Protein AF-A0A6G8S1G3-F1 (afdb_monomer_lite)

Secondary structure (DSSP, 8-state):
-----SHHHHHHHHHHHHHHHHHHHHHHHHHHHHHTTSSSSSSS-SSSS----S---------------HHHHHHHHHHHHHHHH-GGGGT---TT-TTSPP-HHHHHHHIIIIIIIHHHHHHHHHHHH-GGGSEEES-TT--SSS---S---S--------EEEEETTHHHHHHGGGGTT-BSEE-GGGGTT-B--TTGGGG-EE-EEEEEPPS-GGG----EEEEEEEEEE----TTS---S-EEEEEEPP--SSS-SEEEEE-TT--SEEEEEEPTTEEEEEEE---TT-SB-EEEEEEE---TTSSPEEEEEETTS-EEEEEEEEEEEEEE---SSSS---EEEEEEEEEEEETTTTS--S--TT-PPEEEEEEEEEETTEEEEEEEEE--

Foldseek 3Di:
DDDDPPPPVVVVVVVVVVVVVVVVVVVVVVVVCVVVVVVVVVVPPPPDDDDDDPDDDDDDDDDDDDDDDPPVVVVVVVVVVCCQQPVLLFLNDFQQPQADDHHLNRVVLLCVQVNDVVLLVLVVVLCVVPLPLWDKDQAPQDDPPDDPDPDDDDDPPPPGWMKTKDKWPSSCVSNDPVCPQKGQAAAPVNCVQAPDPPPCVLLGGGKMWIWTDDPDPVFPWTKIFIAHKMKDDTHYANVHPDDGFIKIKHWHDCNPPETTFIWTWGPPDDFAIKIFTAARRKMKIWGCRDPVDSHIKIWMWGQGADPPDDTFIWGQGPVRKIKGKRQWGPWTWIQDQDPDPPRQRTKIKIGIWIWIGHPSNRSRPPDPPDGIFIWTFMWIDTPNDIDTDIDGDHD

Organism: NCBI:txid2715163

Sequence (395 aa):
MAHFAPFFMYVIFTQYKQIKQKKNFLGEVMKFSKLVLCLSLTSLISACGGGDGYYEKQNTTDSGDYSTTTDTNETKFFEDHIHREGSVLFGELDINNSITQKGYIDHALDTFGNGILKLAIDVHSKFNENKTEFIYYEDCHADRDETPASEATDLQEKIIQGCYVIHGEKLKNLLGNKYINWNFNVKAADLANLQPKESLESYIGETSVIIYENQNADKNLNNIVVTGKFGYPYLQSWGLKQTEQIRFVNIPDADGSTGGFNIYNDPTYKEGEFYVIQADSSYSVITNDNPATPNIEPVTLTVGSVPGRITSSFTVNTDGSQILDLPNVSAVTGQRIDNQTPSTNTKSISGSIYLSGPNVLNFLEKASAVSLNYKHNLTLQIDNKSITRTLTNIK

Radius of gyration: 30.26 Å; chains: 1; bounding box: 96×60×111 Å

Structure (mmCIF, N/CA/C/O backbone):
data_AF-A0A6G8S1G3-F1
#
_entry.id   AF-A0A6G8S1G3-F1
#
loop_
_atom_site.group_PDB
_atom_site.id
_atom_site.type_symbol
_atom_site.label_atom_id
_atom_site.label_alt_id
_atom_site.label_comp_id
_atom_site.label_asym_id
_atom_site.label_entity_id
_atom_site.label_seq_id
_atom_site.pdbx_PDB_ins_code
_atom_site.Cartn_x
_atom_site.Cartn_y
_atom_site.Cartn_z
_atom_site.occupancy
_atom_site.B_iso_or_equiv
_atom_site.auth_seq_id
_atom_site.auth_comp_id
_atom_site.auth_asym_id
_atom_site.auth_atom_id
_atom_site.pdbx_PDB_model_num
ATOM 1 N N . MET A 1 1 ? -53.076 31.269 -77.437 1.00 44.81 1 MET A N 1
ATOM 2 C CA . MET A 1 1 ? -53.040 30.822 -76.026 1.00 44.81 1 MET A CA 1
ATOM 3 C C . MET A 1 1 ? -51.723 30.064 -75.795 1.00 44.81 1 MET A C 1
ATOM 5 O O . MET A 1 1 ? -51.713 28.855 -75.912 1.00 44.81 1 MET A O 1
ATOM 9 N N . ALA A 1 2 ? -50.515 30.613 -75.655 1.00 43.28 2 ALA A N 1
ATOM 10 C CA . ALA A 1 2 ? -49.992 31.915 -75.233 1.00 43.28 2 ALA A CA 1
ATOM 11 C C . ALA A 1 2 ? -50.288 32.283 -73.767 1.00 43.28 2 ALA A C 1
ATOM 13 O O . ALA A 1 2 ? -51.121 33.142 -73.525 1.00 43.28 2 ALA A O 1
ATOM 14 N N . HIS A 1 3 ? -49.649 31.568 -72.828 1.00 45.44 3 HIS A N 1
ATOM 15 C CA . HIS A 1 3 ? -48.953 32.088 -71.629 1.00 45.44 3 HIS A CA 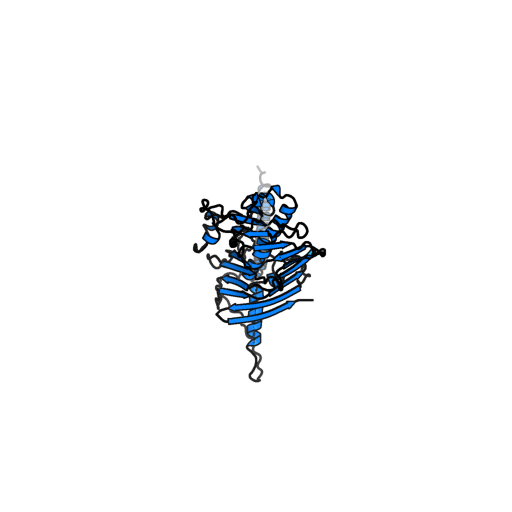1
ATOM 16 C C . HIS A 1 3 ? -48.749 30.978 -70.580 1.00 45.44 3 HIS A C 1
ATOM 18 O O . HIS A 1 3 ? -49.482 30.888 -69.608 1.00 45.44 3 HIS A O 1
ATOM 24 N N . PHE A 1 4 ? -47.724 30.140 -70.768 1.00 45.56 4 PHE A N 1
ATOM 25 C CA . PHE A 1 4 ? -47.158 29.276 -69.714 1.00 45.56 4 PHE A CA 1
ATOM 26 C C . PHE A 1 4 ? -45.648 29.045 -69.944 1.00 45.56 4 PHE A C 1
ATOM 28 O O . PHE A 1 4 ? -45.114 27.965 -69.730 1.00 45.56 4 PHE A O 1
ATOM 35 N N . ALA A 1 5 ? -44.947 30.074 -70.434 1.00 48.41 5 ALA A N 1
ATOM 36 C CA . ALA A 1 5 ? -43.547 29.983 -70.862 1.00 48.41 5 ALA A CA 1
ATOM 37 C C . ALA A 1 5 ? -42.476 30.666 -69.971 1.00 48.41 5 ALA A C 1
ATOM 39 O O . ALA A 1 5 ? -41.304 30.416 -70.245 1.00 48.41 5 ALA A O 1
ATOM 40 N N . PRO A 1 6 ? -42.762 31.458 -68.906 1.00 46.97 6 PRO A N 1
ATOM 41 C CA . PRO A 1 6 ? -41.673 32.037 -68.106 1.00 46.97 6 PRO A CA 1
ATOM 42 C C . PRO A 1 6 ? -41.294 31.232 -66.847 1.00 46.97 6 PRO A C 1
ATOM 44 O O . PRO A 1 6 ? -40.231 31.471 -66.284 1.00 46.97 6 PRO A O 1
ATOM 47 N N . PHE A 1 7 ? -42.094 30.252 -66.403 1.00 46.59 7 PHE A N 1
ATOM 48 C CA . PHE A 1 7 ? -41.816 29.532 -65.145 1.00 46.59 7 PHE A CA 1
ATOM 49 C C . PHE A 1 7 ? -40.863 28.333 -65.309 1.00 46.59 7 PHE A C 1
ATOM 51 O O . PHE A 1 7 ? -40.060 28.046 -64.424 1.00 46.59 7 PHE A O 1
ATOM 58 N N . PHE A 1 8 ? -40.881 27.664 -66.467 1.00 46.53 8 PHE A N 1
ATOM 59 C CA . PHE A 1 8 ? -40.079 26.454 -66.690 1.00 46.53 8 PHE A CA 1
ATOM 60 C C . PHE A 1 8 ? -38.585 26.749 -66.928 1.00 46.53 8 PHE A C 1
ATOM 62 O O . PHE A 1 8 ? -37.727 25.990 -66.482 1.00 46.53 8 PHE A O 1
ATOM 69 N N . MET A 1 9 ? -38.245 27.891 -67.544 1.00 46.81 9 MET A N 1
ATOM 70 C CA . MET A 1 9 ? -36.841 28.303 -67.705 1.00 46.81 9 MET A CA 1
ATOM 71 C C . MET A 1 9 ? -36.195 28.736 -66.384 1.00 46.81 9 MET A C 1
ATOM 73 O O . MET A 1 9 ? -35.003 28.497 -66.196 1.00 46.81 9 MET A O 1
ATOM 77 N N . TYR A 1 10 ? -36.957 29.323 -65.452 1.00 47.81 10 TYR A N 1
ATOM 78 C CA . TYR A 1 10 ? -36.415 29.771 -64.165 1.00 47.81 10 TYR A CA 1
ATOM 79 C C . TYR A 1 10 ? -36.044 28.591 -63.256 1.00 47.81 10 TYR A C 1
ATOM 81 O O . TYR A 1 10 ? -34.977 28.610 -62.641 1.00 47.81 10 TYR A O 1
ATOM 89 N N . VAL A 1 11 ? -36.860 27.527 -63.242 1.00 51.06 11 VAL A N 1
ATOM 90 C CA . VAL A 1 11 ? -36.593 26.293 -62.475 1.00 51.06 11 VAL A CA 1
ATOM 91 C C . VAL A 1 11 ? -35.401 25.517 -63.049 1.00 51.06 11 VAL A C 1
ATOM 93 O O . VAL A 1 11 ? -34.561 25.032 -62.292 1.00 51.06 11 VAL A O 1
ATOM 96 N N . ILE A 1 12 ? -35.248 25.465 -64.379 1.00 52.50 12 ILE A N 1
ATOM 97 C CA . ILE A 1 12 ? -34.092 24.807 -65.012 1.00 52.50 12 ILE A CA 1
ATOM 98 C C . ILE A 1 12 ? -32.800 25.611 -64.782 1.00 52.50 12 ILE A C 1
ATOM 100 O O . ILE A 1 12 ? -31.767 25.018 -64.474 1.00 52.50 12 ILE A O 1
ATOM 104 N N . PHE A 1 13 ? -32.836 26.950 -64.827 1.00 48.84 13 PHE A N 1
ATOM 105 C CA . PHE A 1 13 ? -31.651 27.772 -64.540 1.00 48.84 13 PHE A CA 1
ATOM 106 C C . PHE A 1 13 ? -31.217 27.720 -63.067 1.00 48.84 13 PHE A C 1
ATOM 108 O O . PHE A 1 13 ? -30.016 27.712 -62.790 1.00 48.84 13 PHE A O 1
ATOM 115 N N . THR A 1 14 ? -32.152 27.640 -62.113 1.00 50.59 14 THR A N 1
ATOM 116 C CA . THR A 1 14 ? -31.815 27.499 -60.681 1.00 50.59 14 THR A CA 1
ATOM 117 C C . THR A 1 14 ? -31.285 26.103 -60.348 1.00 50.59 14 THR A C 1
ATOM 119 O O . THR A 1 14 ? -30.282 25.999 -59.638 1.00 50.59 14 THR A O 1
ATOM 122 N N . GLN A 1 15 ? -31.845 25.042 -60.939 1.00 47.50 15 GLN A N 1
ATOM 123 C CA . GLN A 1 15 ? -31.318 23.674 -60.823 1.00 47.50 15 GLN A CA 1
ATOM 124 C C . GLN A 1 15 ? -29.917 23.540 -61.454 1.00 47.50 15 GLN A C 1
ATOM 126 O O . GLN A 1 15 ? -29.015 22.965 -60.844 1.00 47.50 15 GLN A O 1
ATOM 131 N N . TYR A 1 16 ? -29.666 24.145 -62.624 1.00 47.22 16 TYR A N 1
ATOM 132 C CA . TYR A 1 16 ? -28.347 24.093 -63.274 1.00 47.22 16 TYR A CA 1
ATOM 133 C C . TYR A 1 16 ? -27.279 24.902 -62.515 1.00 47.22 16 TYR A C 1
ATOM 135 O O . TYR A 1 16 ? -26.118 24.489 -62.444 1.00 47.22 16 TYR A O 1
ATOM 143 N N . LYS A 1 17 ? -27.656 26.024 -61.880 1.00 49.25 17 LYS A N 1
ATOM 144 C CA . LYS A 1 17 ? -26.747 26.820 -61.034 1.00 49.25 17 LYS A CA 1
ATOM 145 C C . LYS A 1 17 ? -26.402 26.092 -59.727 1.00 49.25 17 LYS A C 1
ATOM 147 O O . LYS A 1 17 ? -25.236 26.106 -59.336 1.00 49.25 17 LYS A O 1
ATOM 152 N N . GLN A 1 18 ? -27.354 25.371 -59.122 1.00 49.22 18 GLN A N 1
ATOM 153 C CA . GLN A 1 18 ? -27.088 24.518 -57.956 1.00 49.22 18 GLN A CA 1
ATOM 154 C C . GLN A 1 18 ? -26.252 23.273 -58.296 1.00 49.22 18 GLN A C 1
ATOM 156 O O . GLN A 1 18 ? -25.373 22.907 -57.518 1.00 49.22 18 GLN A O 1
ATOM 161 N N . ILE A 1 19 ? -26.428 22.660 -59.473 1.00 52.06 19 ILE A N 1
ATOM 162 C CA . ILE A 1 19 ? -25.603 21.521 -59.920 1.00 52.06 19 ILE A CA 1
ATOM 163 C C . ILE A 1 19 ? -24.176 21.967 -60.288 1.00 52.06 19 ILE A C 1
ATOM 165 O O . ILE A 1 19 ? -23.215 21.254 -59.992 1.00 52.06 19 ILE A O 1
ATOM 169 N N . LYS A 1 20 ? -23.995 23.164 -60.866 1.00 47.34 20 LYS A N 1
ATOM 170 C CA . LYS A 1 20 ? -22.663 23.720 -61.175 1.00 47.34 20 LYS A CA 1
ATOM 171 C C . LYS A 1 20 ? -21.921 24.192 -59.915 1.00 47.34 20 LYS A C 1
ATOM 173 O O . LYS A 1 20 ? -20.716 23.975 -59.820 1.00 47.34 20 LYS A O 1
ATOM 178 N N . GLN A 1 21 ? -22.627 24.733 -58.914 1.00 50.22 21 GLN A N 1
ATOM 179 C CA . GLN A 1 21 ? -22.046 24.994 -57.589 1.00 50.22 21 GLN A CA 1
ATOM 180 C C . GLN A 1 21 ? -21.708 23.696 -56.839 1.00 50.22 21 GLN A C 1
ATOM 182 O O . GLN A 1 21 ? -20.625 23.614 -56.272 1.00 50.22 21 GLN A O 1
ATOM 187 N N . LYS A 1 22 ? -22.537 22.641 -56.921 1.00 45.75 22 LYS A N 1
ATOM 188 C CA . LYS A 1 22 ? -22.200 21.318 -56.358 1.00 45.75 22 LYS A CA 1
ATOM 189 C C . LYS A 1 22 ? -21.000 20.660 -57.047 1.00 45.75 22 LYS A C 1
ATOM 191 O O . LYS A 1 22 ? -20.190 20.063 -56.352 1.00 45.75 22 LYS A O 1
ATOM 196 N N . LYS A 1 23 ? -20.835 20.782 -58.372 1.00 45.72 23 LYS A N 1
ATOM 197 C CA . LYS A 1 23 ? -19.657 20.242 -59.086 1.00 45.72 23 LYS A CA 1
ATOM 198 C C . LYS A 1 23 ? -18.362 21.002 -58.782 1.00 45.72 23 LYS A C 1
ATOM 200 O O . LYS A 1 23 ? -17.321 20.361 -58.679 1.00 45.72 23 LYS A O 1
ATOM 205 N N . ASN A 1 24 ? -18.418 22.320 -58.583 1.00 47.84 24 ASN A N 1
ATOM 206 C CA . ASN A 1 24 ? -17.246 23.086 -58.145 1.00 47.84 24 ASN A CA 1
ATOM 207 C C . ASN A 1 24 ? -16.913 22.821 -56.668 1.00 47.84 24 ASN A C 1
ATOM 209 O O . ASN A 1 24 ? -15.741 22.685 -56.336 1.00 47.84 24 ASN A O 1
ATOM 213 N N . PHE A 1 25 ? -17.924 22.623 -55.814 1.00 45.22 25 PHE A N 1
ATOM 214 C CA . PHE A 1 25 ? -17.722 22.213 -54.423 1.00 45.22 25 PHE A CA 1
ATOM 215 C C . PHE A 1 25 ? -17.152 20.787 -54.326 1.00 45.22 25 PHE A C 1
ATOM 217 O O . PHE A 1 25 ? -16.211 20.560 -53.584 1.00 45.22 25 PHE A O 1
ATOM 224 N N . LEU A 1 26 ? -17.617 19.831 -55.140 1.00 44.16 26 LEU A N 1
ATOM 225 C CA . LEU A 1 26 ? -17.045 18.475 -55.206 1.00 44.16 26 LEU A CA 1
ATOM 226 C C . LEU A 1 26 ? -15.630 18.444 -55.814 1.00 44.16 26 LEU A C 1
ATOM 228 O O . LEU A 1 26 ? -14.808 17.636 -55.391 1.00 44.16 26 LEU A O 1
ATOM 232 N N . GLY A 1 27 ? -15.318 19.336 -56.761 1.00 45.03 27 GLY A N 1
ATOM 233 C CA . GLY A 1 27 ? -13.981 19.467 -57.353 1.00 45.03 27 GLY A CA 1
ATOM 234 C C . GLY A 1 27 ? -12.940 20.100 -56.423 1.00 45.03 27 GLY A C 1
ATOM 235 O O . GLY A 1 27 ? -11.765 19.737 -56.498 1.00 45.03 27 GLY A O 1
ATOM 236 N N . GLU A 1 28 ? -13.354 20.999 -55.525 1.00 44.84 28 GLU A N 1
ATOM 237 C CA . GLU A 1 28 ? -12.487 21.556 -54.478 1.00 44.84 28 GLU A CA 1
ATOM 238 C C . GLU A 1 28 ? -12.436 20.676 -53.225 1.00 44.84 28 GLU A C 1
ATOM 240 O O . GLU A 1 28 ? -11.352 20.489 -52.678 1.00 44.84 28 GLU A O 1
ATOM 245 N N . VAL A 1 29 ? -13.533 20.014 -52.838 1.00 43.91 29 VAL A N 1
ATOM 246 C CA . VAL A 1 29 ? -13.542 19.029 -51.739 1.00 43.91 29 VAL A CA 1
ATOM 247 C C . VAL A 1 29 ? -12.679 17.809 -52.082 1.00 43.91 29 VAL A C 1
ATOM 249 O O . VAL A 1 29 ? -11.962 17.333 -51.211 1.00 43.91 29 VAL A O 1
ATOM 252 N N . MET A 1 30 ? -12.620 17.367 -53.348 1.00 38.25 30 MET A N 1
ATOM 253 C CA . MET A 1 30 ? -11.691 16.305 -53.783 1.00 38.25 30 MET A CA 1
ATOM 254 C C . MET A 1 30 ? -10.220 16.744 -53.893 1.00 38.25 30 MET A C 1
ATOM 256 O O . MET A 1 30 ? -9.334 15.891 -53.985 1.00 38.25 30 MET A O 1
ATOM 260 N N . LYS A 1 31 ? -9.928 18.052 -53.903 1.00 41.62 31 LYS A N 1
ATOM 261 C CA . LYS A 1 31 ? -8.550 18.576 -53.853 1.00 41.62 31 LYS A CA 1
ATOM 262 C C . LYS A 1 31 ? -8.113 18.856 -52.415 1.00 41.62 31 LYS A C 1
ATOM 264 O O . LYS A 1 31 ? -6.973 18.553 -52.069 1.00 41.62 31 LYS A O 1
ATOM 269 N N . PHE A 1 32 ? -9.032 19.289 -51.554 1.00 42.47 32 PHE A N 1
ATOM 270 C CA . PHE A 1 32 ? -8.800 19.387 -50.113 1.00 42.47 32 PHE A CA 1
ATOM 271 C C . PHE A 1 32 ? -8.690 18.004 -49.453 1.00 42.47 32 PHE A C 1
ATOM 273 O O . PHE A 1 32 ? -7.836 17.801 -48.595 1.00 42.47 32 PHE A O 1
ATOM 280 N N . SER A 1 33 ? -9.438 17.005 -49.933 1.00 42.06 33 SER A N 1
ATOM 281 C CA . SER A 1 33 ? -9.322 15.620 -49.467 1.00 42.06 33 SER A CA 1
ATOM 282 C C . SER A 1 33 ? -8.115 14.870 -50.035 1.00 42.06 33 SER A C 1
ATOM 284 O O . SER A 1 33 ? -7.888 13.745 -49.626 1.00 42.06 33 SER A O 1
ATOM 286 N N . LYS A 1 34 ? -7.342 15.431 -50.975 1.00 37.44 34 LYS A N 1
ATOM 287 C CA . LYS A 1 34 ? -6.067 14.834 -51.419 1.00 37.44 34 LYS A CA 1
ATOM 288 C C . LYS A 1 34 ? -4.859 15.467 -50.734 1.00 37.44 34 LYS A C 1
ATOM 290 O O . LYS A 1 34 ? -3.876 14.773 -50.509 1.00 37.44 34 LYS A O 1
ATOM 295 N N . LEU A 1 35 ? -4.954 16.733 -50.320 1.00 38.03 35 LEU A N 1
ATOM 296 C CA . LEU A 1 35 ? -3.905 17.375 -49.523 1.00 38.03 35 LEU A CA 1
ATOM 297 C C . LEU A 1 35 ? -3.982 16.985 -48.034 1.00 38.03 35 LEU A C 1
ATOM 299 O O . LEU A 1 35 ? -2.949 16.792 -47.404 1.00 38.03 35 LEU A O 1
ATOM 303 N N . VAL A 1 36 ? -5.186 16.772 -47.489 1.00 41.34 36 VAL A N 1
ATOM 304 C CA . VAL A 1 36 ? -5.368 16.279 -46.107 1.00 41.34 36 VAL A CA 1
ATOM 305 C C . VAL A 1 36 ? -5.134 14.764 -46.002 1.00 41.34 36 VAL A C 1
ATOM 307 O O . VAL A 1 36 ? -4.695 14.283 -44.962 1.00 41.34 36 VAL A O 1
ATOM 310 N N . LEU A 1 37 ? -5.325 14.003 -47.085 1.00 32.84 37 LEU A N 1
ATOM 311 C CA . LEU A 1 37 ? -5.086 12.552 -47.106 1.00 32.84 37 LEU A CA 1
ATOM 312 C C . LEU A 1 37 ? -3.612 12.179 -47.345 1.00 32.84 37 LEU A C 1
ATOM 314 O O . LEU A 1 37 ? -3.213 11.083 -46.987 1.00 32.84 37 LEU A O 1
ATOM 318 N N . CYS A 1 38 ? -2.771 13.083 -47.859 1.00 35.16 38 CYS A N 1
ATOM 319 C CA . CYS A 1 38 ? -1.315 12.870 -47.919 1.00 35.16 38 CYS A CA 1
ATOM 320 C C . CYS A 1 38 ? -0.553 13.402 -46.690 1.00 35.16 38 CYS A C 1
ATOM 322 O O . CYS A 1 38 ? 0.635 13.131 -46.566 1.00 35.16 38 CYS A O 1
ATOM 324 N N . LEU A 1 39 ? -1.229 14.097 -45.766 1.00 38.44 39 LEU A N 1
ATOM 325 C CA . LEU A 1 39 ? -0.688 14.477 -44.449 1.00 38.44 39 LEU A CA 1
ATOM 326 C C . LEU A 1 39 ? -1.287 13.665 -43.285 1.00 38.44 39 LEU A C 1
ATOM 328 O O . LEU A 1 39 ? -0.882 13.850 -42.143 1.00 38.44 39 LEU A O 1
ATOM 332 N N . SER A 1 40 ? -2.216 12.742 -43.561 1.00 40.16 40 SER A N 1
ATOM 333 C CA . SER A 1 40 ? -2.777 11.801 -42.571 1.00 40.16 40 SER A CA 1
ATOM 334 C C . SER A 1 40 ? -2.464 10.326 -42.862 1.00 40.16 40 SER A C 1
ATOM 336 O O . SER A 1 40 ? -2.894 9.453 -42.115 1.00 40.16 40 SER A O 1
ATOM 338 N N . LEU A 1 41 ? -1.671 10.035 -43.904 1.00 30.38 41 LEU A N 1
ATOM 339 C CA . LEU A 1 41 ? -1.217 8.676 -44.247 1.00 30.38 41 LEU A CA 1
ATOM 340 C C . LEU A 1 41 ? 0.286 8.434 -44.015 1.00 30.38 41 LEU A C 1
ATOM 342 O O . LEU A 1 41 ? 0.817 7.415 -44.442 1.00 30.38 41 LEU A O 1
ATOM 346 N N . THR A 1 42 ? 0.962 9.344 -43.311 1.00 38.16 42 THR A N 1
ATOM 347 C CA . THR A 1 42 ? 2.282 9.124 -42.684 1.00 38.16 42 THR A CA 1
ATOM 348 C C . THR A 1 42 ? 2.208 9.076 -41.155 1.00 38.16 42 THR A C 1
ATOM 350 O O . THR A 1 42 ? 3.226 8.891 -40.502 1.00 38.16 42 THR A O 1
ATOM 353 N N . SER A 1 43 ? 1.009 9.180 -40.575 1.00 38.50 43 SER A N 1
ATOM 354 C CA . SER A 1 43 ? 0.769 9.081 -39.127 1.00 38.50 43 SER A CA 1
ATOM 355 C C . SER A 1 43 ? -0.059 7.854 -38.713 1.00 38.50 43 SER A C 1
ATOM 357 O O . SER A 1 43 ? -0.431 7.734 -37.551 1.00 38.50 43 SER A O 1
ATOM 359 N N . LEU A 1 44 ? -0.327 6.922 -39.638 1.00 33.16 44 LEU A N 1
ATOM 360 C CA . LEU A 1 44 ? -1.096 5.690 -39.399 1.00 33.16 44 LEU A CA 1
ATOM 361 C C . LEU A 1 44 ? -0.473 4.466 -40.103 1.00 33.16 44 LEU A C 1
ATOM 363 O O . LEU A 1 44 ? -1.165 3.681 -40.742 1.00 33.16 44 LEU A O 1
ATOM 367 N N . ILE A 1 45 ? 0.847 4.296 -39.968 1.00 34.94 45 ILE A N 1
ATOM 368 C CA . ILE A 1 45 ? 1.511 2.981 -40.030 1.00 34.94 45 ILE A CA 1
ATOM 369 C C . ILE A 1 45 ? 2.537 2.930 -38.890 1.00 34.94 45 ILE A C 1
ATOM 371 O O . ILE A 1 45 ? 3.738 3.050 -39.087 1.00 34.94 45 ILE A O 1
ATOM 375 N N . SER A 1 46 ? 2.034 2.804 -37.668 1.00 38.38 46 SER A N 1
ATOM 376 C CA . SER A 1 46 ? 2.781 2.281 -36.519 1.00 38.38 46 SER A CA 1
ATOM 377 C C . SER A 1 46 ? 1.793 1.579 -35.589 1.00 38.38 46 SER A C 1
ATOM 379 O O . SER A 1 46 ? 1.655 1.900 -34.414 1.00 38.38 46 SER A O 1
ATOM 381 N N . ALA A 1 47 ? 1.014 0.669 -36.163 1.00 37.25 47 ALA A N 1
ATOM 382 C CA . ALA A 1 47 ? 0.233 -0.305 -35.426 1.00 37.25 47 ALA A CA 1
ATOM 383 C C . ALA A 1 47 ? 0.059 -1.523 -36.336 1.00 37.25 47 ALA A C 1
ATOM 385 O O . ALA A 1 47 ? -0.586 -1.440 -37.378 1.00 37.25 47 ALA A O 1
ATOM 386 N N . CYS A 1 48 ? 0.647 -2.636 -35.894 1.00 30.28 48 CYS A N 1
ATOM 387 C CA . CYS A 1 48 ? 0.667 -3.966 -36.504 1.00 30.28 48 CYS A CA 1
ATOM 388 C C . CYS A 1 48 ? 1.734 -4.212 -37.596 1.00 30.28 48 CYS A C 1
ATOM 390 O O . CYS A 1 48 ? 1.514 -3.988 -38.782 1.00 30.28 48 CYS A O 1
ATOM 392 N N . GLY A 1 49 ? 2.875 -4.765 -37.165 1.00 26.86 49 GLY A N 1
ATOM 393 C CA . GLY A 1 49 ? 3.864 -5.439 -38.017 1.00 26.86 49 GLY A CA 1
ATOM 394 C C . GLY A 1 49 ? 5.293 -5.061 -37.637 1.00 26.86 49 GLY A C 1
ATOM 395 O O . GLY A 1 49 ? 5.646 -3.896 -37.744 1.00 26.86 49 GLY A O 1
ATOM 396 N N . GLY A 1 50 ? 6.077 -6.027 -37.146 1.00 41.25 50 GLY A N 1
ATOM 397 C CA . GLY A 1 50 ? 7.393 -5.817 -36.531 1.00 41.25 50 GLY A CA 1
ATOM 398 C C . GLY A 1 50 ? 8.391 -4.999 -37.359 1.00 41.25 50 GLY A C 1
ATOM 399 O O . GLY A 1 50 ? 8.419 -5.081 -38.584 1.00 41.25 50 GLY A O 1
ATOM 400 N N . GLY A 1 51 ? 9.231 -4.243 -36.653 1.00 25.31 51 GLY A N 1
ATOM 401 C CA . GLY A 1 51 ? 10.320 -3.461 -37.225 1.00 25.31 51 GLY A CA 1
ATOM 402 C C . GLY A 1 51 ? 11.366 -3.149 -36.159 1.00 25.31 51 GLY A C 1
ATOM 403 O O . GLY A 1 51 ? 11.078 -2.412 -35.226 1.00 25.31 51 GLY A O 1
ATOM 404 N N . ASP A 1 52 ? 12.520 -3.791 -36.329 1.00 32.59 52 ASP A N 1
ATOM 405 C CA . ASP A 1 52 ? 13.882 -3.484 -35.886 1.00 32.59 52 ASP A CA 1
ATOM 406 C C . ASP A 1 52 ? 14.165 -3.096 -34.425 1.00 32.59 52 ASP A C 1
ATOM 408 O O . ASP A 1 52 ? 13.741 -2.078 -33.886 1.00 32.59 52 ASP A O 1
ATOM 412 N N . GLY A 1 53 ? 14.969 -3.954 -33.786 1.00 27.70 53 GLY A N 1
ATOM 413 C CA . GLY A 1 53 ? 15.480 -3.765 -32.438 1.00 27.70 53 GLY A CA 1
ATOM 414 C C . GLY A 1 53 ? 16.309 -2.490 -32.288 1.00 27.70 53 GLY A C 1
ATOM 415 O O . GLY A 1 53 ? 16.889 -1.976 -33.240 1.00 27.70 53 GLY A O 1
ATOM 416 N N . TYR A 1 54 ? 16.396 -2.030 -31.042 1.00 32.34 54 TYR A N 1
ATOM 417 C CA . TYR A 1 54 ? 17.067 -0.814 -30.566 1.00 32.34 54 TYR A CA 1
ATOM 418 C C . TYR A 1 54 ? 18.608 -0.792 -30.736 1.00 32.34 54 TYR A C 1
ATOM 420 O O . TYR A 1 54 ? 19.331 -0.246 -29.905 1.00 32.34 54 TYR A O 1
ATOM 428 N N . TYR A 1 55 ? 19.132 -1.349 -31.828 1.00 32.44 55 TYR A N 1
ATOM 429 C CA . TYR A 1 55 ? 20.533 -1.254 -32.219 1.00 32.44 55 TYR A CA 1
ATOM 430 C C . TYR A 1 55 ? 20.652 -0.797 -33.675 1.00 32.44 55 TYR A C 1
ATOM 432 O O . TYR A 1 55 ? 20.886 -1.610 -34.569 1.00 32.44 55 TYR A O 1
ATOM 440 N N . GLU A 1 56 ? 20.591 0.514 -33.913 1.00 29.28 56 GLU A N 1
ATOM 441 C CA . GLU A 1 56 ? 21.252 1.087 -35.086 1.00 29.28 56 GLU A CA 1
ATOM 442 C C . GLU A 1 56 ? 22.613 1.671 -34.707 1.00 29.28 56 GLU A C 1
ATOM 444 O O . GLU A 1 56 ? 22.766 2.534 -33.842 1.00 29.28 56 GLU A O 1
ATOM 449 N N . LYS A 1 57 ? 23.616 1.104 -35.378 1.00 34.75 57 LYS A N 1
ATOM 450 C CA . LYS A 1 57 ? 25.036 1.423 -35.329 1.00 34.75 57 LYS A CA 1
ATOM 451 C C . LYS A 1 57 ? 25.287 2.871 -35.739 1.00 34.75 57 LYS A C 1
ATOM 453 O O . LYS A 1 57 ? 24.875 3.284 -36.819 1.00 34.75 57 LYS A O 1
ATOM 458 N N . GLN A 1 58 ? 26.159 3.550 -35.001 1.00 29.48 58 GLN A N 1
ATOM 459 C CA . GLN A 1 58 ? 27.094 4.481 -35.625 1.00 29.48 58 GLN A CA 1
ATOM 460 C C . GLN A 1 58 ? 28.493 3.865 -35.608 1.00 29.48 58 GLN A C 1
ATOM 462 O O . GLN A 1 58 ? 29.084 3.632 -34.558 1.00 29.48 58 GLN A O 1
ATOM 467 N N . ASN A 1 59 ? 28.991 3.565 -36.809 1.00 30.97 59 ASN A N 1
ATOM 468 C CA . ASN A 1 59 ? 30.401 3.307 -37.057 1.00 30.97 59 ASN A CA 1
ATOM 469 C C . ASN A 1 59 ? 31.146 4.644 -37.026 1.00 30.97 59 ASN A C 1
ATOM 471 O O . ASN A 1 59 ? 30.945 5.473 -37.913 1.00 30.97 59 ASN A O 1
ATOM 475 N N . THR A 1 60 ? 32.085 4.787 -36.100 1.00 29.16 60 THR A N 1
ATOM 476 C CA . THR A 1 60 ? 33.278 5.610 -36.305 1.00 29.16 60 THR A CA 1
ATOM 477 C C . THR A 1 60 ? 34.485 4.791 -35.877 1.00 29.16 60 THR A C 1
ATOM 479 O O . THR A 1 60 ? 34.602 4.377 -34.729 1.00 29.16 60 THR A O 1
ATOM 482 N N . THR A 1 61 ? 35.334 4.504 -36.857 1.00 36.22 61 THR A N 1
ATOM 483 C CA . THR A 1 61 ? 36.683 3.958 -36.717 1.00 36.22 61 THR A CA 1
ATOM 484 C C . THR A 1 61 ? 37.511 4.817 -35.776 1.00 36.22 61 THR A C 1
ATOM 486 O O . THR A 1 61 ? 37.735 5.979 -36.092 1.00 36.22 61 THR A O 1
ATOM 489 N N . ASP A 1 62 ? 38.031 4.220 -34.706 1.00 27.09 62 ASP A N 1
ATOM 490 C CA . ASP A 1 62 ? 39.364 4.544 -34.213 1.00 27.09 62 ASP A CA 1
ATOM 491 C C . ASP A 1 62 ? 39.994 3.339 -33.512 1.00 27.09 62 ASP A C 1
ATOM 493 O O . ASP A 1 62 ? 39.329 2.496 -32.912 1.00 27.09 62 ASP A O 1
ATOM 497 N N . SER A 1 63 ? 41.302 3.225 -33.706 1.00 35.53 63 SER A N 1
ATOM 498 C CA . SER A 1 63 ? 42.131 2.093 -33.303 1.00 35.53 63 SER A CA 1
ATOM 499 C C . SER A 1 63 ? 42.663 2.354 -31.899 1.00 35.53 63 SER A C 1
ATOM 501 O O . SER A 1 63 ? 43.365 3.343 -31.707 1.00 35.53 63 SER A O 1
ATOM 503 N N . GLY A 1 64 ? 42.387 1.483 -30.929 1.00 28.36 64 GLY A N 1
ATOM 504 C CA . GLY A 1 64 ? 42.985 1.635 -29.603 1.00 28.36 64 GLY A CA 1
ATOM 505 C C . GLY A 1 64 ? 42.398 0.733 -28.528 1.00 28.36 64 GLY A C 1
ATOM 506 O O . GLY A 1 64 ? 41.348 1.033 -27.985 1.00 28.36 64 GLY A O 1
ATOM 507 N N . ASP A 1 65 ? 43.152 -0.324 -28.243 1.00 26.31 65 ASP A N 1
ATOM 508 C CA . ASP A 1 65 ? 43.387 -0.965 -26.945 1.00 26.31 65 ASP A CA 1
ATOM 509 C C . ASP A 1 65 ? 42.227 -1.548 -26.108 1.00 26.31 65 ASP A C 1
ATOM 511 O O . ASP A 1 65 ? 41.168 -0.969 -25.880 1.00 26.31 65 ASP A O 1
ATOM 515 N N . TYR A 1 66 ? 42.476 -2.755 -25.606 1.00 33.41 66 TYR A N 1
ATOM 516 C CA . TYR A 1 66 ? 41.589 -3.522 -24.735 1.00 33.41 66 TYR A CA 1
ATOM 517 C C . TYR A 1 66 ? 41.536 -2.892 -23.334 1.00 33.41 66 TYR A C 1
ATOM 519 O O . TYR A 1 66 ? 42.564 -2.858 -22.665 1.00 33.41 66 TYR A O 1
ATOM 527 N N . SER A 1 67 ? 40.349 -2.488 -22.855 1.00 36.97 67 SER A N 1
ATOM 528 C CA . SER A 1 67 ? 39.815 -2.725 -21.489 1.00 36.97 67 SER A CA 1
ATOM 529 C C . SER A 1 67 ? 38.620 -1.793 -21.182 1.00 36.97 67 SER A C 1
ATOM 531 O O . SER A 1 67 ? 38.633 -0.632 -21.568 1.00 36.97 67 SER A O 1
ATOM 533 N N . THR A 1 68 ? 37.625 -2.287 -20.423 1.00 36.56 68 THR A N 1
ATOM 534 C CA . THR A 1 68 ? 36.460 -1.583 -19.806 1.00 36.56 68 THR A CA 1
ATOM 535 C C . THR A 1 68 ? 35.195 -1.279 -20.643 1.00 36.56 68 THR A C 1
ATOM 537 O O . THR A 1 68 ? 34.740 -0.144 -20.697 1.00 36.56 68 THR A O 1
ATOM 540 N N . THR A 1 69 ? 34.525 -2.285 -21.226 1.00 41.38 69 THR A N 1
ATOM 541 C CA . THR A 1 69 ? 33.209 -2.092 -21.905 1.00 41.38 69 THR A CA 1
ATOM 542 C C . THR A 1 69 ? 32.012 -2.834 -21.290 1.00 41.38 69 THR A C 1
ATOM 544 O O . THR A 1 69 ? 30.897 -2.725 -21.799 1.00 41.38 69 THR A O 1
ATOM 547 N N . THR A 1 70 ? 32.185 -3.569 -20.189 1.00 48.81 70 THR A N 1
ATOM 548 C CA . THR A 1 70 ? 31.083 -4.297 -19.525 1.00 48.81 70 THR A CA 1
ATOM 549 C C . THR A 1 70 ? 30.257 -3.429 -18.565 1.00 48.81 70 THR A C 1
ATOM 551 O O . THR A 1 70 ? 29.041 -3.586 -18.513 1.00 48.81 70 THR A O 1
ATOM 554 N N . ASP A 1 71 ? 30.874 -2.471 -17.865 1.00 58.47 71 ASP A N 1
ATOM 555 C CA . ASP A 1 71 ? 30.236 -1.742 -16.750 1.00 58.47 71 ASP A CA 1
ATOM 556 C C . ASP A 1 71 ? 29.178 -0.707 -17.202 1.00 58.47 71 ASP A C 1
ATOM 558 O O . ASP A 1 71 ? 28.167 -0.479 -16.536 1.00 58.47 71 ASP A O 1
ATOM 562 N N . THR A 1 72 ? 29.348 -0.116 -18.390 1.00 70.50 72 THR A N 1
ATOM 563 C CA . THR A 1 72 ? 28.403 0.871 -18.945 1.00 70.50 72 THR A CA 1
ATOM 564 C C . THR A 1 72 ? 27.123 0.233 -19.479 1.00 70.50 72 THR A C 1
ATOM 566 O O . THR A 1 72 ? 26.042 0.788 -19.297 1.00 70.50 72 THR A O 1
ATOM 569 N N . ASN A 1 73 ? 27.218 -0.949 -20.094 1.00 79.94 73 ASN A N 1
ATOM 570 C CA . ASN A 1 73 ? 26.057 -1.657 -20.639 1.00 79.94 73 ASN A CA 1
ATOM 571 C C . ASN A 1 73 ? 25.167 -2.241 -19.534 1.00 79.94 73 ASN A C 1
ATOM 573 O O . ASN A 1 73 ? 23.946 -2.152 -19.634 1.00 79.94 73 ASN A O 1
ATOM 577 N N . GLU A 1 74 ? 25.759 -2.796 -18.472 1.00 78.75 74 GLU A N 1
ATOM 578 C CA . GLU A 1 74 ? 25.007 -3.294 -17.311 1.00 78.75 74 GLU A CA 1
ATOM 579 C C . GLU A 1 74 ? 24.338 -2.156 -16.535 1.00 78.75 74 GLU A C 1
ATOM 581 O O . GLU A 1 74 ? 23.187 -2.285 -16.122 1.00 78.75 74 GLU A O 1
ATOM 586 N N . THR A 1 75 ? 25.031 -1.023 -16.385 1.00 80.50 75 THR A N 1
ATOM 587 C CA . THR A 1 75 ? 24.479 0.163 -15.717 1.00 80.50 75 THR A CA 1
ATOM 588 C C . THR A 1 75 ? 23.320 0.758 -16.509 1.00 80.50 75 THR A C 1
ATOM 590 O O . THR A 1 75 ? 22.251 0.972 -15.945 1.00 80.50 75 THR A O 1
ATOM 593 N N . LYS A 1 76 ? 23.482 0.934 -17.825 1.00 85.38 76 LYS A N 1
ATOM 594 C CA . LYS A 1 76 ? 22.397 1.418 -18.682 1.00 85.38 76 LYS A CA 1
ATOM 595 C C . LYS A 1 76 ? 21.203 0.463 -18.680 1.00 85.38 76 LYS A C 1
ATOM 597 O O . LYS A 1 76 ? 20.072 0.904 -18.538 1.00 85.38 76 LYS A O 1
ATOM 602 N N . PHE A 1 77 ? 21.449 -0.845 -18.781 1.00 84.50 77 PHE A N 1
ATOM 603 C CA . PHE A 1 77 ? 20.387 -1.845 -18.683 1.00 84.50 77 PHE A CA 1
ATOM 604 C C . PHE A 1 77 ? 19.628 -1.739 -17.358 1.00 84.50 77 PHE A C 1
ATOM 606 O O . PHE A 1 77 ? 18.403 -1.787 -17.360 1.00 84.50 77 PHE A O 1
ATOM 613 N N . PHE A 1 78 ? 20.342 -1.593 -16.239 1.00 87.56 78 PHE A N 1
ATOM 614 C CA . PHE A 1 78 ? 19.730 -1.428 -14.926 1.00 87.56 78 PHE A CA 1
ATOM 615 C C . PHE A 1 78 ? 18.845 -0.178 -14.872 1.00 87.56 78 PHE A C 1
ATOM 617 O O . PHE A 1 78 ? 17.684 -0.280 -14.489 1.00 87.56 78 PHE A O 1
ATOM 624 N N . GLU A 1 79 ? 19.365 0.982 -15.274 1.00 86.12 79 GLU A N 1
ATOM 625 C CA . GLU A 1 79 ? 18.620 2.246 -15.249 1.00 86.12 79 GLU A CA 1
ATOM 626 C C . GLU A 1 79 ? 17.390 2.193 -16.159 1.00 86.12 79 GLU A C 1
ATOM 628 O O . GLU A 1 79 ? 16.281 2.444 -15.689 1.00 86.12 79 GLU A O 1
ATOM 633 N N . ASP A 1 80 ? 17.559 1.766 -17.414 1.00 85.19 80 ASP A N 1
ATOM 634 C CA . ASP A 1 80 ? 16.465 1.612 -18.379 1.00 85.19 80 ASP A CA 1
ATOM 635 C C . ASP A 1 80 ? 15.392 0.643 -17.848 1.00 85.19 80 ASP A C 1
ATOM 637 O O . ASP A 1 80 ? 14.191 0.839 -18.046 1.00 85.19 80 ASP A O 1
ATOM 641 N N . HIS A 1 81 ? 15.812 -0.415 -17.148 1.00 86.25 81 HIS A N 1
ATOM 642 C CA . HIS A 1 81 ? 14.902 -1.380 -16.547 1.00 86.25 81 HIS A CA 1
ATOM 643 C C . HIS A 1 81 ? 14.119 -0.783 -15.378 1.00 86.25 81 HIS A C 1
ATOM 645 O O . HIS A 1 81 ? 12.898 -0.913 -15.350 1.00 86.25 81 HIS A O 1
ATOM 651 N N . ILE A 1 82 ? 14.789 -0.133 -14.423 1.00 88.94 82 ILE A N 1
ATOM 652 C CA . ILE A 1 82 ? 14.111 0.454 -13.262 1.00 88.94 82 ILE A CA 1
ATOM 653 C C . ILE A 1 82 ? 13.194 1.606 -13.693 1.00 88.94 82 ILE A C 1
ATOM 655 O O . ILE A 1 82 ? 12.076 1.676 -13.195 1.00 88.94 82 ILE A O 1
ATOM 659 N N . HIS A 1 83 ? 13.588 2.444 -14.659 1.00 86.81 83 HIS A N 1
ATOM 660 C CA . HIS A 1 83 ? 12.703 3.479 -15.211 1.00 86.81 83 HIS A CA 1
ATOM 661 C C . HIS A 1 83 ? 11.456 2.888 -15.873 1.00 86.81 83 HIS A C 1
ATOM 663 O O . HIS A 1 83 ? 10.355 3.391 -15.659 1.00 86.81 83 HIS A O 1
ATOM 669 N N . ARG A 1 84 ? 11.598 1.804 -16.647 1.00 84.19 84 ARG A N 1
ATOM 670 C CA . ARG A 1 84 ? 10.449 1.160 -17.299 1.00 84.19 84 ARG A CA 1
ATOM 671 C C . ARG A 1 84 ? 9.506 0.497 -16.298 1.00 84.19 84 ARG A C 1
ATOM 673 O O . ARG A 1 84 ? 8.295 0.543 -16.487 1.00 84.19 84 ARG A O 1
ATOM 680 N N . GLU A 1 85 ? 10.048 -0.178 -15.286 1.00 86.44 85 GLU A N 1
ATOM 681 C CA . GLU A 1 85 ? 9.230 -0.966 -14.360 1.00 86.44 85 GLU A CA 1
ATOM 682 C C . GLU A 1 85 ? 8.715 -0.161 -13.154 1.00 86.44 85 GLU A C 1
ATOM 684 O O . GLU A 1 85 ? 7.756 -0.581 -12.504 1.00 86.44 85 GLU A O 1
ATOM 689 N N . GLY A 1 86 ? 9.373 0.955 -12.836 1.00 87.69 86 GLY A N 1
ATOM 690 C CA . GLY A 1 86 ? 9.203 1.724 -11.607 1.00 87.69 86 GLY A CA 1
ATOM 691 C C . GLY A 1 86 ? 9.335 3.229 -11.816 1.00 87.69 86 GLY A C 1
ATOM 692 O O . GLY A 1 86 ? 9.986 3.889 -11.010 1.00 87.69 86 GLY A O 1
ATOM 693 N N . SER A 1 87 ? 8.734 3.777 -12.874 1.00 86.75 87 SER A N 1
ATOM 694 C CA . SER A 1 87 ? 8.667 5.226 -13.156 1.00 86.75 87 SER A CA 1
ATOM 695 C C . SER A 1 87 ? 8.205 6.069 -11.949 1.00 86.75 87 SER A C 1
ATOM 697 O O . SER A 1 87 ? 8.634 7.210 -11.753 1.00 86.75 87 SER A O 1
ATOM 699 N N . VAL A 1 88 ? 7.392 5.474 -11.074 1.00 87.06 88 VAL A N 1
ATOM 700 C CA . VAL A 1 88 ? 6.948 6.021 -9.788 1.00 87.06 88 VAL A CA 1
ATOM 701 C C . VAL A 1 88 ? 8.109 6.410 -8.861 1.00 87.06 88 VAL A C 1
ATOM 703 O O . VAL A 1 88 ? 8.020 7.402 -8.143 1.00 87.06 88 VAL A O 1
ATOM 706 N N . LEU A 1 89 ? 9.228 5.679 -8.908 1.00 89.19 89 LEU A N 1
ATOM 707 C CA . LEU A 1 89 ? 10.428 5.942 -8.107 1.00 89.19 89 LEU A CA 1
ATOM 708 C C . LEU A 1 89 ? 11.083 7.278 -8.479 1.00 89.19 89 LEU A C 1
ATOM 710 O O . LEU A 1 89 ? 11.774 7.890 -7.675 1.00 89.19 89 LEU A O 1
ATOM 714 N N . PHE A 1 90 ? 10.832 7.767 -9.688 1.00 87.12 90 PHE A N 1
ATOM 715 C CA . PHE A 1 90 ? 11.444 8.985 -10.212 1.00 87.12 90 PHE A CA 1
ATOM 716 C C . PHE A 1 90 ? 10.481 10.176 -10.202 1.00 87.12 90 PHE A C 1
ATOM 718 O O . PHE A 1 90 ? 10.858 11.289 -10.567 1.00 87.12 90 PHE A O 1
ATOM 725 N N . GLY A 1 91 ? 9.233 9.963 -9.771 1.00 80.56 91 GLY A N 1
ATOM 726 C CA . GLY A 1 91 ? 8.173 10.962 -9.882 1.00 80.56 91 GLY A CA 1
ATOM 727 C C . GLY A 1 91 ? 7.684 11.186 -11.310 1.00 80.56 91 GLY A C 1
ATOM 728 O O . GLY A 1 91 ? 7.158 12.254 -11.609 1.00 80.56 91 GLY A O 1
ATOM 729 N N . GLU A 1 92 ? 7.880 10.204 -12.190 1.00 81.06 92 GLU A N 1
ATOM 730 C CA . GLU A 1 92 ? 7.569 10.300 -13.622 1.00 81.06 92 GLU A CA 1
ATOM 731 C C . GLU A 1 92 ? 6.217 9.660 -13.982 1.00 81.06 92 GLU A C 1
ATOM 733 O O . GLU A 1 92 ? 5.750 9.788 -15.112 1.00 81.06 92 GLU A O 1
ATOM 738 N N . LEU A 1 93 ? 5.568 8.9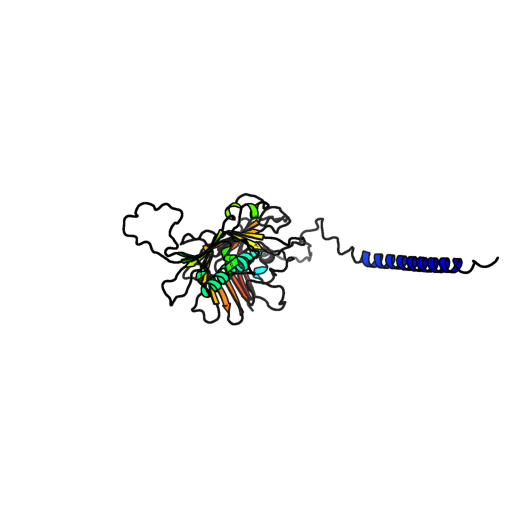85 -13.029 1.00 79.50 93 LEU A N 1
ATOM 739 C CA . LEU A 1 93 ? 4.273 8.337 -13.228 1.00 79.50 93 LEU A CA 1
ATOM 740 C C . LEU A 1 93 ? 3.118 9.312 -12.954 1.00 79.50 93 LEU A C 1
ATOM 742 O O . LEU A 1 93 ? 3.143 10.009 -11.954 1.00 79.50 93 LEU A O 1
ATOM 746 N N . ASP A 1 94 ? 2.055 9.303 -13.760 1.00 78.69 94 ASP A N 1
ATOM 747 C CA . ASP A 1 94 ? 0.742 9.808 -13.326 1.00 78.69 94 ASP A CA 1
ATOM 748 C C . ASP A 1 94 ? -0.195 8.632 -13.085 1.00 78.69 94 ASP A C 1
ATOM 750 O O . ASP A 1 94 ? -0.589 7.928 -14.018 1.00 78.69 94 ASP A O 1
ATOM 754 N N . ILE A 1 95 ? -0.574 8.416 -11.825 1.00 75.06 95 ILE A N 1
ATOM 755 C CA . ILE A 1 95 ? -1.433 7.289 -11.451 1.00 75.06 95 ILE A CA 1
ATOM 756 C C . ILE A 1 95 ? -2.842 7.393 -12.050 1.00 75.06 95 ILE A C 1
ATOM 758 O O . ILE A 1 95 ? -3.487 6.358 -12.241 1.00 75.06 95 ILE A O 1
ATOM 762 N N . ASN A 1 96 ? -3.297 8.609 -12.367 1.00 78.25 96 ASN A N 1
ATOM 763 C CA . ASN A 1 96 ? -4.612 8.898 -12.934 1.00 78.25 96 ASN A CA 1
ATOM 764 C C . ASN A 1 96 ? -4.588 8.989 -14.463 1.00 78.25 96 ASN A C 1
ATOM 766 O O . ASN A 1 96 ? -5.646 8.997 -15.100 1.00 78.25 96 ASN A O 1
ATOM 770 N N . ASN A 1 97 ? -3.401 9.030 -15.071 1.00 80.12 97 ASN A N 1
ATOM 771 C CA . ASN A 1 97 ? -3.269 8.989 -16.515 1.00 80.12 97 ASN A CA 1
ATOM 772 C C . ASN A 1 97 ? -3.456 7.550 -17.004 1.00 80.12 97 ASN A C 1
ATOM 774 O O . ASN A 1 97 ? -2.574 6.700 -16.907 1.00 80.12 97 ASN A O 1
ATOM 778 N N . SER A 1 98 ? -4.627 7.290 -17.584 1.00 80.81 98 SER A N 1
ATOM 779 C CA . SER A 1 98 ? -4.940 5.981 -18.157 1.00 80.81 98 SER A CA 1
ATOM 780 C C . SER A 1 98 ? -3.986 5.567 -19.283 1.00 80.81 98 SER A C 1
ATOM 782 O O . SER A 1 98 ? -3.886 4.386 -19.575 1.00 80.81 98 SER A O 1
ATOM 784 N N . ILE A 1 99 ? -3.283 6.475 -19.958 1.00 80.31 99 ILE A N 1
ATOM 785 C CA . ILE A 1 99 ? -2.413 6.114 -21.090 1.00 80.31 99 ILE A CA 1
ATOM 786 C C . ILE A 1 99 ? -1.049 5.615 -20.600 1.00 80.31 99 ILE A C 1
ATOM 788 O O . ILE A 1 99 ? -0.398 4.840 -21.299 1.00 80.31 99 ILE A O 1
ATOM 792 N N . THR A 1 100 ? -0.638 6.000 -19.392 1.00 78.44 100 THR A N 1
ATOM 793 C CA . THR A 1 100 ? 0.663 5.631 -18.840 1.00 78.44 100 THR A CA 1
ATOM 794 C C . THR A 1 100 ? 0.728 4.131 -18.570 1.00 78.44 100 THR A C 1
ATOM 796 O O . THR A 1 100 ? -0.070 3.581 -17.810 1.00 78.44 100 THR A O 1
ATOM 799 N N . GLN A 1 101 ? 1.685 3.460 -19.212 1.00 80.12 101 GLN A N 1
ATOM 800 C CA . GLN A 1 101 ? 1.988 2.062 -18.935 1.00 80.12 101 GLN A CA 1
ATOM 801 C C . GLN A 1 101 ? 2.689 1.977 -17.579 1.00 80.12 101 GLN A C 1
ATOM 803 O O . GLN A 1 101 ? 3.694 2.647 -17.366 1.00 80.12 101 GLN A O 1
ATOM 808 N N . LYS A 1 102 ? 2.161 1.152 -16.678 1.00 83.38 102 LYS A N 1
ATOM 809 C CA . LYS A 1 102 ? 2.742 0.922 -15.353 1.00 83.38 102 LYS A CA 1
ATOM 810 C C . LYS A 1 102 ? 3.569 -0.351 -15.385 1.00 83.38 102 LYS A C 1
ATOM 812 O O . LYS A 1 102 ? 3.192 -1.322 -16.041 1.00 83.38 102 LYS A O 1
ATOM 817 N N . GLY A 1 103 ? 4.726 -0.340 -14.744 1.00 84.81 103 GLY A N 1
ATOM 818 C CA . GLY A 1 103 ? 5.503 -1.541 -14.474 1.00 84.81 103 GLY A CA 1
ATOM 819 C C . GLY A 1 103 ? 5.061 -2.285 -13.222 1.00 84.81 103 GLY A C 1
ATOM 820 O O . GLY A 1 103 ? 4.191 -1.831 -12.481 1.00 84.81 103 GLY A O 1
ATOM 821 N N . TYR A 1 104 ? 5.669 -3.440 -12.953 1.00 86.38 104 TYR A N 1
ATOM 822 C CA . TYR A 1 104 ? 5.325 -4.189 -11.740 1.00 86.38 104 TYR A CA 1
ATOM 823 C C . TYR A 1 104 ? 5.739 -3.437 -10.458 1.00 86.38 104 TYR A C 1
ATOM 825 O O . TYR A 1 104 ? 5.033 -3.514 -9.455 1.00 86.38 104 TYR A O 1
ATOM 833 N N . ILE A 1 105 ? 6.831 -2.658 -10.486 1.00 89.25 105 ILE A N 1
ATOM 834 C CA . ILE A 1 105 ? 7.240 -1.819 -9.346 1.00 89.25 105 ILE A CA 1
ATOM 835 C C . ILE A 1 105 ? 6.235 -0.678 -9.159 1.00 89.25 105 ILE A C 1
ATOM 837 O O . ILE A 1 105 ? 5.840 -0.397 -8.027 1.00 89.25 105 ILE A O 1
ATOM 841 N N . ASP A 1 106 ? 5.761 -0.076 -10.255 1.00 89.00 106 ASP A N 1
ATOM 842 C CA . ASP A 1 106 ? 4.691 0.927 -10.218 1.00 89.00 106 ASP A CA 1
ATOM 843 C C . ASP A 1 106 ? 3.412 0.360 -9.586 1.00 89.00 106 ASP A C 1
ATOM 845 O O . ASP A 1 106 ? 2.819 0.990 -8.711 1.00 89.00 106 ASP A O 1
ATOM 849 N N . HIS A 1 107 ? 3.000 -0.850 -9.977 1.00 89.06 107 HIS A N 1
ATOM 850 C CA . HIS A 1 107 ? 1.826 -1.514 -9.410 1.00 89.06 107 HIS A CA 1
ATOM 851 C C . HIS A 1 107 ? 1.968 -1.822 -7.922 1.00 89.06 107 HIS A C 1
ATOM 853 O O . HIS A 1 107 ? 1.012 -1.609 -7.169 1.00 89.06 107 HIS A O 1
ATOM 859 N N . ALA A 1 108 ? 3.142 -2.290 -7.491 1.00 90.62 108 ALA A N 1
ATOM 860 C CA . ALA A 1 108 ? 3.438 -2.456 -6.077 1.00 90.62 108 ALA A CA 1
ATOM 861 C C . ALA A 1 108 ? 3.297 -1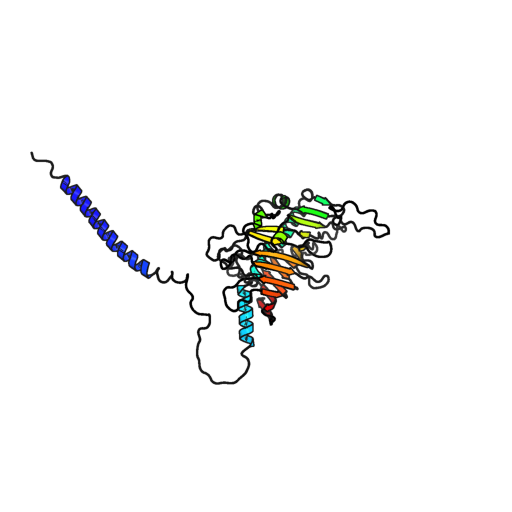.110 -5.356 1.00 90.62 108 ALA A C 1
ATOM 863 O O . ALA A 1 108 ? 2.413 -0.928 -4.528 1.00 90.62 108 ALA A O 1
ATOM 864 N N . LEU A 1 109 ? 4.097 -0.108 -5.702 1.00 90.69 109 LEU A N 1
ATOM 865 C CA . LEU A 1 109 ? 4.138 1.132 -4.924 1.00 90.69 109 LEU A CA 1
ATOM 866 C C . LEU A 1 109 ? 2.824 1.923 -4.951 1.00 90.69 109 LEU A C 1
ATOM 868 O O . LEU A 1 109 ? 2.453 2.510 -3.936 1.00 90.69 109 LEU A O 1
ATOM 872 N N . ASP A 1 110 ? 2.066 1.864 -6.045 1.00 89.38 110 ASP A N 1
ATOM 873 C CA . ASP A 1 110 ? 0.710 2.411 -6.107 1.00 89.38 110 ASP A CA 1
ATOM 874 C C . ASP A 1 110 ? -0.254 1.666 -5.163 1.00 89.38 110 ASP A C 1
ATOM 876 O O . ASP A 1 110 ? -1.027 2.292 -4.439 1.00 89.38 110 ASP A O 1
ATOM 880 N N . THR A 1 111 ? -0.181 0.333 -5.091 1.00 92.06 111 THR A N 1
ATOM 881 C CA . THR A 1 111 ? -0.998 -0.459 -4.149 1.00 92.06 111 THR A CA 1
ATOM 882 C C . THR A 1 111 ? -0.594 -0.223 -2.696 1.00 92.06 111 THR A C 1
ATOM 884 O O . THR A 1 111 ? -1.452 -0.117 -1.820 1.00 92.06 111 THR A O 1
ATOM 887 N N . PHE A 1 112 ? 0.702 -0.084 -2.429 1.00 91.88 112 PHE A N 1
ATOM 888 C CA . PHE A 1 112 ? 1.205 0.294 -1.116 1.00 91.88 112 PHE A CA 1
ATOM 889 C C . PHE A 1 112 ? 0.664 1.668 -0.700 1.00 91.88 112 PHE A C 1
ATOM 891 O O . PHE A 1 112 ? 0.033 1.779 0.349 1.00 91.88 112 PHE A O 1
ATOM 898 N N . GLY A 1 113 ? 0.866 2.695 -1.531 1.00 89.62 113 GLY A N 1
ATOM 899 C CA . GLY A 1 113 ? 0.548 4.083 -1.205 1.00 89.62 113 GLY A CA 1
ATOM 900 C C . GLY A 1 113 ? -0.944 4.401 -1.237 1.00 89.62 113 GLY A C 1
ATOM 901 O O . GLY A 1 113 ? -1.483 4.906 -0.254 1.00 89.62 113 GLY A O 1
ATOM 902 N N . ASN A 1 114 ? -1.619 4.095 -2.349 1.00 85.56 114 ASN A N 1
ATOM 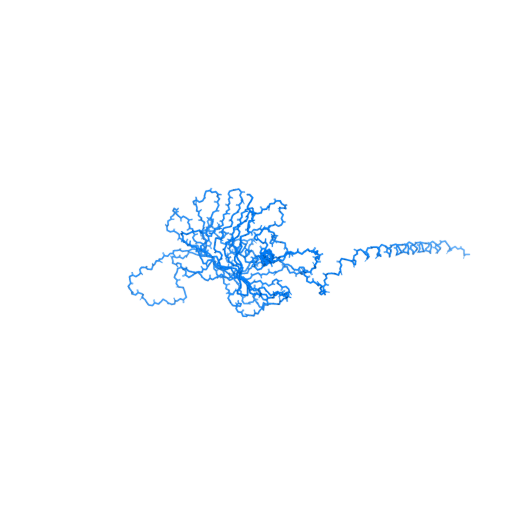903 C CA . ASN A 1 114 ? -3.027 4.444 -2.591 1.00 85.56 114 ASN A CA 1
ATOM 904 C C . ASN A 1 114 ? -4.012 3.339 -2.224 1.00 85.56 114 ASN A C 1
ATOM 906 O O . ASN A 1 114 ? -5.208 3.605 -2.110 1.00 85.56 114 ASN A O 1
ATOM 910 N N . GLY A 1 115 ? -3.515 2.121 -2.025 1.00 91.00 115 GLY A N 1
ATOM 911 C CA . GLY A 1 115 ? -4.278 1.013 -1.476 1.00 91.00 115 GLY A CA 1
ATOM 912 C C . GLY A 1 115 ? -4.204 1.007 0.050 1.00 91.00 115 GLY A C 1
ATOM 913 O O . GLY A 1 115 ? -5.017 1.609 0.750 1.00 91.00 115 GLY A O 1
ATOM 914 N N . ILE A 1 116 ? -3.207 0.294 0.566 1.00 93.00 116 ILE A N 1
ATOM 915 C CA . ILE A 1 116 ? -3.204 -0.197 1.947 1.00 93.00 116 ILE A CA 1
ATOM 916 C C . ILE A 1 116 ? -2.805 0.888 2.952 1.00 93.00 116 ILE A C 1
ATOM 918 O O . ILE A 1 116 ? -3.491 1.060 3.961 1.00 93.00 116 ILE A O 1
ATOM 922 N N . LEU A 1 117 ? -1.748 1.663 2.676 1.00 93.06 117 LEU A N 1
ATOM 923 C CA . LEU A 1 117 ? -1.308 2.743 3.566 1.00 93.06 117 LEU A CA 1
ATOM 924 C C . LEU A 1 117 ? -2.395 3.813 3.704 1.00 93.06 117 LEU A C 1
ATOM 926 O O . LEU A 1 117 ? -2.724 4.227 4.817 1.00 93.06 117 LEU A O 1
ATOM 930 N N . LYS A 1 118 ? -3.004 4.228 2.585 1.00 91.81 118 LYS A N 1
ATOM 931 C CA . LYS A 1 118 ? -4.093 5.211 2.611 1.00 91.81 118 LYS A CA 1
ATOM 932 C C . LYS A 1 118 ? -5.314 4.705 3.373 1.00 91.81 118 LYS A C 1
ATOM 934 O O . LYS A 1 118 ? -5.889 5.482 4.135 1.00 91.81 118 LYS A O 1
ATOM 939 N N . LEU A 1 119 ? -5.681 3.435 3.187 1.00 94.94 119 LEU A N 1
ATOM 940 C CA . LEU A 1 119 ? -6.776 2.801 3.916 1.00 94.94 119 LEU A CA 1
ATOM 941 C C . LEU A 1 119 ? -6.523 2.834 5.429 1.00 94.94 119 LEU A C 1
ATOM 943 O O . LEU A 1 119 ? -7.389 3.279 6.177 1.00 94.94 119 LEU A O 1
ATOM 947 N N . ALA A 1 120 ? -5.329 2.430 5.870 1.00 94.50 120 ALA A N 1
ATOM 948 C CA . ALA A 1 120 ? -4.958 2.427 7.284 1.00 94.50 120 ALA A CA 1
ATOM 949 C C . ALA A 1 120 ? -5.040 3.835 7.906 1.00 94.50 120 ALA A C 1
ATOM 951 O O . ALA A 1 120 ? -5.650 4.014 8.961 1.00 94.50 120 ALA A O 1
ATOM 952 N N . ILE A 1 121 ? -4.490 4.844 7.218 1.00 93.25 121 ILE A N 1
ATOM 953 C CA . ILE A 1 121 ? -4.526 6.249 7.657 1.00 93.25 121 ILE A CA 1
ATOM 954 C C . ILE A 1 121 ? -5.969 6.771 7.737 1.00 93.25 121 ILE A C 1
ATOM 956 O O . ILE A 1 121 ? -6.352 7.373 8.741 1.00 93.25 121 ILE A O 1
ATOM 960 N N . ASP A 1 122 ? -6.790 6.533 6.709 1.00 94.69 122 ASP A N 1
ATOM 961 C CA . ASP A 1 122 ? -8.165 7.048 6.666 1.00 94.69 122 ASP A CA 1
ATOM 962 C C . ASP A 1 122 ? -9.064 6.386 7.725 1.00 94.69 122 ASP A C 1
ATOM 964 O O . ASP A 1 122 ? -9.865 7.070 8.366 1.00 94.69 122 ASP A O 1
ATOM 968 N N . VAL A 1 123 ? -8.913 5.076 7.961 1.00 95.62 123 VAL A N 1
ATOM 969 C CA . VAL A 1 123 ? -9.658 4.373 9.019 1.00 95.62 123 VAL A CA 1
ATOM 970 C C . VAL A 1 123 ? -9.235 4.864 10.400 1.00 95.62 123 VAL A C 1
ATOM 972 O O . VAL A 1 123 ? -10.096 5.117 11.240 1.00 95.62 123 VAL A O 1
ATOM 975 N N . HIS A 1 124 ? -7.937 5.062 10.634 1.00 93.44 124 HIS A N 1
ATOM 976 C CA . HIS A 1 124 ? -7.449 5.598 11.903 1.00 93.44 124 HIS A CA 1
ATOM 977 C C . HIS A 1 124 ? -7.939 7.029 12.161 1.00 93.44 124 HIS A C 1
ATOM 979 O O . HIS A 1 124 ? -8.354 7.352 13.273 1.00 93.44 124 HIS A O 1
ATOM 985 N N . SER A 1 125 ? -7.968 7.878 11.130 1.00 92.56 125 SER A N 1
ATOM 986 C CA . SER A 1 125 ? -8.569 9.211 11.227 1.00 92.56 125 SER A CA 1
ATOM 987 C C . SER A 1 125 ? -10.030 9.126 11.686 1.00 92.56 125 SER A C 1
ATOM 989 O O . SER A 1 125 ? -10.414 9.807 12.637 1.00 92.56 125 SER A O 1
ATOM 991 N N . LYS A 1 126 ? -10.824 8.218 11.103 1.00 94.81 126 LYS A N 1
ATOM 992 C CA . LYS A 1 126 ? -12.222 8.003 11.506 1.00 94.81 126 LYS A CA 1
ATOM 993 C C . LYS A 1 126 ? -12.378 7.397 12.898 1.00 94.81 126 LYS A C 1
ATOM 995 O O . LYS A 1 126 ? -13.297 7.774 13.619 1.00 94.81 126 LYS A O 1
ATOM 1000 N N . PHE A 1 127 ? -11.467 6.522 13.307 1.00 93.31 127 PHE A N 1
ATOM 1001 C CA . PHE A 1 127 ? -11.423 5.988 14.667 1.00 93.31 127 PHE A CA 1
ATOM 1002 C C . PHE A 1 127 ? -11.239 7.090 15.717 1.00 93.31 127 PHE A C 1
ATOM 1004 O O . PHE A 1 127 ? -11.927 7.096 16.738 1.00 93.31 127 PHE A O 1
ATOM 1011 N N . ASN A 1 128 ? -10.355 8.052 15.441 1.00 89.56 128 ASN A N 1
ATOM 1012 C CA . ASN A 1 128 ? -10.109 9.186 16.331 1.00 89.56 128 ASN A CA 1
ATOM 1013 C C . ASN A 1 128 ? -11.302 10.152 16.411 1.00 89.56 128 ASN A C 1
ATOM 1015 O O . ASN A 1 128 ? -11.479 10.813 17.433 1.00 89.56 128 ASN A O 1
ATOM 1019 N N . GLU A 1 129 ? -12.137 10.212 15.371 1.00 92.25 129 GLU A N 1
ATOM 1020 C CA . GLU A 1 129 ? -13.393 10.970 15.380 1.00 92.25 129 GLU A CA 1
ATOM 1021 C C . GLU A 1 129 ? -14.503 10.247 16.164 1.00 92.25 129 GLU A C 1
ATOM 1023 O O . GLU A 1 129 ? -15.177 10.864 16.991 1.00 92.25 129 GLU A O 1
ATOM 1028 N N . ASN A 1 130 ? -14.722 8.950 15.904 1.00 90.69 130 ASN A N 1
ATOM 1029 C CA . ASN A 1 130 ? -15.794 8.172 16.524 1.00 90.69 130 ASN A CA 1
ATOM 1030 C C . ASN A 1 130 ? -15.467 6.669 16.616 1.00 90.69 130 ASN A C 1
ATOM 1032 O O . ASN A 1 130 ? -15.579 5.923 15.643 1.00 90.69 130 ASN A O 1
ATOM 1036 N N . LYS A 1 131 ? -15.184 6.195 17.833 1.00 91.12 131 LYS A N 1
ATOM 1037 C CA . LYS A 1 131 ? -14.889 4.778 18.111 1.00 91.12 131 LYS A CA 1
ATOM 1038 C C . LYS A 1 131 ? -16.118 3.862 18.074 1.00 91.12 131 LYS A C 1
ATOM 1040 O O . LYS A 1 131 ? -15.957 2.652 17.987 1.00 91.12 131 LYS A O 1
ATOM 1045 N N . THR A 1 132 ? -17.338 4.405 18.148 1.00 91.81 132 THR A N 1
ATOM 1046 C CA . THR A 1 132 ? -18.571 3.594 18.271 1.00 91.81 132 THR A CA 1
ATOM 1047 C C . THR A 1 132 ? -18.937 2.824 17.002 1.00 91.81 132 THR A C 1
ATOM 1049 O O . THR A 1 132 ? -19.701 1.866 17.068 1.00 91.81 132 THR A O 1
ATOM 1052 N N . GLU A 1 133 ? -18.352 3.196 15.862 1.00 92.62 133 GLU A N 1
ATOM 1053 C CA . GLU A 1 133 ? -18.500 2.479 14.587 1.00 92.62 133 GLU A CA 1
ATOM 1054 C C . GLU A 1 133 ? -17.696 1.165 14.543 1.00 92.62 133 GLU A C 1
ATOM 1056 O O . GLU A 1 133 ? -17.849 0.359 13.623 1.00 92.62 133 GLU A O 1
ATOM 1061 N N . PHE A 1 134 ? -16.833 0.941 15.537 1.00 95.69 134 PHE A N 1
ATOM 1062 C CA . PHE A 1 134 ? -15.947 -0.210 15.629 1.00 95.69 134 PHE A CA 1
ATOM 1063 C C . PHE A 1 134 ? -16.470 -1.210 16.657 1.00 95.69 134 PHE A C 1
ATOM 1065 O O . PHE A 1 134 ? -17.013 -0.848 17.701 1.00 95.69 134 PHE A O 1
ATOM 1072 N N . ILE A 1 135 ? -16.265 -2.493 16.377 1.00 94.44 135 ILE A N 1
ATOM 1073 C CA . ILE A 1 135 ? -16.554 -3.560 17.329 1.00 94.44 135 ILE A CA 1
ATOM 1074 C C . ILE A 1 135 ? -15.394 -3.616 18.319 1.00 94.44 135 ILE A C 1
ATOM 1076 O O . ILE A 1 135 ? -14.252 -3.815 17.911 1.00 94.44 135 ILE A O 1
ATOM 1080 N N . TYR A 1 136 ? -15.681 -3.447 19.607 1.00 93.25 136 TYR A N 1
ATOM 1081 C CA . TYR A 1 136 ? -14.682 -3.630 20.653 1.00 93.25 136 TYR A CA 1
ATOM 1082 C C . TYR A 1 136 ? -14.591 -5.095 21.069 1.00 93.25 136 TYR A C 1
ATOM 1084 O O . TYR A 1 136 ? -15.608 -5.756 21.299 1.00 93.25 136 TYR A O 1
ATOM 1092 N N . TYR A 1 137 ? -13.363 -5.568 21.225 1.00 89.06 137 TYR A N 1
ATOM 1093 C CA . TYR A 1 137 ? -13.047 -6.860 21.798 1.00 89.06 137 TYR A CA 1
ATOM 1094 C C . TYR A 1 137 ? -12.104 -6.676 22.974 1.00 89.06 137 TYR A C 1
ATOM 1096 O O . TYR A 1 137 ? -11.068 -6.036 22.833 1.00 89.06 137 TYR A O 1
ATOM 1104 N N . GLU A 1 138 ? -12.463 -7.264 24.114 1.00 87.81 138 GLU A N 1
ATOM 1105 C CA . GLU A 1 138 ? -11.634 -7.250 25.323 1.00 87.81 138 GLU A CA 1
ATOM 1106 C C . GLU A 1 138 ? -10.335 -8.042 25.119 1.00 87.81 138 GLU A C 1
ATOM 1108 O O . GLU A 1 138 ? -9.278 -7.605 25.557 1.00 87.81 138 GLU A O 1
ATOM 1113 N N . ASP A 1 139 ? -10.404 -9.154 24.380 1.00 86.00 139 ASP A N 1
ATOM 1114 C CA . ASP A 1 139 ? -9.251 -9.952 23.963 1.00 86.00 139 ASP A CA 1
ATOM 1115 C C . ASP A 1 139 ? -9.204 -10.055 22.432 1.00 86.00 139 ASP A C 1
ATOM 1117 O O . ASP A 1 139 ? -10.051 -10.698 21.800 1.00 86.00 139 ASP A O 1
ATOM 1121 N N . CYS A 1 140 ? -8.220 -9.391 21.827 1.00 81.88 140 CYS A N 1
ATOM 1122 C CA . CYS A 1 140 ? -8.022 -9.385 20.383 1.00 81.88 140 CYS A CA 1
ATOM 1123 C C . CYS A 1 140 ? -7.515 -10.727 19.840 1.00 81.88 140 CYS A C 1
ATOM 1125 O O . CYS A 1 140 ? -7.758 -11.036 18.676 1.00 81.88 140 CYS A O 1
ATOM 1127 N N . HIS A 1 141 ? -6.850 -11.524 20.682 1.00 75.50 141 HIS A N 1
ATOM 1128 C CA . HIS A 1 141 ? -6.207 -12.788 20.314 1.00 75.50 141 HIS A CA 1
ATOM 1129 C C . HIS A 1 141 ? -7.020 -14.012 20.748 1.00 75.50 141 HIS A C 1
ATOM 1131 O O . HIS A 1 141 ? -6.535 -15.141 20.686 1.00 75.50 141 HIS A O 1
ATOM 1137 N N . ALA A 1 142 ? -8.250 -13.813 21.226 1.00 70.69 142 ALA A N 1
ATOM 1138 C CA . ALA A 1 142 ? -9.153 -14.922 21.473 1.00 70.69 142 ALA A CA 1
ATOM 1139 C C . ALA A 1 142 ? -9.490 -15.612 20.146 1.00 70.69 142 ALA A C 1
ATOM 1141 O O . ALA A 1 142 ? -10.044 -14.976 19.247 1.00 70.69 142 ALA A O 1
ATOM 1142 N N . ASP A 1 143 ? -9.184 -16.908 20.050 1.00 63.16 143 ASP A N 1
ATOM 1143 C CA . ASP A 1 143 ? -9.756 -17.759 19.014 1.00 63.16 143 ASP A CA 1
ATOM 1144 C C . ASP A 1 143 ? -11.279 -17.778 19.199 1.00 63.16 143 ASP A C 1
ATOM 1146 O O . ASP A 1 143 ? -11.782 -17.999 20.306 1.00 63.16 143 ASP A O 1
ATOM 1150 N N . ARG A 1 144 ? -12.010 -17.442 18.136 1.00 62.81 144 ARG A N 1
ATOM 1151 C CA . ARG A 1 144 ? -13.474 -17.319 18.161 1.00 62.81 144 ARG A CA 1
ATOM 1152 C C . ARG A 1 144 ? -14.178 -18.440 17.409 1.00 62.81 144 ARG A C 1
ATOM 1154 O O . ARG A 1 144 ? -15.400 -18.518 17.514 1.00 62.81 144 ARG A O 1
ATOM 1161 N N . ASP A 1 145 ? -13.430 -19.278 16.691 1.00 53.75 145 ASP A N 1
ATOM 1162 C CA . ASP A 1 145 ? -13.959 -20.417 15.937 1.00 53.75 145 ASP A CA 1
ATOM 1163 C C . ASP A 1 145 ? -13.711 -21.754 16.657 1.00 53.75 145 ASP A C 1
ATOM 1165 O O . ASP A 1 145 ? -14.352 -22.761 16.343 1.00 53.75 145 ASP A O 1
ATOM 1169 N N . GLU A 1 146 ? -12.857 -21.777 17.682 1.00 44.56 146 GLU A N 1
ATOM 1170 C CA . GLU A 1 146 ? -12.682 -22.945 18.540 1.00 44.56 146 GLU A CA 1
ATOM 1171 C C . GLU A 1 146 ? -13.774 -23.046 19.623 1.00 44.56 146 GLU A C 1
ATOM 1173 O O . GLU A 1 146 ? -13.959 -22.174 20.477 1.00 44.56 146 GLU A O 1
ATOM 1178 N N . THR A 1 147 ? -14.495 -24.176 19.641 1.00 44.41 147 THR A N 1
ATOM 1179 C CA . THR A 1 147 ? -15.182 -24.657 20.854 1.00 44.41 147 THR A CA 1
ATOM 1180 C C . THR A 1 147 ? -14.201 -24.609 22.022 1.00 44.41 147 THR A C 1
ATOM 1182 O O . THR A 1 147 ? -13.083 -25.086 21.830 1.00 44.41 147 THR A O 1
ATOM 1185 N N . PRO A 1 148 ? -14.587 -24.105 23.212 1.00 41.53 148 PRO A N 1
ATOM 1186 C CA . PRO A 1 148 ? -13.645 -23.867 24.298 1.00 41.53 148 PRO A CA 1
ATOM 1187 C C . PRO A 1 148 ? -12.874 -25.149 24.600 1.00 41.53 148 PRO A C 1
ATOM 1189 O O . PRO A 1 148 ? -13.437 -26.117 25.122 1.00 41.53 148 PRO A O 1
ATOM 1192 N N . ALA A 1 149 ? -11.595 -25.164 24.221 1.00 44.16 149 ALA A N 1
ATOM 1193 C CA . ALA A 1 149 ? -10.687 -26.224 24.594 1.00 44.16 149 ALA A CA 1
ATOM 1194 C C . ALA A 1 149 ? -10.651 -26.264 26.123 1.00 44.16 149 ALA A C 1
ATOM 1196 O O . ALA A 1 149 ? -10.533 -25.236 26.794 1.00 44.16 149 ALA A O 1
ATOM 1197 N N . SER A 1 150 ? -10.838 -27.465 26.661 1.00 46.75 150 SER A N 1
ATOM 1198 C CA . SER A 1 150 ? -10.810 -27.742 28.089 1.00 46.75 150 SER A CA 1
ATOM 1199 C C . SER A 1 150 ? -9.585 -27.108 28.746 1.00 46.75 150 SER A C 1
ATOM 1201 O O . SER A 1 150 ? -8.466 -27.369 28.312 1.00 46.75 150 SER A O 1
ATOM 1203 N N . GLU A 1 151 ? -9.859 -26.309 29.777 1.00 44.09 151 GLU A N 1
ATOM 1204 C CA . GLU A 1 151 ? -8.979 -25.820 30.843 1.00 44.09 151 GLU A CA 1
ATOM 1205 C C . GLU A 1 151 ? -7.469 -25.958 30.592 1.00 44.09 151 GLU A C 1
ATOM 1207 O O . GLU A 1 151 ? -6.871 -27.017 30.789 1.00 44.09 151 GLU A O 1
ATOM 1212 N N . ALA A 1 152 ? -6.831 -24.836 30.246 1.00 47.41 152 ALA A N 1
ATOM 1213 C CA . ALA A 1 152 ? -5.389 -24.703 30.370 1.00 47.41 152 ALA A CA 1
ATOM 1214 C C . ALA A 1 152 ? -5.019 -24.724 31.862 1.00 47.41 152 ALA A C 1
ATOM 1216 O O . ALA A 1 152 ? -5.268 -23.771 32.603 1.00 47.41 152 ALA A O 1
ATOM 1217 N N . THR A 1 153 ? -4.446 -25.835 32.312 1.00 51.41 153 THR A N 1
ATOM 1218 C CA . THR A 1 153 ? -3.752 -25.922 33.595 1.00 51.41 153 THR A CA 1
ATOM 1219 C C . THR A 1 153 ? -2.416 -25.176 33.520 1.00 51.41 153 THR A C 1
ATOM 1221 O O . THR A 1 153 ? -1.665 -25.359 32.565 1.00 51.41 153 THR A O 1
ATOM 1224 N N . ASP A 1 154 ? -2.126 -24.422 34.582 1.00 48.06 154 ASP A N 1
ATOM 1225 C CA . ASP A 1 154 ? -0.860 -23.771 34.960 1.00 48.06 154 ASP A CA 1
ATOM 1226 C C . ASP A 1 154 ? -0.478 -22.417 34.318 1.00 48.06 154 ASP A C 1
ATOM 1228 O O . ASP A 1 154 ? 0.113 -22.324 33.248 1.00 48.06 154 ASP A O 1
ATOM 1232 N N . LEU A 1 155 ? -0.712 -21.355 35.108 1.00 46.62 155 LEU A N 1
ATOM 1233 C CA . LEU A 1 155 ? 0.164 -20.192 35.373 1.00 46.62 155 LEU A CA 1
ATOM 1234 C C . LEU A 1 155 ? 0.765 -19.369 34.214 1.00 46.62 155 LEU A C 1
ATOM 1236 O O . LEU A 1 155 ? 1.594 -18.498 34.477 1.00 46.62 155 LEU A O 1
ATOM 1240 N N . GLN A 1 156 ? 0.330 -19.530 32.969 1.00 50.50 156 GLN A N 1
ATOM 1241 C CA . GLN A 1 156 ? 0.494 -18.470 31.973 1.00 50.50 156 GLN A CA 1
ATOM 1242 C C . GLN A 1 156 ? -0.748 -17.587 32.017 1.00 50.50 156 GLN A C 1
ATOM 1244 O O . GLN A 1 156 ? -1.779 -17.923 31.440 1.00 50.50 156 GLN A O 1
ATOM 1249 N N . GLU A 1 157 ? -0.675 -16.472 32.751 1.00 57.88 157 GLU A N 1
ATOM 1250 C CA . GLU A 1 157 ? -1.676 -15.413 32.619 1.00 57.88 157 GLU A CA 1
ATOM 1251 C C . GLU A 1 157 ? -1.759 -15.045 31.136 1.00 57.88 157 GLU A C 1
ATOM 1253 O O . GLU A 1 157 ? -0.796 -14.548 30.547 1.00 57.88 157 GLU A O 1
ATOM 1258 N N . LYS A 1 158 ? -2.897 -15.358 30.509 1.00 65.69 158 LYS A N 1
ATOM 1259 C CA . LYS A 1 158 ? -3.170 -14.957 29.135 1.00 65.69 158 LYS A CA 1
ATOM 1260 C C . LYS A 1 158 ? -3.070 -13.434 29.094 1.00 65.69 158 LYS A C 1
ATOM 1262 O O . LYS A 1 158 ? -3.829 -12.755 29.783 1.00 65.69 158 LYS A O 1
ATOM 1267 N N . ILE A 1 159 ? -2.122 -12.896 28.328 1.00 66.31 159 ILE A N 1
ATOM 1268 C CA . ILE A 1 159 ? -2.031 -11.449 28.123 1.00 66.31 159 ILE A CA 1
ATOM 1269 C C . ILE A 1 159 ? -3.245 -11.051 27.287 1.00 66.31 159 ILE A C 1
ATOM 1271 O O . ILE A 1 159 ? -3.319 -11.361 26.101 1.00 66.31 159 ILE A O 1
ATOM 1275 N N . ILE A 1 160 ? -4.206 -10.396 27.931 1.00 78.12 160 ILE A N 1
ATOM 1276 C CA . ILE A 1 160 ? -5.404 -9.867 27.286 1.00 78.12 160 ILE A CA 1
ATOM 1277 C C . ILE A 1 160 ? -5.069 -8.475 26.749 1.00 78.12 160 ILE A C 1
ATOM 1279 O O . ILE A 1 160 ? -4.700 -7.577 27.512 1.00 78.12 160 ILE A O 1
ATOM 1283 N N . GLN A 1 161 ? -5.193 -8.297 25.434 1.00 83.31 161 GLN A N 1
ATOM 1284 C CA . GLN A 1 161 ? -5.086 -6.993 24.788 1.00 83.31 161 GLN A CA 1
ATOM 1285 C C . GLN A 1 161 ? -6.399 -6.654 24.091 1.00 83.31 161 GLN A C 1
ATOM 1287 O O . GLN A 1 161 ? -6.812 -7.358 23.170 1.00 83.31 161 GLN A O 1
ATOM 1292 N N . GLY A 1 162 ? -7.016 -5.546 24.500 1.00 88.00 162 GLY A N 1
ATOM 1293 C CA . GLY A 1 162 ? -8.215 -5.029 23.856 1.00 88.00 162 GLY A CA 1
ATOM 1294 C C . GLY A 1 162 ? -7.933 -4.489 22.456 1.00 88.00 162 GLY A C 1
ATOM 1295 O O . GLY A 1 162 ? -6.842 -3.987 22.164 1.00 88.00 162 GLY A O 1
ATOM 1296 N N . CYS A 1 163 ? -8.921 -4.565 21.570 1.00 89.81 163 CYS A N 1
ATOM 1297 C CA . CYS A 1 163 ? -8.832 -3.956 20.249 1.00 89.81 163 CYS A CA 1
ATOM 1298 C C . CYS A 1 163 ? -10.190 -3.539 19.692 1.00 89.81 163 CYS A C 1
ATOM 1300 O O . CYS A 1 163 ? -11.244 -4.040 20.083 1.00 89.81 163 CYS A O 1
ATOM 1302 N N . TYR A 1 164 ? -10.140 -2.613 18.742 1.00 93.56 164 TYR A N 1
ATOM 1303 C CA . TYR A 1 164 ? -11.282 -2.150 17.970 1.00 93.56 164 TYR A CA 1
ATOM 1304 C C . TYR A 1 164 ? -11.153 -2.669 16.547 1.00 93.56 164 TYR A C 1
ATOM 1306 O O . TYR A 1 164 ? -10.115 -2.493 15.912 1.00 93.56 164 TYR A O 1
ATOM 1314 N N . VAL A 1 165 ? -12.202 -3.306 16.040 1.00 93.56 165 VAL A N 1
ATOM 1315 C CA . VAL A 1 165 ? -12.185 -3.960 14.732 1.00 93.56 165 VAL A CA 1
ATOM 1316 C C . VAL A 1 165 ? -13.322 -3.443 13.870 1.00 93.56 165 VAL A C 1
ATOM 1318 O O . VAL A 1 165 ? -14.469 -3.331 14.308 1.00 93.56 165 VAL A O 1
ATOM 1321 N N . ILE A 1 166 ? -13.006 -3.169 12.610 1.00 95.75 166 ILE A N 1
ATOM 1322 C CA . ILE A 1 166 ? -13.983 -2.946 11.550 1.00 95.75 166 ILE A CA 1
ATOM 1323 C C . ILE A 1 166 ? -13.612 -3.814 10.352 1.00 95.75 166 ILE A C 1
ATOM 1325 O O . ILE A 1 166 ? -12.436 -3.969 10.029 1.00 95.75 166 ILE A O 1
ATOM 1329 N N . HIS A 1 167 ? -14.608 -4.407 9.705 1.00 94.56 167 HIS A N 1
ATOM 1330 C CA . HIS A 1 167 ? -14.382 -5.366 8.633 1.00 94.56 167 HIS A CA 1
ATOM 1331 C C . HIS A 1 167 ? -15.432 -5.243 7.520 1.00 94.56 167 HIS A C 1
ATOM 1333 O O . HIS A 1 167 ? -16.547 -4.743 7.733 1.00 94.56 167 HIS A O 1
ATOM 1339 N N . GLY A 1 168 ? -15.026 -5.637 6.314 1.00 93.88 168 GLY A N 1
ATOM 1340 C CA . GLY A 1 168 ? -15.873 -5.754 5.133 1.00 93.88 168 GLY A CA 1
ATOM 1341 C C . GLY A 1 168 ? -16.572 -4.465 4.741 1.00 93.88 168 GLY A C 1
ATOM 1342 O O . GLY A 1 168 ? -16.019 -3.371 4.805 1.00 93.88 168 GLY A O 1
ATOM 1343 N N . GLU A 1 169 ? -17.831 -4.580 4.323 1.00 91.00 169 GLU A N 1
ATOM 1344 C CA . GLU A 1 169 ? -18.595 -3.453 3.776 1.00 91.00 169 GLU A CA 1
ATOM 1345 C C . GLU A 1 169 ? -18.858 -2.331 4.800 1.00 91.00 169 GLU A C 1
ATOM 1347 O O . GLU A 1 169 ? -19.154 -1.203 4.401 1.00 91.00 169 GLU A O 1
ATOM 1352 N N . LYS A 1 170 ? -18.671 -2.577 6.110 1.00 93.81 170 LYS A N 1
ATOM 1353 C CA . LYS A 1 170 ? -18.713 -1.504 7.122 1.00 93.81 170 LYS A CA 1
ATOM 1354 C C . LYS A 1 170 ? -17.627 -0.451 6.883 1.00 93.81 170 LYS A C 1
ATOM 1356 O O . LYS A 1 170 ? -17.868 0.722 7.157 1.00 93.81 170 LYS A O 1
ATOM 1361 N N . LEU A 1 171 ? -16.485 -0.833 6.300 1.00 94.81 171 LEU A N 1
ATOM 1362 C CA . LEU A 1 171 ? -15.431 0.105 5.904 1.00 94.81 171 LEU A CA 1
ATOM 1363 C C . LEU A 1 171 ? -15.941 1.152 4.903 1.00 94.81 171 LEU A C 1
ATOM 1365 O O . LEU A 1 171 ? -15.609 2.327 5.035 1.00 94.81 171 LEU A O 1
ATOM 1369 N N . LYS A 1 172 ? -16.800 0.778 3.943 1.00 91.88 172 LYS A N 1
ATOM 1370 C CA . LYS A 1 172 ? -17.372 1.755 2.993 1.00 91.88 172 LYS A CA 1
ATOM 1371 C C . LYS A 1 172 ? -18.259 2.769 3.686 1.00 91.88 172 LYS A C 1
ATOM 1373 O O . LYS A 1 172 ? -18.195 3.950 3.363 1.00 91.88 172 LYS A O 1
ATOM 1378 N N . ASN A 1 173 ? -19.073 2.313 4.633 1.00 90.50 173 ASN A N 1
ATOM 1379 C CA . ASN A 1 173 ? -19.968 3.193 5.377 1.00 90.50 173 ASN A CA 1
ATOM 1380 C C . ASN A 1 173 ? -19.170 4.196 6.219 1.00 90.50 173 ASN A C 1
ATOM 1382 O O . ASN A 1 173 ? -19.506 5.376 6.231 1.00 90.50 173 ASN A O 1
ATOM 1386 N N . LEU A 1 174 ? -18.083 3.738 6.851 1.00 94.50 174 LEU A N 1
ATOM 1387 C CA . LEU A 1 174 ? -17.185 4.581 7.640 1.00 94.50 174 LEU A CA 1
ATOM 1388 C C . LEU A 1 174 ? -16.453 5.626 6.779 1.00 94.50 174 LEU A C 1
ATOM 1390 O O . LEU A 1 174 ? -16.341 6.791 7.160 1.00 94.50 174 LEU A O 1
ATOM 1394 N N . LEU A 1 175 ? -15.928 5.206 5.624 1.00 94.19 175 LEU A N 1
ATOM 1395 C CA . LEU A 1 175 ? -15.026 6.015 4.797 1.00 94.19 175 LEU A CA 1
ATOM 1396 C C . LEU A 1 175 ? -15.746 6.834 3.709 1.00 94.19 175 LEU A C 1
ATOM 1398 O O . LEU A 1 175 ? -15.165 7.751 3.121 1.00 94.19 175 LEU A O 1
ATOM 1402 N N . GLY A 1 176 ? -17.015 6.527 3.441 1.00 90.44 176 GLY A N 1
ATOM 1403 C CA . GLY A 1 176 ? -17.883 7.254 2.523 1.00 90.44 176 GLY A CA 1
ATOM 1404 C C . GLY A 1 176 ? -17.490 7.141 1.045 1.00 90.44 176 GLY A C 1
ATOM 1405 O O . GLY A 1 176 ? -16.869 6.178 0.591 1.00 90.44 176 GLY A O 1
ATOM 1406 N N . ASN A 1 177 ? -17.866 8.164 0.270 1.00 87.81 177 ASN A N 1
ATOM 1407 C CA . ASN A 1 177 ? -17.833 8.153 -1.201 1.00 87.81 177 ASN A CA 1
ATOM 1408 C C . ASN A 1 177 ? -16.458 7.855 -1.813 1.00 87.81 177 ASN A C 1
ATOM 1410 O O . ASN A 1 177 ? -16.391 7.348 -2.929 1.00 87.81 177 ASN A O 1
ATOM 1414 N N . LYS A 1 178 ? -15.363 8.149 -1.104 1.00 85.94 178 LYS A N 1
ATOM 1415 C CA . LYS A 1 178 ? -14.003 7.907 -1.601 1.00 85.94 178 LYS A CA 1
ATOM 1416 C C . LYS A 1 178 ? -13.726 6.416 -1.856 1.00 85.94 178 LYS A C 1
ATOM 1418 O O . LYS A 1 178 ? -12.941 6.093 -2.741 1.00 85.94 178 LYS A O 1
ATOM 1423 N N . TYR A 1 179 ? -14.402 5.526 -1.131 1.00 92.62 179 TYR A N 1
ATOM 1424 C CA . TYR A 1 179 ? -14.200 4.076 -1.190 1.00 92.62 179 TYR A CA 1
ATOM 1425 C C . TYR A 1 179 ? -15.405 3.327 -1.781 1.00 92.62 179 TYR A C 1
ATOM 1427 O O . TYR A 1 179 ? -15.475 2.102 -1.712 1.00 92.62 179 TYR A O 1
ATOM 1435 N N . ILE A 1 180 ? -16.358 4.037 -2.396 1.00 90.06 180 ILE A N 1
ATOM 1436 C CA . ILE A 1 180 ? -17.616 3.440 -2.878 1.00 90.06 180 ILE A CA 1
ATOM 1437 C C . ILE A 1 180 ? -17.401 2.333 -3.922 1.00 90.06 180 ILE A C 1
ATOM 1439 O O . ILE A 1 180 ? -18.131 1.345 -3.935 1.00 90.06 180 ILE A O 1
ATOM 1443 N N . ASN A 1 181 ? -16.364 2.478 -4.750 1.00 91.12 181 ASN A N 1
ATOM 1444 C CA . ASN A 1 181 ? -16.012 1.537 -5.816 1.00 91.12 181 ASN A CA 1
ATOM 1445 C C . ASN A 1 181 ? -15.005 0.466 -5.375 1.00 91.12 181 ASN A C 1
ATOM 1447 O O . ASN A 1 181 ? -14.531 -0.305 -6.205 1.00 91.12 181 ASN A O 1
ATOM 1451 N N . TRP A 1 182 ? -14.629 0.437 -4.098 1.00 94.56 182 TRP A N 1
ATOM 1452 C CA . TRP A 1 182 ? -13.796 -0.634 -3.565 1.00 94.56 182 TRP A CA 1
ATOM 1453 C C . TRP A 1 182 ? -14.671 -1.855 -3.282 1.00 94.56 182 TRP A C 1
ATOM 1455 O O . TRP A 1 182 ? -15.894 -1.764 -3.224 1.00 94.56 182 TRP A O 1
ATOM 1465 N N . ASN A 1 183 ? -14.068 -3.016 -3.106 1.00 95.50 183 ASN A N 1
ATOM 1466 C CA . ASN A 1 183 ? -14.744 -4.231 -2.684 1.00 95.50 183 ASN A CA 1
ATOM 1467 C C . ASN A 1 183 ? -14.007 -4.776 -1.466 1.00 95.50 183 ASN A C 1
ATOM 1469 O O . ASN A 1 183 ? -12.911 -5.299 -1.616 1.00 95.50 183 ASN A O 1
ATOM 1473 N N . PHE A 1 184 ? -14.582 -4.646 -0.272 1.00 97.00 184 PHE A N 1
ATOM 1474 C CA . PHE A 1 184 ? -13.942 -5.128 0.959 1.00 97.00 184 PHE A CA 1
ATOM 1475 C C . PHE A 1 184 ? -14.366 -6.557 1.323 1.00 97.00 184 PHE A C 1
ATOM 1477 O O . PHE A 1 184 ? -13.981 -7.057 2.376 1.00 97.00 184 PHE A O 1
ATOM 1484 N N . ASN A 1 185 ? -15.166 -7.207 0.475 1.00 96.56 185 ASN A N 1
ATOM 1485 C CA . ASN A 1 185 ? -15.593 -8.594 0.612 1.00 96.56 185 ASN A CA 1
ATOM 1486 C C . ASN A 1 185 ? -15.493 -9.278 -0.757 1.00 96.56 185 ASN A C 1
ATOM 1488 O O . ASN A 1 185 ? -16.482 -9.412 -1.485 1.00 96.56 185 ASN A O 1
ATOM 1492 N N . VAL A 1 186 ? -14.266 -9.661 -1.116 1.00 96.25 186 VAL A N 1
ATOM 1493 C CA . VAL A 1 186 ? -13.955 -10.290 -2.399 1.00 96.25 186 VAL A CA 1
ATOM 1494 C C . VAL A 1 186 ? -14.483 -11.718 -2.398 1.00 96.25 186 VAL A C 1
ATOM 1496 O O . VAL A 1 186 ? -14.102 -12.545 -1.571 1.00 96.25 186 VAL A O 1
ATOM 1499 N N . LYS A 1 187 ? -15.347 -12.025 -3.362 1.00 96.31 187 LYS A N 1
ATOM 1500 C CA . LYS A 1 187 ? -15.974 -13.333 -3.555 1.00 96.31 187 LYS A CA 1
ATOM 1501 C C . LYS A 1 187 ? -15.394 -14.022 -4.781 1.00 96.31 187 LYS A C 1
ATOM 1503 O O . LYS A 1 187 ? -14.910 -13.383 -5.709 1.00 96.31 187 LYS A O 1
ATOM 1508 N N . ALA A 1 188 ? -15.563 -15.342 -4.858 1.00 95.19 188 ALA A N 1
ATOM 1509 C CA . ALA A 1 188 ? -15.171 -16.126 -6.035 1.00 95.19 188 ALA A CA 1
ATOM 1510 C C . ALA A 1 188 ? -15.749 -15.574 -7.356 1.00 95.19 188 ALA A C 1
ATOM 1512 O O . ALA A 1 188 ? -15.092 -15.626 -8.394 1.00 95.19 188 ALA A O 1
ATOM 1513 N N . ALA A 1 189 ? -16.968 -15.021 -7.314 1.00 95.25 189 ALA A N 1
ATOM 1514 C CA . ALA A 1 189 ? -17.621 -14.416 -8.473 1.00 95.25 189 ALA A CA 1
ATOM 1515 C C . ALA A 1 189 ? -16.862 -13.192 -9.020 1.00 95.25 189 ALA A C 1
ATOM 1517 O O . ALA A 1 189 ? -16.849 -12.989 -10.232 1.00 95.25 189 ALA A O 1
ATOM 1518 N N . ASP A 1 190 ? -16.182 -12.432 -8.157 1.00 93.88 190 ASP A N 1
ATOM 1519 C CA . ASP A 1 190 ? -15.407 -11.251 -8.553 1.00 93.88 190 ASP A CA 1
ATOM 1520 C C . ASP A 1 190 ? -14.149 -11.643 -9.349 1.00 93.88 190 ASP A C 1
ATOM 1522 O O . ASP A 1 190 ? -13.675 -10.890 -10.197 1.00 93.88 190 ASP A O 1
ATOM 1526 N N . LEU A 1 191 ? -13.648 -12.864 -9.133 1.00 93.44 191 LEU A N 1
ATOM 1527 C CA . LEU A 1 191 ? -12.463 -13.431 -9.786 1.00 93.44 191 LEU A CA 1
ATOM 1528 C C . LEU A 1 191 ? -12.823 -14.380 -10.948 1.00 93.44 191 LEU A C 1
ATOM 1530 O O . LEU A 1 191 ? -11.948 -14.988 -11.577 1.00 93.44 191 LEU A O 1
ATOM 1534 N N . ALA A 1 192 ? -14.116 -14.538 -11.259 1.00 91.00 192 ALA A N 1
ATOM 1535 C CA . ALA A 1 192 ? -14.623 -15.578 -12.158 1.00 91.00 192 ALA A CA 1
ATOM 1536 C C . ALA A 1 192 ? -14.079 -15.491 -13.592 1.00 91.00 192 ALA A C 1
ATOM 1538 O O . ALA A 1 192 ? -14.002 -16.516 -14.269 1.00 91.00 192 ALA A O 1
ATOM 1539 N N . ASN A 1 193 ? -13.604 -14.323 -14.028 1.00 89.25 193 ASN A N 1
ATOM 1540 C CA . ASN A 1 193 ? -13.077 -14.112 -15.381 1.00 89.25 193 ASN A CA 1
ATOM 1541 C C . ASN A 1 193 ? -11.547 -13.959 -15.454 1.00 89.25 193 ASN A C 1
ATOM 1543 O O . ASN A 1 193 ? -11.018 -13.801 -16.548 1.00 89.25 193 ASN A O 1
ATOM 1547 N N . LEU A 1 194 ? -10.831 -14.047 -14.327 1.00 90.19 194 LEU A N 1
ATOM 1548 C CA . LEU A 1 194 ? -9.363 -14.006 -14.308 1.00 90.19 194 LEU A CA 1
ATOM 1549 C C . LEU A 1 194 ? -8.754 -15.366 -14.677 1.00 90.19 194 LEU A C 1
ATOM 1551 O O . LEU A 1 194 ? -9.360 -16.404 -14.403 1.00 90.19 194 LEU A O 1
ATOM 1555 N N . GLN A 1 195 ? -7.575 -15.375 -15.292 1.00 87.38 195 GLN A N 1
ATOM 1556 C CA . GLN A 1 195 ? -6.834 -16.588 -15.658 1.00 87.38 195 GLN A CA 1
ATOM 1557 C C . GLN A 1 195 ? -5.354 -16.420 -15.304 1.00 87.38 195 GLN A C 1
ATOM 1559 O O . GLN A 1 195 ? -4.891 -15.296 -15.387 1.00 87.38 195 GLN A O 1
ATOM 1564 N N . PRO A 1 196 ? -4.598 -17.481 -14.969 1.00 87.44 196 PRO A N 1
ATOM 1565 C CA . PRO A 1 196 ? -5.092 -18.810 -14.610 1.00 87.44 196 PRO A CA 1
ATOM 1566 C C . PRO A 1 196 ? -5.910 -18.784 -13.305 1.00 87.44 196 PRO A C 1
ATOM 1568 O O . PRO A 1 196 ? -5.935 -17.788 -12.587 1.00 87.44 196 PRO A O 1
ATOM 1571 N N . LYS A 1 197 ? -6.631 -19.875 -13.023 1.00 87.62 197 LYS A N 1
ATOM 1572 C CA . LYS A 1 197 ? -7.467 -20.003 -11.812 1.00 87.62 197 LYS A CA 1
ATOM 1573 C C . LYS A 1 197 ? -6.702 -20.363 -10.546 1.00 87.62 197 LYS A C 1
ATOM 1575 O O . LYS A 1 197 ? -7.222 -20.161 -9.456 1.00 87.62 197 LYS A O 1
ATOM 1580 N N . GLU A 1 198 ? -5.513 -20.917 -10.709 1.00 85.19 198 GLU A N 1
ATOM 1581 C CA . GLU A 1 198 ? -4.646 -21.350 -9.619 1.00 85.19 198 GLU A CA 1
ATOM 1582 C C . GLU A 1 198 ? -4.310 -20.167 -8.701 1.00 85.19 198 GLU A C 1
ATOM 1584 O O . GLU A 1 198 ? -4.021 -19.070 -9.180 1.00 85.19 198 GLU A O 1
ATOM 1589 N N . SER A 1 199 ? -4.352 -20.388 -7.385 1.00 85.06 199 SER A N 1
ATOM 1590 C CA . SER A 1 199 ? -4.013 -19.403 -6.349 1.00 85.06 199 SER A CA 1
ATOM 1591 C C . SER A 1 199 ? -4.968 -18.206 -6.223 1.00 85.06 199 SER A C 1
ATOM 1593 O O . SER A 1 199 ? -4.767 -17.368 -5.337 1.00 85.06 199 SER A O 1
ATOM 1595 N N . LEU A 1 200 ? -6.024 -18.103 -7.044 1.00 91.12 200 LEU A N 1
ATOM 1596 C CA . LEU A 1 200 ? -7.023 -17.031 -6.930 1.00 91.12 200 LEU A CA 1
ATOM 1597 C C . LEU A 1 200 ? -7.806 -17.108 -5.613 1.00 91.12 200 LEU A C 1
ATOM 1599 O O . LEU A 1 200 ? -8.266 -16.083 -5.116 1.00 91.12 200 LEU A O 1
ATOM 1603 N N . GLU A 1 201 ? -7.931 -18.295 -5.018 1.00 92.19 201 GLU A N 1
ATOM 1604 C CA . GLU A 1 201 ? -8.564 -18.488 -3.714 1.00 92.19 201 GLU A CA 1
ATOM 1605 C C . GLU A 1 201 ? -7.896 -17.670 -2.606 1.00 92.19 201 GLU A C 1
ATOM 1607 O O . GLU A 1 201 ? -8.581 -17.206 -1.699 1.00 92.19 201 GLU A O 1
ATOM 1612 N N . SER A 1 202 ? -6.592 -17.396 -2.726 1.00 92.12 202 SER A N 1
ATOM 1613 C CA . SER A 1 202 ? -5.860 -16.559 -1.770 1.00 92.12 202 SER A CA 1
ATOM 1614 C C . SER A 1 202 ? -6.279 -15.084 -1.798 1.00 92.12 202 SER A C 1
ATOM 1616 O O . SER A 1 202 ? -5.883 -14.327 -0.919 1.00 92.12 202 SER A O 1
ATOM 1618 N N . TYR A 1 203 ? -7.091 -14.665 -2.773 1.00 94.56 203 TYR A N 1
ATOM 1619 C CA . TYR A 1 203 ? -7.632 -13.308 -2.899 1.00 94.56 203 TYR A CA 1
ATOM 1620 C C . TYR A 1 203 ? -9.109 -13.212 -2.503 1.00 94.56 203 TYR A C 1
ATOM 1622 O O . TYR A 1 203 ? -9.680 -12.125 -2.544 1.00 94.56 203 TYR A O 1
ATOM 1630 N N . ILE A 1 204 ? -9.735 -14.325 -2.113 1.00 95.12 204 ILE A N 1
ATOM 1631 C CA . ILE A 1 204 ? -11.122 -14.369 -1.643 1.00 95.12 204 ILE A CA 1
ATOM 1632 C C . ILE A 1 204 ? -11.129 -14.151 -0.133 1.00 95.12 204 ILE A C 1
ATOM 1634 O O . ILE A 1 204 ? -10.384 -14.798 0.599 1.00 95.12 204 ILE A O 1
ATOM 1638 N N . GLY A 1 205 ? -11.982 -13.250 0.341 1.00 94.44 205 GLY A N 1
ATOM 1639 C CA . GLY A 1 205 ? -12.107 -12.967 1.761 1.00 94.44 205 GLY A CA 1
ATOM 1640 C C . GLY A 1 205 ? -12.545 -11.543 2.050 1.00 94.44 205 GLY A C 1
ATOM 1641 O O . GLY A 1 205 ? -12.859 -10.754 1.157 1.00 94.44 205 GLY A O 1
ATOM 1642 N N . GLU A 1 206 ? -12.561 -11.230 3.336 1.00 95.06 206 GLU A N 1
ATOM 1643 C CA . GLU A 1 206 ? -12.992 -9.943 3.857 1.00 95.06 206 GLU A CA 1
ATOM 1644 C C . GLU A 1 206 ? -11.786 -9.135 4.334 1.00 95.06 206 GLU A C 1
ATOM 1646 O O . GLU A 1 206 ? -10.837 -9.695 4.875 1.00 95.06 206 GLU A O 1
ATOM 1651 N N . THR A 1 207 ? -11.798 -7.821 4.120 1.00 96.19 207 THR A N 1
ATOM 1652 C CA . THR A 1 207 ? -10.807 -6.921 4.725 1.00 96.19 207 THR A CA 1
ATOM 1653 C C . THR A 1 207 ? -11.144 -6.680 6.183 1.00 96.19 207 THR A C 1
ATOM 1655 O O . THR A 1 207 ? -12.293 -6.373 6.493 1.00 96.19 207 THR A O 1
ATOM 1658 N N . SER A 1 208 ? -10.137 -6.694 7.049 1.00 94.44 208 SER A N 1
ATOM 1659 C CA . SER A 1 208 ? -10.260 -6.282 8.446 1.00 94.44 208 SER A CA 1
ATOM 1660 C C . SER A 1 208 ? -9.234 -5.205 8.769 1.00 94.44 208 SER A C 1
ATOM 1662 O O . SER A 1 208 ? -8.075 -5.299 8.367 1.00 94.44 208 SER A O 1
ATOM 1664 N N . VAL A 1 209 ? -9.659 -4.185 9.512 1.00 95.00 209 VAL A N 1
ATOM 1665 C CA . VAL A 1 209 ? -8.771 -3.197 10.127 1.00 95.00 209 VAL A CA 1
ATOM 1666 C C . VAL A 1 209 ? -8.914 -3.302 11.637 1.00 95.00 209 VAL A C 1
ATOM 1668 O O . VAL A 1 209 ? -10.006 -3.130 12.182 1.00 95.00 209 VAL A O 1
ATOM 1671 N N . ILE A 1 210 ? -7.801 -3.613 12.291 1.00 92.44 210 ILE A N 1
ATOM 1672 C CA . ILE A 1 210 ? -7.688 -3.837 13.729 1.00 92.44 210 ILE A CA 1
ATOM 1673 C C . ILE A 1 210 ? -6.882 -2.685 14.315 1.00 92.44 210 ILE A C 1
ATOM 1675 O O . ILE A 1 210 ? -5.800 -2.364 13.832 1.00 92.44 210 ILE A O 1
ATOM 1679 N N . ILE A 1 211 ? -7.408 -2.060 15.358 1.00 92.00 211 ILE A N 1
ATOM 1680 C CA . ILE A 1 211 ? -6.764 -0.966 16.075 1.00 92.00 211 ILE A CA 1
ATOM 1681 C C . ILE A 1 211 ? -6.563 -1.429 17.511 1.00 92.00 211 ILE A C 1
ATOM 1683 O O . ILE A 1 211 ? -7.519 -1.534 18.284 1.00 92.00 211 ILE A O 1
ATOM 1687 N N . TYR A 1 212 ? -5.318 -1.737 17.861 1.00 88.75 212 TYR A N 1
ATOM 1688 C CA . TYR A 1 212 ? -4.984 -2.223 19.192 1.00 88.75 212 TYR A CA 1
ATOM 1689 C C . TYR A 1 212 ? -5.082 -1.105 20.226 1.00 88.75 212 TYR A C 1
ATOM 1691 O O . TYR A 1 212 ? -4.627 0.030 20.018 1.00 88.75 212 TYR A O 1
ATOM 1699 N N . GLU A 1 213 ? -5.674 -1.447 21.366 1.00 84.81 213 GLU A N 1
ATOM 1700 C CA . GLU A 1 213 ? -5.707 -0.573 22.521 1.00 84.81 213 GLU A CA 1
ATOM 1701 C C . GLU A 1 213 ? -4.310 -0.493 23.140 1.00 84.81 213 GLU A C 1
ATOM 1703 O O . GLU A 1 213 ? -3.597 -1.493 23.288 1.00 84.81 213 GLU A O 1
ATOM 1708 N N . ASN A 1 214 ? -3.910 0.727 23.483 1.00 78.56 214 ASN A N 1
ATOM 1709 C CA . ASN A 1 214 ? -2.682 0.979 24.210 1.00 78.56 214 ASN A CA 1
ATOM 1710 C C . ASN A 1 214 ? -3.034 1.265 25.668 1.00 78.56 214 ASN A C 1
ATOM 1712 O O . ASN A 1 214 ? -3.852 2.139 25.946 1.00 78.56 214 ASN A O 1
ATOM 1716 N N . GLN A 1 215 ? -2.405 0.547 26.597 1.00 70.31 215 GLN A N 1
ATOM 1717 C CA . GLN A 1 215 ? -2.639 0.754 28.027 1.00 70.31 215 GLN A CA 1
ATOM 1718 C C . GLN A 1 215 ? -2.134 2.117 28.514 1.00 70.31 215 GLN A C 1
ATOM 1720 O O . GLN A 1 215 ? -2.663 2.663 29.481 1.00 70.31 215 GLN A O 1
ATOM 1725 N N . ASN A 1 216 ? -1.094 2.666 27.882 1.00 67.56 216 ASN A N 1
ATOM 1726 C CA . ASN A 1 216 ? -0.523 3.934 28.299 1.00 67.56 216 ASN A CA 1
ATOM 1727 C C . ASN A 1 216 ? -1.156 5.080 27.504 1.00 67.56 216 ASN A C 1
ATOM 1729 O O . ASN A 1 216 ? -0.821 5.295 26.339 1.00 67.56 216 ASN A O 1
ATOM 1733 N N . ALA A 1 217 ? -2.031 5.838 28.168 1.00 65.50 217 ALA A N 1
ATOM 1734 C CA . ALA A 1 217 ? -2.699 7.005 27.597 1.00 65.50 217 ALA A CA 1
ATOM 1735 C C . ALA A 1 217 ? -1.713 8.059 27.052 1.00 65.50 217 ALA A C 1
ATOM 1737 O O . ALA A 1 217 ? -2.013 8.715 26.057 1.00 65.50 217 ALA A O 1
ATOM 1738 N N . ASP A 1 218 ? -0.520 8.178 27.649 1.00 58.88 218 ASP A N 1
ATOM 1739 C CA . ASP A 1 218 ? 0.521 9.120 27.216 1.00 58.88 218 ASP A CA 1
ATOM 1740 C C . ASP A 1 218 ? 1.223 8.657 25.932 1.00 58.88 218 ASP A C 1
ATOM 1742 O O . ASP A 1 218 ? 1.836 9.450 25.218 1.00 58.88 218 ASP A O 1
ATOM 1746 N N . LYS A 1 219 ? 1.135 7.360 25.623 1.00 57.88 219 LYS A N 1
ATOM 1747 C CA . LYS A 1 219 ? 1.679 6.748 24.414 1.00 57.88 219 LYS A CA 1
ATOM 1748 C C . LYS A 1 219 ? 0.540 6.401 23.472 1.00 57.88 219 LYS A C 1
ATOM 1750 O O . LYS A 1 219 ? 0.466 5.241 23.105 1.00 57.88 219 LYS A O 1
ATOM 1755 N N . ASN A 1 220 ? -0.327 7.354 23.109 1.00 64.06 220 ASN A N 1
ATOM 1756 C CA . ASN A 1 220 ? -1.486 7.213 22.199 1.00 64.06 220 ASN A CA 1
ATOM 1757 C C . ASN A 1 220 ? -1.117 6.730 20.766 1.00 64.06 220 ASN A C 1
ATOM 1759 O O . ASN A 1 220 ? -1.469 7.327 19.756 1.00 64.06 220 ASN A O 1
ATOM 1763 N N . LEU A 1 221 ? -0.342 5.656 20.707 1.00 70.56 221 LEU A N 1
ATOM 1764 C CA . LEU A 1 221 ? 0.186 4.900 19.601 1.00 70.56 221 LEU A CA 1
ATOM 1765 C C . LEU A 1 221 ? -0.802 3.756 19.441 1.00 70.56 221 LEU A C 1
ATOM 1767 O O . LEU A 1 221 ? -0.693 2.725 20.116 1.00 70.56 221 LEU A O 1
ATOM 1771 N N . ASN A 1 222 ? -1.809 3.965 18.607 1.00 78.81 222 ASN A N 1
ATOM 1772 C CA . ASN A 1 222 ? -2.628 2.859 18.166 1.00 78.81 222 ASN A CA 1
ATOM 1773 C C . ASN A 1 222 ? -1.861 2.108 17.080 1.00 78.81 222 ASN A C 1
ATOM 1775 O O . ASN A 1 222 ? -1.565 2.674 16.028 1.00 78.81 222 ASN A O 1
ATOM 1779 N N . ASN A 1 223 ? -1.528 0.844 17.353 1.00 87.25 223 ASN A N 1
ATOM 1780 C CA . ASN A 1 223 ? -1.075 -0.043 16.293 1.00 87.25 223 ASN A CA 1
ATOM 1781 C C . ASN A 1 223 ? -2.284 -0.387 15.422 1.00 87.25 223 ASN A C 1
ATOM 1783 O O . ASN A 1 223 ? -3.273 -0.930 15.922 1.00 87.25 223 ASN A O 1
ATOM 1787 N N . ILE A 1 224 ? -2.207 -0.023 14.150 1.00 91.31 224 ILE A N 1
ATOM 1788 C CA . ILE A 1 224 ? -3.246 -0.210 13.147 1.00 91.31 224 ILE A CA 1
ATOM 1789 C C . ILE A 1 224 ? -2.775 -1.316 12.221 1.00 91.31 224 ILE A C 1
ATOM 1791 O O . ILE A 1 224 ? -1.719 -1.213 11.597 1.00 91.31 224 ILE A O 1
ATOM 1795 N N . VAL A 1 225 ? -3.588 -2.353 12.112 1.00 91.75 225 VAL A N 1
ATOM 1796 C CA . VAL A 1 225 ? -3.287 -3.539 11.325 1.00 91.75 225 VAL A CA 1
ATOM 1797 C C . VAL A 1 225 ? -4.366 -3.715 10.282 1.00 91.75 225 VAL A C 1
ATOM 1799 O O . VAL A 1 225 ? -5.534 -3.910 10.615 1.00 91.75 225 VAL A O 1
ATOM 1802 N N . VAL A 1 226 ? -3.981 -3.636 9.013 1.00 94.19 226 VAL A N 1
ATOM 1803 C CA . VAL A 1 226 ? -4.850 -3.997 7.891 1.00 94.19 226 VAL A CA 1
ATOM 1804 C C . VAL A 1 226 ? -4.536 -5.430 7.496 1.00 94.19 226 VAL A C 1
ATOM 1806 O O . VAL A 1 226 ? -3.374 -5.791 7.334 1.00 94.19 226 VAL A O 1
ATOM 1809 N N . THR A 1 227 ? -5.564 -6.247 7.325 1.00 93.56 227 THR A N 1
ATOM 1810 C CA . THR A 1 227 ? -5.435 -7.640 6.902 1.00 93.56 227 THR A CA 1
ATOM 1811 C C . THR A 1 227 ? -6.612 -8.056 6.016 1.00 93.56 227 THR A C 1
ATOM 1813 O O . THR A 1 227 ? -7.563 -7.292 5.826 1.00 93.56 227 THR A O 1
ATOM 1816 N N . GLY A 1 228 ? -6.553 -9.259 5.448 1.00 93.94 228 GLY A N 1
ATOM 1817 C CA . GLY A 1 228 ? -7.604 -9.792 4.599 1.00 93.94 228 GLY A CA 1
ATOM 1818 C C . GLY A 1 228 ? -7.478 -9.342 3.148 1.00 93.94 228 GLY A C 1
ATOM 1819 O O . GLY A 1 228 ? -6.368 -9.165 2.641 1.00 93.94 228 GLY A O 1
ATOM 1820 N N . LYS A 1 229 ? -8.611 -9.239 2.444 1.00 95.50 229 LYS A N 1
ATOM 1821 C CA . LYS A 1 229 ? -8.642 -9.077 0.979 1.00 95.50 229 LYS A CA 1
ATOM 1822 C C . LYS A 1 229 ? -9.538 -7.924 0.549 1.00 95.50 229 LYS A C 1
ATOM 1824 O O . LYS A 1 229 ? -10.655 -7.804 1.053 1.00 95.50 229 LYS A O 1
ATOM 1829 N N . PHE A 1 230 ? -9.088 -7.125 -0.417 1.00 96.50 230 PHE A N 1
ATOM 1830 C CA . PHE A 1 230 ? -9.939 -6.131 -1.077 1.00 96.50 230 PHE A CA 1
ATOM 1831 C C . PHE A 1 230 ? -9.682 -6.022 -2.575 1.00 96.50 230 PHE A C 1
ATOM 1833 O O . PHE A 1 230 ? -8.587 -6.277 -3.068 1.00 96.50 230 PHE A O 1
ATOM 1840 N N . GLY A 1 231 ? -10.713 -5.589 -3.294 1.00 94.62 231 GLY A N 1
ATOM 1841 C CA . GLY A 1 231 ? -10.630 -5.090 -4.655 1.00 94.62 231 GLY A CA 1
ATOM 1842 C C . GLY A 1 231 ? -10.658 -3.563 -4.673 1.00 94.62 231 GLY A C 1
ATOM 1843 O O . GLY A 1 231 ? -11.420 -2.959 -3.920 1.00 94.62 231 GLY A O 1
ATOM 1844 N N . TYR A 1 232 ? -9.882 -2.918 -5.538 1.00 92.38 232 TYR A N 1
ATOM 1845 C CA . TYR A 1 232 ? -10.006 -1.474 -5.751 1.00 92.38 232 TYR A CA 1
ATOM 1846 C C . TYR A 1 232 ? -9.743 -1.077 -7.210 1.00 92.38 232 TYR A C 1
ATOM 1848 O O . TYR A 1 232 ? -9.000 -1.773 -7.912 1.00 92.38 232 TYR A O 1
ATOM 1856 N N . PRO A 1 233 ? -10.373 0.007 -7.699 1.00 88.56 233 PRO A N 1
ATOM 1857 C CA . PRO A 1 233 ? -10.224 0.424 -9.083 1.00 88.56 233 PRO A CA 1
ATOM 1858 C C . PRO A 1 233 ? -8.826 0.986 -9.342 1.00 88.56 233 PRO A C 1
ATOM 1860 O O . PRO A 1 233 ? -8.256 1.675 -8.495 1.00 88.56 233 PRO A O 1
ATOM 1863 N N . TYR A 1 234 ? -8.309 0.768 -10.547 1.00 84.62 234 TYR A N 1
ATOM 1864 C CA . TYR A 1 234 ? -7.137 1.485 -11.044 1.00 84.62 234 TYR A CA 1
ATOM 1865 C C . TYR A 1 234 ? -7.326 1.898 -12.501 1.00 84.62 234 TYR A C 1
ATOM 1867 O O . TYR A 1 234 ? -8.186 1.382 -13.214 1.00 84.62 234 TYR A O 1
ATOM 1875 N N . LEU A 1 235 ? -6.509 2.858 -12.929 1.00 78.88 235 LEU A N 1
ATOM 1876 C CA . LEU A 1 235 ? -6.537 3.400 -14.281 1.00 78.88 235 LEU A CA 1
ATOM 1877 C C . LEU A 1 235 ? -5.280 2.989 -15.041 1.00 78.88 235 LEU A C 1
ATOM 1879 O O . LEU A 1 235 ? -4.168 3.331 -14.628 1.00 78.88 235 LEU A O 1
ATOM 1883 N N . GLN A 1 236 ? -5.482 2.272 -16.145 1.00 79.44 236 GLN A N 1
ATOM 1884 C CA . GLN A 1 236 ? -4.511 2.017 -17.202 1.00 79.44 236 GLN A CA 1
ATOM 1885 C C . GLN A 1 236 ? -5.251 1.536 -18.451 1.00 79.44 236 GLN A C 1
ATOM 1887 O O . GLN A 1 236 ? -6.265 0.861 -18.368 1.00 79.44 236 GLN A O 1
ATOM 1892 N N . SER A 1 237 ? -4.775 1.910 -19.626 1.00 74.62 237 SER A N 1
ATOM 1893 C CA . SER A 1 237 ? -5.498 1.693 -20.872 1.00 74.62 237 SER A CA 1
ATOM 1894 C C . SER A 1 237 ? -4.657 0.989 -21.917 1.00 74.62 237 SER A C 1
ATOM 1896 O O . SER A 1 237 ? -5.239 0.352 -22.779 1.00 74.62 237 SER A O 1
ATOM 1898 N N . TRP A 1 238 ? -3.319 1.057 -21.873 1.00 74.31 238 TRP A N 1
ATOM 1899 C CA . TRP A 1 238 ? -2.446 0.494 -22.920 1.00 74.31 238 TRP A CA 1
ATOM 1900 C C . TRP A 1 238 ? -2.861 0.902 -24.355 1.00 74.31 238 TRP A C 1
ATOM 1902 O O . TRP A 1 238 ? -2.662 0.161 -25.315 1.00 74.31 238 TRP A O 1
ATOM 1912 N N . GLY A 1 239 ? -3.504 2.066 -24.518 1.00 75.12 239 GLY A N 1
ATOM 1913 C CA . GLY A 1 239 ? -4.099 2.491 -25.795 1.00 75.12 239 GLY A CA 1
ATOM 1914 C C . GLY A 1 239 ? -5.397 1.759 -26.191 1.00 75.12 239 GLY A C 1
ATOM 1915 O O . GLY A 1 239 ? -5.928 1.982 -27.278 1.00 75.12 239 GLY A O 1
ATOM 1916 N N . LEU A 1 240 ? -5.928 0.908 -25.317 1.00 78.25 240 LEU A N 1
ATOM 1917 C CA . LEU A 1 240 ? -7.203 0.197 -25.404 1.00 78.25 240 LEU A CA 1
ATOM 1918 C C . LEU A 1 240 ? -8.286 0.878 -24.550 1.00 78.25 240 LEU A C 1
ATOM 1920 O O . LEU A 1 240 ? -8.033 1.790 -23.773 1.00 78.25 240 LEU A O 1
ATOM 1924 N N . LYS A 1 241 ? -9.538 0.426 -24.667 1.00 74.56 241 LYS A N 1
ATOM 1925 C CA . LYS A 1 241 ? -10.634 0.882 -23.795 1.00 74.56 241 LYS A CA 1
ATOM 1926 C C . LYS A 1 241 ? -10.729 -0.013 -22.559 1.00 74.56 241 LYS A C 1
ATOM 1928 O O . LYS A 1 241 ? -11.525 -0.945 -22.542 1.00 74.56 241 LYS A O 1
ATOM 1933 N N . GLN A 1 242 ? -9.914 0.269 -21.546 1.00 72.19 242 GLN A N 1
ATOM 1934 C CA . GLN A 1 242 ? -9.947 -0.401 -20.242 1.00 72.19 242 GLN A CA 1
ATOM 1935 C C . GLN A 1 242 ? -10.361 0.627 -19.172 1.00 72.19 242 GLN A C 1
ATOM 1937 O O . GLN A 1 242 ? -9.546 1.421 -18.719 1.00 72.19 242 GLN A O 1
ATOM 1942 N N . THR A 1 243 ? -11.652 0.688 -18.832 1.00 70.19 243 THR A N 1
ATOM 1943 C CA . THR A 1 243 ? -12.215 1.754 -17.968 1.00 70.19 243 THR A CA 1
ATOM 1944 C C . THR A 1 243 ? -12.683 1.279 -16.594 1.00 70.19 243 THR A C 1
ATOM 1946 O O . THR A 1 243 ? -13.007 2.106 -15.751 1.00 70.19 243 THR A O 1
ATOM 1949 N N . GLU A 1 244 ? -12.731 -0.033 -16.365 1.00 77.69 244 GLU A N 1
ATOM 1950 C CA . GLU A 1 244 ? -13.294 -0.649 -15.151 1.00 77.69 244 GLU A CA 1
ATOM 1951 C C . GLU A 1 244 ? -12.335 -1.691 -14.560 1.00 77.69 244 GLU A C 1
ATOM 1953 O O . GLU A 1 244 ? -12.743 -2.755 -14.102 1.00 77.69 244 GLU A O 1
ATOM 1958 N N . GLN A 1 245 ? -11.029 -1.428 -14.627 1.00 83.50 245 GLN A N 1
ATOM 1959 C CA . GLN A 1 245 ? -10.049 -2.375 -14.113 1.00 83.50 245 GLN A CA 1
ATOM 1960 C C . GLN A 1 245 ? -10.029 -2.362 -12.584 1.00 83.50 245 GLN A C 1
ATOM 1962 O O . GLN A 1 245 ? -10.070 -1.305 -11.950 1.00 83.50 245 GLN A O 1
ATOM 1967 N N . ILE A 1 246 ? -9.923 -3.552 -12.001 1.00 88.62 246 ILE A N 1
ATOM 1968 C CA . ILE A 1 246 ? -9.881 -3.767 -10.557 1.00 88.62 246 ILE A CA 1
ATOM 1969 C C . ILE A 1 246 ? -8.600 -4.529 -10.234 1.00 88.62 246 ILE A C 1
ATOM 1971 O O . ILE A 1 246 ? -8.273 -5.511 -10.900 1.00 88.62 246 ILE A O 1
ATOM 1975 N N . ARG A 1 247 ? -7.887 -4.080 -9.203 1.00 91.00 247 ARG A N 1
ATOM 1976 C CA . ARG A 1 247 ? -6.817 -4.846 -8.559 1.00 91.00 247 ARG A CA 1
ATOM 1977 C C . ARG A 1 247 ? -7.386 -5.610 -7.394 1.00 91.00 247 ARG A C 1
ATOM 1979 O O . ARG A 1 247 ? -8.133 -5.031 -6.612 1.00 91.00 247 ARG A O 1
ATOM 1986 N N . PHE A 1 248 ? -6.974 -6.860 -7.250 1.00 94.88 248 PHE A N 1
ATOM 1987 C CA . PHE A 1 248 ? -7.287 -7.665 -6.077 1.00 94.88 248 PHE A CA 1
ATOM 1988 C C . PHE A 1 248 ? -6.048 -7.769 -5.211 1.00 94.88 248 PHE A C 1
ATOM 1990 O O . PHE A 1 248 ? -4.986 -8.163 -5.687 1.00 94.88 248 PHE A O 1
ATOM 1997 N N . VAL A 1 249 ? -6.187 -7.387 -3.951 1.00 96.19 249 VAL A N 1
ATOM 1998 C CA . VAL A 1 249 ? -5.111 -7.320 -2.973 1.00 96.19 249 VAL A CA 1
ATOM 1999 C C . VAL A 1 249 ? -5.333 -8.405 -1.935 1.00 96.19 249 VAL A C 1
ATOM 2001 O O . VAL A 1 249 ? -6.428 -8.549 -1.393 1.00 96.19 249 VAL A O 1
ATOM 2004 N N . ASN A 1 250 ? -4.273 -9.152 -1.660 1.00 94.94 250 ASN A N 1
ATOM 2005 C CA . ASN A 1 250 ? -4.176 -10.110 -0.581 1.00 94.94 250 ASN A CA 1
ATOM 2006 C C . ASN A 1 250 ? -3.163 -9.596 0.442 1.00 94.94 250 ASN A C 1
ATOM 2008 O O . ASN A 1 250 ? -1.973 -9.495 0.141 1.00 94.94 250 ASN A O 1
ATOM 2012 N N . ILE A 1 251 ? -3.639 -9.298 1.647 1.00 93.69 251 ILE A N 1
ATOM 2013 C CA . ILE A 1 251 ? -2.796 -9.028 2.805 1.00 93.69 251 ILE A CA 1
ATOM 2014 C C . ILE A 1 251 ? -2.836 -10.274 3.701 1.00 93.69 251 ILE A C 1
ATOM 2016 O O . ILE A 1 251 ? -3.940 -10.745 4.006 1.00 93.69 251 ILE A O 1
ATOM 2020 N N . PRO A 1 252 ? -1.680 -10.828 4.109 1.00 88.31 252 PRO A N 1
ATOM 2021 C CA . PRO A 1 252 ? -1.636 -11.956 5.032 1.00 88.31 252 PRO A CA 1
ATOM 2022 C C . PRO A 1 252 ? -2.372 -11.663 6.339 1.00 88.31 252 PRO A C 1
ATOM 2024 O O . PRO A 1 252 ? -2.465 -10.508 6.772 1.00 88.31 252 PRO A O 1
ATOM 2027 N N . ASP A 1 253 ? -2.869 -12.721 6.970 1.00 79.00 253 ASP A N 1
ATOM 2028 C CA . ASP A 1 253 ? -3.507 -12.636 8.280 1.00 79.00 253 ASP A CA 1
ATOM 2029 C C . ASP A 1 253 ? -2.504 -12.162 9.335 1.00 79.00 253 ASP A C 1
ATOM 2031 O O . ASP A 1 253 ? -1.306 -12.427 9.230 1.00 79.00 253 ASP A O 1
ATOM 2035 N N . ALA A 1 254 ? -2.986 -11.402 10.316 1.00 69.19 254 ALA A N 1
ATOM 2036 C CA . ALA A 1 254 ? -2.169 -10.939 11.429 1.00 69.19 254 ALA A CA 1
ATOM 2037 C C . ALA A 1 254 ? -2.293 -11.940 12.583 1.00 69.19 254 ALA A C 1
ATOM 2039 O O . ALA A 1 254 ? -3.315 -11.966 13.265 1.00 69.19 254 ALA A O 1
ATOM 2040 N N . ASP A 1 255 ? -1.265 -12.756 12.815 1.00 56.75 255 ASP A N 1
ATOM 2041 C CA . ASP A 1 255 ? -1.268 -13.7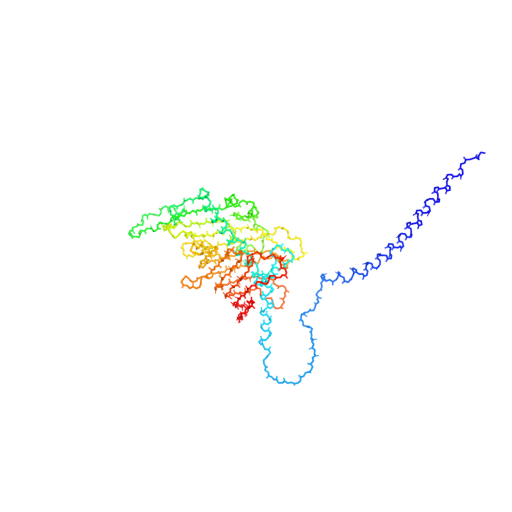97 13.858 1.00 56.75 255 ASP A CA 1
ATOM 2042 C C . ASP A 1 255 ? -0.676 -13.329 15.204 1.00 56.75 255 ASP A C 1
ATOM 2044 O O . ASP A 1 255 ? -0.288 -14.126 16.055 1.00 56.75 255 ASP A O 1
ATOM 2048 N N . GLY A 1 256 ? -0.605 -12.011 15.419 1.00 49.47 256 GLY A N 1
ATOM 2049 C CA . GLY A 1 256 ? -0.097 -11.399 16.652 1.00 49.47 256 GLY A CA 1
ATOM 2050 C C . GLY A 1 256 ? 1.426 -11.234 16.713 1.00 49.47 256 GLY A C 1
ATOM 2051 O O . GLY A 1 256 ? 1.905 -10.487 17.565 1.00 49.47 256 GLY A O 1
ATOM 2052 N N . SER A 1 257 ? 2.195 -11.844 15.804 1.00 43.38 257 SER A N 1
ATOM 2053 C CA . SER A 1 257 ? 3.651 -11.629 15.717 1.00 43.38 257 SER A CA 1
ATOM 2054 C C . SER A 1 257 ? 4.184 -11.468 14.294 1.00 43.38 257 SER A C 1
ATOM 2056 O O . SER A 1 257 ? 5.245 -10.870 14.116 1.00 43.38 257 SER A O 1
ATOM 2058 N N . THR A 1 258 ? 3.439 -11.936 13.292 1.00 51.69 258 THR A N 1
ATOM 2059 C CA . THR A 1 258 ? 3.781 -11.850 11.874 1.00 51.69 258 THR A CA 1
ATOM 2060 C C . THR A 1 258 ? 2.532 -11.626 11.013 1.00 51.69 258 THR A C 1
ATOM 2062 O O . THR A 1 258 ? 1.414 -11.977 11.391 1.00 51.69 258 THR A O 1
ATOM 2065 N N . GLY A 1 259 ? 2.716 -11.005 9.846 1.00 66.75 259 GLY A N 1
ATOM 2066 C CA . GLY A 1 259 ? 1.639 -10.771 8.881 1.00 66.75 259 GLY A CA 1
ATOM 2067 C C . GLY A 1 259 ? 0.833 -9.484 9.102 1.00 66.75 259 GLY A C 1
ATOM 2068 O O . GLY A 1 259 ? 1.073 -8.711 10.033 1.00 66.75 259 GLY A O 1
ATOM 2069 N N . GLY A 1 260 ? -0.098 -9.217 8.184 1.00 81.50 260 GLY A N 1
ATOM 2070 C CA . GLY A 1 260 ? -0.788 -7.931 8.081 1.00 81.50 260 GLY A CA 1
ATOM 2071 C C . GLY A 1 260 ? 0.085 -6.789 7.541 1.00 81.50 260 GLY A C 1
ATOM 2072 O O . GLY A 1 260 ? 1.292 -6.915 7.340 1.00 81.50 260 GLY A O 1
ATOM 2073 N N . PHE A 1 261 ? -0.546 -5.643 7.301 1.00 90.12 261 PHE A N 1
ATOM 2074 C CA . PHE A 1 261 ? 0.126 -4.364 7.096 1.00 90.12 261 PHE A CA 1
ATOM 2075 C C . PHE A 1 261 ? -0.023 -3.529 8.364 1.00 90.12 261 PHE A C 1
ATOM 2077 O O . PHE A 1 261 ? -1.137 -3.140 8.719 1.00 90.12 261 PHE A O 1
ATOM 2084 N N . ASN A 1 262 ? 1.096 -3.271 9.036 1.00 88.25 262 ASN A N 1
ATOM 2085 C CA . ASN A 1 262 ? 1.123 -2.754 10.399 1.00 88.25 262 ASN A CA 1
ATOM 2086 C C . ASN A 1 262 ? 1.712 -1.341 10.429 1.00 88.25 262 ASN A C 1
ATOM 2088 O O . ASN A 1 262 ? 2.857 -1.138 10.012 1.00 88.25 262 ASN A O 1
ATOM 2092 N N . ILE A 1 263 ? 0.959 -0.369 10.948 1.00 90.06 263 ILE A N 1
ATOM 2093 C CA . ILE A 1 263 ? 1.427 1.013 11.108 1.00 90.06 263 ILE A CA 1
ATOM 2094 C C . ILE A 1 263 ? 1.005 1.615 12.444 1.00 90.06 263 ILE A C 1
ATOM 2096 O O . ILE A 1 263 ? -0.027 1.261 13.003 1.00 90.06 263 ILE A O 1
ATOM 2100 N N . TYR A 1 264 ? 1.744 2.611 12.917 1.00 88.94 264 TYR A N 1
ATOM 2101 C CA . TYR A 1 264 ? 1.272 3.502 13.976 1.00 88.94 264 TYR A CA 1
ATOM 2102 C C . TYR A 1 264 ? 1.670 4.948 13.679 1.00 88.94 264 TYR A C 1
ATOM 2104 O O . TYR A 1 264 ? 2.689 5.198 13.039 1.00 88.94 264 TYR A O 1
ATOM 2112 N N . ASN A 1 265 ? 0.867 5.901 14.149 1.00 88.44 265 ASN A N 1
ATOM 2113 C CA . ASN A 1 265 ? 1.211 7.323 14.120 1.00 88.44 265 ASN A CA 1
ATOM 2114 C C . ASN A 1 265 ? 1.993 7.678 15.389 1.00 88.44 265 ASN A C 1
ATOM 2116 O O . ASN A 1 265 ? 1.528 7.363 16.482 1.00 88.44 265 ASN A O 1
ATOM 2120 N N . ASP A 1 266 ? 3.155 8.310 15.257 1.00 86.81 266 ASP A N 1
ATOM 2121 C CA . ASP A 1 266 ? 3.943 8.819 16.375 1.00 86.81 266 ASP A CA 1
ATOM 2122 C C . ASP A 1 266 ? 3.463 10.229 16.783 1.00 86.81 266 ASP A C 1
ATOM 2124 O O . ASP A 1 266 ? 3.753 11.211 16.092 1.00 86.81 266 ASP A O 1
ATOM 2128 N N . PRO A 1 267 ? 2.783 10.377 17.935 1.00 81.81 267 PRO A N 1
ATOM 2129 C CA . PRO A 1 267 ? 2.256 11.658 18.389 1.00 81.81 267 PRO A CA 1
ATOM 2130 C C . PRO A 1 267 ? 3.353 12.610 18.891 1.00 81.81 267 PRO A C 1
ATOM 2132 O O . PRO A 1 267 ? 3.059 13.760 19.211 1.00 81.81 267 PRO A O 1
ATOM 2135 N N . THR A 1 268 ? 4.606 12.155 19.023 1.00 83.62 268 THR A N 1
ATOM 2136 C CA . THR A 1 268 ? 5.726 12.998 19.468 1.00 83.62 268 THR A CA 1
ATOM 2137 C C . THR A 1 268 ? 6.338 13.798 18.324 1.00 83.62 268 THR A C 1
ATOM 2139 O O . THR A 1 268 ? 7.050 14.776 18.581 1.00 83.62 268 THR A O 1
ATOM 2142 N N . TYR A 1 269 ? 6.047 13.428 17.073 1.00 86.69 269 TYR A N 1
ATOM 2143 C CA . TYR A 1 269 ? 6.495 14.173 15.912 1.00 86.69 269 TYR A CA 1
ATOM 2144 C C . TYR A 1 269 ? 5.782 15.527 15.838 1.00 86.69 269 TYR A C 1
ATOM 2146 O O . TYR A 1 269 ? 4.559 15.614 15.798 1.00 86.69 269 TYR A O 1
ATOM 2154 N N . LYS A 1 270 ? 6.559 16.614 15.864 1.00 87.44 270 LYS A N 1
ATOM 2155 C CA . LYS A 1 270 ? 6.024 17.984 15.978 1.00 87.44 270 LYS A CA 1
ATOM 2156 C C . LYS A 1 270 ? 5.843 18.692 14.643 1.00 87.44 270 LYS A C 1
ATOM 2158 O O . LYS A 1 270 ? 5.225 19.751 14.597 1.00 87.44 270 LYS A O 1
ATOM 2163 N N . GLU A 1 271 ? 6.416 18.141 13.582 1.00 88.94 271 GLU A N 1
ATOM 2164 C CA . GLU A 1 271 ? 6.506 18.792 12.275 1.00 88.94 271 GLU A CA 1
ATOM 2165 C C . GLU A 1 271 ? 5.490 18.234 11.278 1.00 88.94 271 GLU A C 1
ATOM 2167 O O . GLU A 1 271 ? 5.636 18.443 10.080 1.00 88.94 271 GLU A O 1
ATOM 2172 N N . GLY A 1 272 ? 4.418 17.600 11.763 1.00 90.88 272 GLY A N 1
ATOM 2173 C CA . GLY A 1 272 ? 3.322 17.084 10.950 1.00 90.88 272 GLY A CA 1
ATOM 2174 C C . GLY A 1 272 ? 2.828 15.743 11.480 1.00 90.88 272 GLY A C 1
ATOM 2175 O O . GLY A 1 272 ? 2.676 15.583 12.688 1.00 90.88 272 GLY A O 1
ATOM 2176 N N . GLU A 1 273 ? 2.610 14.781 10.590 1.00 91.62 273 GLU A N 1
ATOM 2177 C CA . GLU A 1 273 ? 2.266 13.400 10.935 1.00 91.62 273 GLU A CA 1
ATOM 2178 C C . GLU A 1 273 ? 3.413 12.457 10.565 1.00 91.62 273 GLU A C 1
ATOM 2180 O O . GLU A 1 273 ? 3.974 12.558 9.471 1.00 91.62 273 GLU A O 1
ATOM 2185 N N . PHE A 1 274 ? 3.746 11.526 11.462 1.00 91.81 274 PHE A N 1
ATOM 2186 C CA . PHE A 1 274 ? 4.804 10.539 11.253 1.00 91.81 274 PHE A CA 1
ATOM 2187 C C . PHE A 1 274 ? 4.253 9.136 11.468 1.00 91.81 274 PHE A C 1
ATOM 2189 O O . PHE A 1 274 ? 3.971 8.725 12.591 1.00 91.81 274 PHE A O 1
ATOM 2196 N N . TYR A 1 275 ? 4.104 8.395 10.376 1.00 91.62 275 TYR A N 1
ATOM 2197 C CA . TYR A 1 275 ? 3.615 7.027 10.392 1.00 91.62 275 TYR A CA 1
ATOM 2198 C C . TYR A 1 275 ? 4.792 6.067 10.297 1.00 91.62 275 TYR A C 1
ATOM 2200 O O . TYR A 1 275 ? 5.513 6.053 9.299 1.00 91.62 275 TYR A O 1
ATOM 2208 N N . VAL A 1 276 ? 4.971 5.236 11.317 1.00 90.44 276 VAL A N 1
ATOM 2209 C CA . VAL A 1 276 ? 5.962 4.161 11.306 1.00 90.44 276 VAL A CA 1
ATOM 2210 C C . VAL A 1 276 ? 5.313 2.904 10.758 1.00 90.44 276 VAL A C 1
ATOM 2212 O O . VAL A 1 276 ? 4.265 2.482 11.240 1.00 90.44 276 VAL A O 1
ATOM 2215 N N . ILE A 1 277 ? 5.958 2.299 9.765 1.00 89.12 277 ILE A N 1
ATOM 2216 C CA . ILE A 1 277 ? 5.560 1.030 9.159 1.00 89.12 277 ILE A CA 1
ATOM 2217 C C . ILE A 1 277 ? 6.379 -0.074 9.816 1.00 89.12 277 ILE A C 1
ATOM 2219 O O . ILE A 1 277 ? 7.614 -0.063 9.774 1.00 89.12 277 ILE A O 1
ATOM 2223 N N . GLN A 1 278 ? 5.689 -1.014 10.454 1.00 82.19 278 GLN A N 1
ATOM 2224 C CA . GLN A 1 278 ? 6.335 -2.077 11.211 1.00 82.19 278 GLN A CA 1
ATOM 2225 C C . GLN A 1 278 ? 6.842 -3.199 10.298 1.00 82.19 278 GLN A C 1
ATOM 2227 O O . GLN A 1 278 ? 6.510 -3.284 9.111 1.00 82.19 278 GLN A O 1
ATOM 2232 N N . ALA A 1 279 ? 7.688 -4.046 10.885 1.00 71.75 279 ALA A N 1
ATOM 2233 C CA . ALA A 1 279 ? 8.298 -5.188 10.224 1.00 71.75 279 ALA A CA 1
ATOM 2234 C C . ALA A 1 279 ? 7.256 -6.136 9.621 1.00 71.75 279 ALA A C 1
ATOM 2236 O O . ALA A 1 279 ? 6.111 -6.174 10.069 1.00 71.75 279 ALA A O 1
ATOM 2237 N N . ASP A 1 280 ? 7.680 -6.878 8.599 1.00 70.69 280 ASP A N 1
ATOM 2238 C CA . ASP A 1 280 ? 6.911 -7.951 7.958 1.00 70.69 280 ASP A CA 1
ATOM 2239 C C . ASP A 1 280 ? 5.591 -7.507 7.306 1.00 70.69 280 ASP A C 1
ATOM 2241 O O . ASP A 1 280 ? 4.757 -8.333 6.927 1.00 70.69 280 ASP A O 1
ATOM 2245 N N . SER A 1 281 ? 5.448 -6.196 7.078 1.00 84.31 281 SER A N 1
ATOM 2246 C CA . SER A 1 281 ? 4.358 -5.627 6.293 1.00 84.31 281 SER A CA 1
ATOM 2247 C C . SER A 1 281 ? 4.490 -6.077 4.842 1.00 84.31 281 SER A C 1
ATOM 2249 O O . SER A 1 281 ? 5.388 -5.643 4.111 1.00 84.31 281 SER A O 1
ATOM 2251 N N . SER A 1 282 ? 3.586 -6.954 4.418 1.00 87.44 282 SER A N 1
ATOM 2252 C CA . SER A 1 282 ? 3.580 -7.511 3.069 1.00 87.44 282 SER A CA 1
ATOM 2253 C C . SER A 1 282 ? 2.178 -7.599 2.497 1.00 87.44 282 SER A C 1
ATOM 2255 O O . SER A 1 282 ? 1.184 -7.670 3.216 1.00 87.44 282 SER A O 1
ATOM 2257 N N . TYR A 1 283 ? 2.102 -7.583 1.175 1.00 92.12 283 TYR A N 1
ATOM 2258 C CA . TYR A 1 283 ? 0.880 -7.886 0.449 1.00 92.12 283 TYR A CA 1
ATOM 2259 C C . TYR A 1 283 ? 1.225 -8.375 -0.949 1.00 92.12 283 TYR A C 1
ATOM 2261 O O . TYR A 1 283 ? 2.308 -8.117 -1.479 1.00 92.12 283 TYR A O 1
ATOM 2269 N N . SER A 1 284 ? 0.260 -9.045 -1.562 1.00 92.75 284 SER A N 1
ATOM 2270 C CA . SER A 1 284 ? 0.288 -9.385 -2.977 1.00 92.75 284 SER A CA 1
ATOM 2271 C C . SER A 1 284 ? -0.884 -8.730 -3.685 1.00 92.75 284 SER A C 1
ATOM 2273 O O . SER A 1 284 ? -1.978 -8.638 -3.138 1.00 92.75 284 SER A O 1
ATOM 2275 N N . VAL A 1 285 ? -0.676 -8.284 -4.914 1.00 93.19 285 VAL A N 1
ATOM 2276 C CA . VAL A 1 285 ? -1.701 -7.679 -5.757 1.00 93.19 285 VAL A CA 1
ATOM 2277 C C . VAL A 1 285 ? -1.724 -8.375 -7.104 1.00 93.19 285 VAL A C 1
ATOM 2279 O O . VAL A 1 285 ? -0.680 -8.603 -7.702 1.00 93.19 285 VAL A O 1
ATOM 2282 N N . ILE A 1 286 ? -2.913 -8.739 -7.568 1.00 91.50 286 ILE A N 1
ATOM 2283 C CA . ILE A 1 286 ? -3.114 -9.193 -8.941 1.00 91.50 286 ILE A CA 1
ATOM 2284 C C . ILE A 1 286 ? -3.340 -7.976 -9.825 1.00 91.50 286 ILE A C 1
ATOM 2286 O O . ILE A 1 286 ? -4.252 -7.179 -9.570 1.00 91.50 286 ILE A O 1
ATOM 2290 N N . THR A 1 287 ? -2.562 -7.891 -10.901 1.00 84.31 287 THR A N 1
ATOM 2291 C CA . THR A 1 287 ? -2.845 -7.007 -12.030 1.00 84.31 287 THR A CA 1
ATOM 2292 C C . THR A 1 287 ? -3.308 -7.822 -13.237 1.00 84.31 287 THR A C 1
ATOM 2294 O O . THR A 1 287 ? -2.980 -9.000 -13.397 1.00 84.31 287 THR A O 1
ATOM 2297 N N . ASN A 1 288 ? -4.166 -7.206 -14.048 1.00 80.50 288 ASN A N 1
ATOM 2298 C CA . ASN A 1 288 ? -4.708 -7.776 -15.283 1.00 80.50 288 ASN A CA 1
ATOM 2299 C C . ASN A 1 288 ? -4.854 -6.663 -16.337 1.00 80.50 288 ASN A C 1
ATOM 2301 O O . ASN A 1 288 ? -5.883 -6.511 -16.997 1.00 80.50 288 ASN A O 1
ATOM 2305 N N . ASP A 1 289 ? -3.851 -5.787 -16.400 1.00 78.00 289 ASP A N 1
ATOM 2306 C CA . ASP A 1 289 ? -3.761 -4.703 -17.374 1.00 78.00 289 ASP A CA 1
ATOM 2307 C C . ASP A 1 289 ? -3.078 -5.135 -18.666 1.00 78.00 289 ASP A C 1
ATOM 2309 O O . ASP A 1 289 ? -3.411 -4.566 -19.704 1.00 78.00 289 ASP A O 1
ATOM 2313 N N . ASN A 1 290 ? -2.138 -6.086 -18.607 1.00 81.19 290 ASN A N 1
ATOM 2314 C CA . ASN A 1 290 ? -1.284 -6.450 -19.732 1.00 81.19 290 ASN A CA 1
ATOM 2315 C C . ASN A 1 290 ? -2.101 -7.053 -20.888 1.00 81.19 290 ASN A C 1
ATOM 2317 O O . ASN A 1 290 ? -2.553 -8.192 -20.802 1.00 81.19 290 ASN A O 1
ATOM 2321 N N . PRO A 1 291 ? -2.266 -6.340 -22.017 1.00 79.00 291 PRO A N 1
ATOM 2322 C CA . PRO A 1 291 ? -3.082 -6.828 -23.121 1.00 79.00 291 PRO A CA 1
ATOM 2323 C C . PRO A 1 291 ? -2.392 -7.920 -23.944 1.00 79.00 291 PRO A C 1
ATOM 2325 O O . PRO A 1 291 ? -3.018 -8.509 -24.826 1.00 79.00 291 PRO A O 1
ATOM 2328 N N . ALA A 1 292 ? -1.101 -8.174 -23.710 1.00 81.12 292 ALA A N 1
ATOM 2329 C CA . ALA A 1 292 ? -0.339 -9.176 -24.443 1.00 81.12 292 ALA A CA 1
ATOM 2330 C C . ALA A 1 292 ? -0.680 -10.613 -24.017 1.00 81.12 292 ALA A C 1
ATOM 2332 O O . ALA A 1 292 ? -0.314 -11.558 -24.719 1.00 81.12 292 ALA A O 1
ATOM 2333 N N . THR A 1 293 ? -1.366 -10.786 -22.885 1.00 82.88 293 THR A N 1
ATOM 2334 C CA . THR A 1 293 ? -1.665 -12.086 -22.286 1.00 82.88 293 THR A CA 1
ATOM 2335 C C . THR A 1 293 ? -2.989 -12.042 -21.517 1.00 82.88 293 THR A C 1
ATOM 2337 O O . THR A 1 293 ? -3.311 -11.021 -20.923 1.00 82.88 293 THR A O 1
ATOM 2340 N N . PRO A 1 294 ? -3.784 -13.126 -21.498 1.00 81.31 294 PRO A N 1
ATOM 2341 C CA . PRO A 1 294 ? -4.943 -13.222 -20.610 1.00 81.31 294 PRO A CA 1
ATOM 2342 C C . PRO A 1 294 ? -4.556 -13.553 -19.158 1.00 81.31 294 PRO A C 1
ATOM 2344 O O . PRO A 1 294 ? -5.441 -13.634 -18.305 1.00 81.31 294 PRO A O 1
ATOM 2347 N N . ASN A 1 295 ? -3.274 -13.831 -18.896 1.00 86.81 295 ASN A N 1
ATOM 2348 C CA . ASN A 1 295 ? -2.806 -14.261 -17.587 1.00 86.81 295 ASN A CA 1
ATOM 2349 C C . ASN A 1 295 ? -2.691 -13.081 -16.615 1.00 86.81 295 ASN A C 1
ATOM 2351 O O . ASN A 1 295 ? -2.182 -12.023 -16.971 1.00 86.81 295 ASN A O 1
ATOM 2355 N N . ILE A 1 296 ? -3.080 -13.318 -15.367 1.00 86.94 296 ILE A N 1
ATOM 2356 C CA . ILE A 1 296 ? -2.836 -12.433 -14.242 1.00 86.94 296 ILE A CA 1
ATOM 2357 C C . ILE A 1 296 ? -1.345 -12.346 -13.948 1.00 86.94 296 ILE A C 1
ATOM 2359 O O . ILE A 1 296 ? -0.600 -13.319 -14.082 1.00 86.94 296 ILE A O 1
ATOM 2363 N N . GLU A 1 297 ? -0.943 -11.174 -13.484 1.00 86.25 297 GLU A N 1
ATOM 2364 C CA . GLU A 1 297 ? 0.432 -10.858 -13.131 1.00 86.25 297 GLU A CA 1
ATOM 2365 C C . GLU A 1 297 ? 0.452 -10.505 -11.637 1.00 86.25 297 GLU A C 1
ATOM 2367 O O . GLU A 1 297 ? 0.142 -9.375 -11.251 1.00 86.25 297 GLU A O 1
ATOM 2372 N N . PRO A 1 298 ? 0.710 -11.482 -10.745 1.00 88.00 298 PRO A N 1
ATOM 2373 C CA . PRO A 1 298 ? 0.821 -11.197 -9.327 1.00 88.00 298 PRO A CA 1
ATOM 2374 C C . PRO A 1 298 ? 2.111 -10.422 -9.050 1.00 88.00 298 PRO A C 1
ATOM 2376 O O . PRO A 1 298 ? 3.190 -10.747 -9.559 1.00 88.00 298 PRO A O 1
ATOM 2379 N N . VAL A 1 299 ? 1.988 -9.411 -8.198 1.00 90.69 299 VAL A N 1
ATOM 2380 C CA . VAL A 1 299 ? 3.095 -8.610 -7.689 1.00 90.69 299 VAL A CA 1
ATOM 2381 C C . VAL A 1 299 ? 3.053 -8.628 -6.170 1.00 90.69 299 VAL A C 1
ATOM 2383 O O . VAL A 1 299 ? 2.017 -8.330 -5.580 1.00 90.69 299 VAL A O 1
ATOM 2386 N N . THR A 1 300 ? 4.169 -8.946 -5.525 1.00 90.00 300 THR A N 1
ATOM 2387 C CA . THR A 1 300 ? 4.288 -8.945 -4.064 1.00 90.00 300 THR A CA 1
ATOM 2388 C C . THR A 1 300 ? 5.279 -7.875 -3.635 1.00 90.00 300 THR A C 1
ATOM 2390 O O . THR A 1 300 ? 6.374 -7.781 -4.188 1.00 90.00 300 THR A O 1
ATOM 2393 N N . LEU A 1 301 ? 4.904 -7.085 -2.630 1.00 90.56 301 LEU A N 1
ATOM 2394 C CA . LEU A 1 301 ? 5.805 -6.179 -1.922 1.00 90.56 301 LEU A CA 1
ATOM 2395 C C . LEU A 1 301 ? 5.943 -6.662 -0.484 1.00 90.56 301 LEU A C 1
ATOM 2397 O O . LEU A 1 301 ? 4.939 -6.829 0.208 1.00 90.56 301 LEU A O 1
ATOM 2401 N N . THR A 1 302 ? 7.184 -6.787 -0.023 1.00 88.25 302 THR A N 1
ATOM 2402 C CA . THR A 1 302 ? 7.488 -7.053 1.384 1.00 88.25 302 THR A CA 1
ATOM 2403 C C . THR A 1 302 ? 8.434 -5.988 1.916 1.00 88.25 302 THR A C 1
ATOM 2405 O O . THR A 1 302 ? 9.612 -5.916 1.538 1.00 88.25 302 THR A O 1
ATOM 2408 N N . VAL A 1 303 ? 7.922 -5.172 2.834 1.00 84.88 303 VAL A N 1
ATOM 2409 C CA . VAL A 1 303 ? 8.697 -4.176 3.568 1.00 84.88 303 VAL A CA 1
ATOM 2410 C C . VAL A 1 303 ? 9.207 -4.828 4.845 1.00 84.88 303 VAL A C 1
ATOM 2412 O O . VAL A 1 303 ? 8.452 -5.118 5.770 1.00 84.88 303 VAL A O 1
ATOM 2415 N N . GLY A 1 304 ? 10.516 -5.048 4.899 1.00 72.50 304 GLY A N 1
ATOM 2416 C CA . GLY A 1 304 ? 11.188 -5.382 6.139 1.00 72.50 304 GLY A CA 1
ATOM 2417 C C . GLY A 1 304 ? 11.356 -4.116 6.972 1.00 72.50 304 GLY A C 1
ATOM 2418 O O . GLY A 1 304 ? 11.777 -3.074 6.480 1.00 72.50 304 GLY A O 1
ATOM 2419 N N . SER A 1 305 ? 11.079 -4.201 8.263 1.00 62.53 305 SER A N 1
ATOM 2420 C CA . SER A 1 305 ? 11.584 -3.234 9.233 1.00 62.53 305 SER A CA 1
ATOM 2421 C C . SER A 1 305 ? 12.355 -4.011 10.282 1.00 62.53 305 SER A C 1
ATOM 2423 O O . SER A 1 305 ? 12.022 -5.154 10.572 1.00 62.53 305 SER A O 1
ATOM 2425 N N . VAL A 1 306 ? 13.419 -3.434 10.827 1.00 57.00 306 VAL A N 1
ATOM 2426 C CA . VAL A 1 306 ? 14.120 -4.051 11.954 1.00 57.00 306 VAL A CA 1
ATOM 2427 C C . VAL A 1 306 ? 13.840 -3.181 13.174 1.00 57.00 306 VAL A C 1
ATOM 2429 O O . VAL A 1 306 ? 14.371 -2.067 13.235 1.00 57.00 306 VAL A O 1
ATOM 2432 N N . PRO A 1 307 ? 13.019 -3.647 14.136 1.00 48.00 307 PRO A N 1
ATOM 2433 C CA . PRO A 1 307 ? 12.770 -2.911 15.370 1.00 48.00 307 PRO A CA 1
ATOM 2434 C C . PRO A 1 307 ? 14.090 -2.511 16.050 1.00 48.00 307 PRO A C 1
ATOM 2436 O O . PRO A 1 307 ? 14.999 -3.329 16.194 1.00 48.00 307 PRO A O 1
ATOM 2439 N N . GLY A 1 308 ? 14.226 -1.237 16.432 1.00 50.44 308 GLY A N 1
ATOM 2440 C CA . GLY A 1 308 ? 15.457 -0.698 17.031 1.00 50.44 308 GLY A CA 1
ATOM 2441 C C . GLY A 1 308 ? 16.577 -0.331 16.041 1.00 50.44 308 GLY A C 1
ATOM 2442 O O . GLY A 1 308 ? 17.684 -0.010 16.472 1.00 50.44 308 GLY A O 1
ATOM 2443 N N . ARG A 1 309 ? 16.314 -0.363 14.727 1.00 63.84 309 ARG A N 1
ATOM 2444 C CA . ARG A 1 309 ? 17.173 0.202 13.666 1.00 63.84 309 ARG A CA 1
ATOM 2445 C C . ARG A 1 309 ? 16.392 1.242 12.848 1.00 63.84 309 ARG A C 1
ATOM 2447 O O . ARG A 1 309 ? 15.401 1.775 13.332 1.00 63.84 309 ARG A O 1
ATOM 2454 N N . ILE A 1 310 ? 16.852 1.553 11.630 1.00 69.38 310 ILE A N 1
ATOM 2455 C CA . ILE A 1 310 ? 16.143 2.437 10.694 1.00 69.38 310 ILE A CA 1
ATOM 2456 C C . ILE A 1 310 ? 14.771 1.817 10.400 1.00 69.38 310 ILE A C 1
ATOM 2458 O O . ILE A 1 310 ? 14.688 0.700 9.883 1.00 69.38 310 ILE A O 1
ATOM 2462 N N . THR A 1 311 ? 13.710 2.522 10.780 1.00 80.94 311 THR A N 1
ATOM 2463 C CA . THR A 1 311 ? 12.325 2.088 10.593 1.00 80.94 311 THR A CA 1
ATOM 2464 C C . THR A 1 311 ? 11.786 2.574 9.261 1.00 80.94 311 THR A C 1
ATOM 2466 O O . THR A 1 311 ? 12.117 3.673 8.820 1.00 80.94 311 THR A O 1
ATOM 2469 N N . SER A 1 312 ? 10.911 1.779 8.653 1.00 90.31 312 SER A N 1
ATOM 2470 C CA . SER A 1 312 ? 10.164 2.222 7.481 1.00 90.31 312 SER A CA 1
ATOM 2471 C C . SER A 1 312 ? 9.143 3.263 7.921 1.00 90.31 312 SER A C 1
ATOM 2473 O O . SER A 1 312 ? 8.545 3.124 8.989 1.00 90.31 312 SER A O 1
ATOM 2475 N N . SER A 1 313 ? 8.957 4.322 7.141 1.00 92.19 313 SER A N 1
ATOM 2476 C CA . SER A 1 313 ? 8.080 5.418 7.534 1.00 92.19 313 SER A CA 1
ATOM 2477 C C . SER A 1 313 ? 7.466 6.171 6.364 1.00 92.19 313 SER A C 1
ATOM 2479 O O . SER A 1 313 ? 7.985 6.184 5.245 1.00 92.19 313 SER A O 1
ATOM 2481 N N . PHE A 1 314 ? 6.342 6.811 6.665 1.00 94.00 314 PHE A N 1
ATOM 2482 C CA . PHE A 1 314 ? 5.708 7.810 5.829 1.00 94.00 314 PHE A CA 1
ATOM 2483 C C . PHE A 1 314 ? 5.443 9.066 6.660 1.00 94.00 314 PHE A C 1
ATOM 2485 O O . PHE A 1 314 ? 4.773 9.006 7.691 1.00 94.00 314 PHE A O 1
ATOM 2492 N N . THR A 1 315 ? 5.952 10.202 6.201 1.00 94.00 315 THR A N 1
ATOM 2493 C CA . THR A 1 315 ? 5.820 11.495 6.876 1.00 94.00 315 THR A CA 1
ATOM 2494 C C . THR A 1 315 ? 5.002 12.442 6.019 1.00 94.00 315 THR A C 1
ATOM 2496 O O . THR A 1 315 ? 5.219 12.530 4.809 1.00 94.00 315 THR A O 1
ATOM 2499 N N . VAL A 1 316 ? 4.108 13.197 6.653 1.00 93.25 316 VAL A N 1
ATOM 2500 C CA . VAL A 1 316 ? 3.440 14.358 6.060 1.00 93.25 316 VAL A CA 1
ATOM 2501 C C . VAL A 1 316 ? 3.815 15.572 6.889 1.00 93.25 316 VAL A C 1
ATOM 2503 O O . VAL A 1 316 ? 3.357 15.710 8.019 1.00 93.25 316 VAL A O 1
ATOM 2506 N N . ASN A 1 317 ? 4.647 16.448 6.342 1.00 93.00 317 ASN A N 1
ATOM 2507 C CA . ASN A 1 317 ? 5.107 17.641 7.032 1.00 93.00 317 ASN A CA 1
ATOM 2508 C C . ASN A 1 317 ? 4.015 18.720 7.081 1.00 93.00 317 ASN A C 1
ATOM 2510 O O . ASN A 1 317 ? 3.109 18.766 6.248 1.00 93.00 317 ASN A O 1
ATOM 2514 N N . THR A 1 318 ? 4.136 19.647 8.030 1.00 92.19 318 THR A N 1
ATOM 2515 C CA . THR A 1 318 ? 3.243 20.817 8.170 1.00 92.19 318 THR A CA 1
ATOM 2516 C C . THR A 1 318 ? 3.161 21.705 6.927 1.00 92.19 318 THR A C 1
ATOM 2518 O O . THR A 1 318 ? 2.129 22.335 6.701 1.00 92.19 318 THR A O 1
ATOM 2521 N N . ASP A 1 319 ? 4.214 21.752 6.111 1.00 89.81 319 ASP A N 1
ATOM 2522 C CA . ASP A 1 319 ? 4.230 22.478 4.836 1.00 89.81 319 ASP A CA 1
ATOM 2523 C C . ASP A 1 319 ? 3.568 21.694 3.682 1.00 89.81 319 ASP A C 1
ATOM 2525 O O . ASP A 1 319 ? 3.493 22.182 2.555 1.00 89.81 319 ASP A O 1
ATOM 2529 N N . GLY A 1 320 ? 3.070 20.485 3.963 1.00 88.19 320 GLY A N 1
ATOM 2530 C CA . GLY A 1 320 ? 2.444 19.575 3.009 1.00 88.19 320 GLY A CA 1
ATOM 2531 C C . GLY A 1 320 ? 3.430 18.718 2.212 1.00 88.19 320 GLY A C 1
ATOM 2532 O O . GLY A 1 320 ? 2.987 17.879 1.423 1.00 88.19 320 GLY A O 1
ATOM 2533 N N . SER A 1 321 ? 4.743 18.891 2.398 1.00 90.06 321 SER A N 1
ATOM 2534 C CA . SER A 1 321 ? 5.731 17.981 1.818 1.00 90.06 321 SER A CA 1
ATOM 2535 C C . SER A 1 321 ? 5.625 16.600 2.460 1.00 90.06 321 SER A C 1
ATOM 2537 O O . SER A 1 321 ? 5.245 16.450 3.620 1.00 90.06 321 SER A O 1
ATOM 2539 N N . GLN A 1 322 ? 5.916 15.566 1.683 1.00 92.62 322 GLN A N 1
ATOM 2540 C CA . GLN A 1 322 ? 5.796 14.180 2.103 1.00 92.62 322 GLN A CA 1
ATOM 2541 C C . GLN A 1 322 ? 7.136 13.475 1.957 1.00 92.62 322 GLN A C 1
ATOM 2543 O O . GLN A 1 322 ? 7.926 13.801 1.068 1.00 92.62 322 GLN A O 1
ATOM 2548 N N . ILE A 1 323 ? 7.379 12.495 2.822 1.00 93.62 323 ILE A N 1
ATOM 2549 C CA . ILE A 1 323 ? 8.571 11.649 2.780 1.00 93.62 323 ILE A CA 1
ATOM 2550 C C . ILE A 1 323 ? 8.121 10.198 2.869 1.00 93.62 323 ILE A C 1
ATOM 2552 O O . ILE A 1 323 ? 7.386 9.836 3.782 1.00 93.62 323 ILE A O 1
ATOM 2556 N N . LEU A 1 324 ? 8.573 9.373 1.931 1.00 93.69 324 LEU A N 1
ATOM 2557 C CA . LEU A 1 324 ? 8.495 7.922 2.026 1.00 93.69 324 LEU A CA 1
ATOM 2558 C C . LEU A 1 324 ? 9.916 7.391 2.199 1.00 93.69 324 LEU A C 1
ATOM 2560 O O . LEU A 1 324 ? 10.742 7.557 1.303 1.00 93.69 324 LEU A O 1
ATOM 2564 N N . ASP A 1 325 ? 10.187 6.750 3.333 1.00 93.31 325 ASP A N 1
ATOM 2565 C CA . ASP A 1 325 ? 11.480 6.133 3.629 1.00 93.31 325 ASP A CA 1
ATOM 2566 C C . ASP A 1 325 ? 11.279 4.652 3.948 1.00 93.31 325 ASP A C 1
ATOM 2568 O O . ASP A 1 325 ? 10.763 4.281 5.001 1.00 93.31 325 ASP A O 1
ATOM 2572 N N . LEU A 1 326 ? 11.659 3.797 3.004 1.00 92.38 326 LEU A N 1
ATOM 2573 C CA . LEU A 1 326 ? 11.630 2.346 3.116 1.00 92.38 326 LEU A CA 1
ATOM 2574 C C . LEU A 1 326 ? 13.081 1.844 3.065 1.00 92.38 326 LEU A C 1
ATOM 2576 O O . LEU A 1 326 ? 13.574 1.498 1.987 1.00 92.38 326 LEU A O 1
ATOM 2580 N N . PRO A 1 327 ? 13.796 1.794 4.201 1.00 90.38 327 PRO A N 1
ATOM 2581 C CA . PRO A 1 327 ? 15.215 1.442 4.245 1.00 90.38 327 PRO A CA 1
ATOM 2582 C C . PRO A 1 327 ? 15.490 -0.033 3.925 1.00 90.38 327 PRO A C 1
ATOM 2584 O O . PRO A 1 327 ? 16.634 -0.390 3.647 1.00 90.38 327 PRO A O 1
ATOM 2587 N N . ASN A 1 328 ? 14.468 -0.892 3.995 1.00 87.56 328 ASN A N 1
ATOM 2588 C CA . ASN A 1 328 ? 14.591 -2.327 3.766 1.00 87.56 328 ASN A CA 1
ATOM 2589 C C . ASN A 1 328 ? 13.354 -2.896 3.048 1.00 87.56 328 ASN A C 1
ATOM 2591 O O . ASN A 1 328 ? 12.468 -3.507 3.638 1.00 87.56 328 ASN A O 1
ATOM 2595 N N . VAL A 1 329 ? 13.301 -2.712 1.736 1.00 87.44 329 VAL A N 1
ATOM 2596 C CA . VAL A 1 329 ? 12.434 -3.479 0.842 1.00 87.44 329 VAL A CA 1
ATOM 2597 C C . VAL A 1 329 ? 13.103 -4.825 0.594 1.00 87.44 329 VAL A C 1
ATOM 2599 O O . VAL A 1 329 ? 14.080 -4.924 -0.148 1.00 87.44 329 VAL A O 1
ATOM 2602 N N . SER A 1 330 ? 12.590 -5.865 1.248 1.00 82.69 330 SER A N 1
ATOM 2603 C CA . SER A 1 330 ? 13.160 -7.214 1.154 1.00 82.69 330 SER A CA 1
ATOM 2604 C C . SER A 1 330 ? 12.961 -7.819 -0.236 1.00 82.69 330 SER A C 1
ATOM 2606 O O . SER A 1 330 ? 13.874 -8.458 -0.759 1.00 82.69 330 SER A O 1
ATOM 2608 N N . ALA A 1 331 ? 11.803 -7.559 -0.852 1.00 81.38 331 ALA A N 1
ATOM 2609 C CA . ALA A 1 331 ? 11.531 -7.868 -2.245 1.00 81.38 331 ALA A CA 1
ATOM 2610 C C . ALA A 1 331 ? 10.327 -7.070 -2.782 1.00 81.38 331 ALA A C 1
ATOM 2612 O O . ALA A 1 331 ? 9.318 -6.908 -2.090 1.00 81.38 331 ALA A O 1
ATOM 2613 N N . VAL A 1 332 ? 10.421 -6.635 -4.039 1.00 83.94 332 VAL A N 1
ATOM 2614 C CA . VAL A 1 332 ? 9.287 -6.453 -4.950 1.00 83.94 332 VAL A CA 1
ATOM 2615 C C . VAL A 1 332 ? 9.425 -7.521 -6.016 1.00 83.94 332 VAL A C 1
ATOM 2617 O O . VAL A 1 332 ? 10.313 -7.427 -6.868 1.00 83.94 332 VAL A O 1
ATOM 2620 N N . THR A 1 333 ? 8.590 -8.549 -5.949 1.00 82.25 333 THR A N 1
ATOM 2621 C CA . THR A 1 333 ? 8.576 -9.623 -6.940 1.00 82.25 333 THR A CA 1
ATOM 2622 C C . THR A 1 333 ?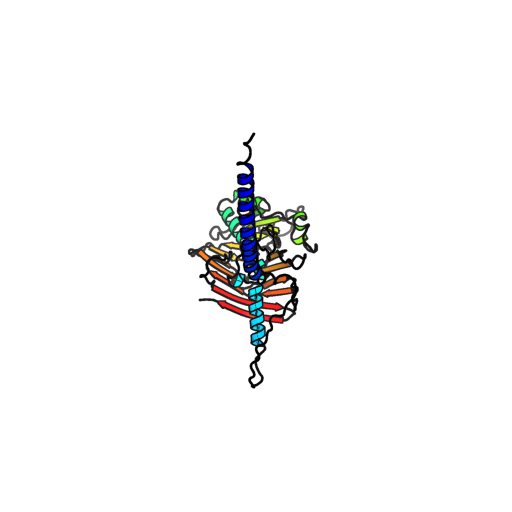 7.402 -9.425 -7.873 1.00 82.25 333 THR A C 1
ATOM 2624 O O . THR A 1 333 ? 6.291 -9.139 -7.438 1.00 82.25 333 THR A O 1
ATOM 2627 N N . GLY A 1 334 ? 7.647 -9.568 -9.168 1.00 73.19 334 GLY A N 1
ATOM 2628 C CA . GLY A 1 334 ? 6.604 -9.513 -10.179 1.00 73.19 334 GLY A CA 1
ATOM 2629 C C . GLY A 1 334 ? 6.831 -10.583 -11.228 1.00 73.19 334 GLY A C 1
ATOM 2630 O O . GLY A 1 334 ? 7.976 -10.920 -11.554 1.00 73.19 334 GLY A O 1
ATOM 2631 N N . GLN A 1 335 ? 5.728 -11.106 -11.756 1.00 66.62 335 GLN A N 1
ATOM 2632 C CA . GLN A 1 335 ? 5.744 -11.856 -12.999 1.00 66.62 335 GLN A CA 1
ATOM 2633 C C . GLN A 1 335 ? 5.110 -11.012 -14.090 1.00 66.62 335 GLN A C 1
ATOM 2635 O O . GLN A 1 335 ? 3.890 -10.992 -14.198 1.00 66.62 335 GLN A O 1
ATOM 2640 N N . ARG A 1 336 ? 5.928 -10.305 -14.879 1.00 71.00 336 ARG A N 1
ATOM 2641 C CA . ARG A 1 336 ? 5.431 -9.645 -16.089 1.00 71.00 336 ARG A CA 1
ATOM 2642 C C . ARG A 1 336 ? 5.751 -10.508 -17.292 1.00 71.00 336 ARG A C 1
ATOM 2644 O O . ARG A 1 336 ? 6.912 -10.840 -17.524 1.00 71.00 336 ARG A O 1
ATOM 2651 N N . ILE A 1 337 ? 4.726 -10.894 -18.036 1.00 69.69 337 ILE A N 1
ATOM 2652 C CA . ILE A 1 337 ? 4.886 -11.670 -19.258 1.00 69.69 337 ILE A CA 1
ATOM 2653 C C . ILE A 1 337 ? 5.193 -10.682 -20.382 1.00 69.69 337 ILE A C 1
ATOM 2655 O O . ILE A 1 337 ? 4.301 -10.073 -20.977 1.00 69.69 337 ILE A O 1
ATOM 2659 N N . ASP A 1 338 ? 6.486 -10.530 -20.657 1.00 65.44 338 ASP A N 1
ATOM 2660 C CA . ASP A 1 338 ? 6.979 -9.724 -21.765 1.00 65.44 338 ASP A CA 1
ATOM 2661 C C . ASP A 1 338 ? 7.114 -10.609 -23.015 1.00 65.44 338 ASP A C 1
ATOM 2663 O O . ASP A 1 338 ? 7.821 -11.616 -23.014 1.00 65.44 338 ASP A O 1
ATOM 2667 N N . ASN A 1 339 ? 6.513 -10.196 -24.134 1.00 58.44 339 ASN A N 1
ATOM 2668 C CA . ASN A 1 339 ? 6.737 -10.836 -25.442 1.00 58.44 339 ASN A CA 1
ATOM 2669 C C . ASN A 1 339 ? 8.049 -10.363 -26.113 1.00 58.44 339 ASN A C 1
ATOM 2671 O O . ASN A 1 339 ? 8.210 -10.481 -27.329 1.00 58.44 339 ASN A O 1
ATOM 2675 N N . GLN A 1 340 ? 8.978 -9.788 -25.342 1.00 51.22 340 GLN A N 1
ATOM 2676 C CA . GLN A 1 340 ? 10.266 -9.270 -25.811 1.00 51.22 340 GLN A CA 1
ATOM 2677 C C . GLN A 1 340 ? 11.413 -10.149 -25.295 1.00 51.22 340 GLN A C 1
ATOM 2679 O O . GLN A 1 340 ? 11.339 -10.711 -24.208 1.00 51.22 340 GLN A O 1
ATOM 2684 N N . THR A 1 341 ? 12.478 -10.296 -26.088 1.00 46.84 341 THR A N 1
ATOM 2685 C CA . THR A 1 341 ? 13.651 -11.114 -25.729 1.00 46.84 341 THR A CA 1
ATOM 2686 C C . THR A 1 341 ? 14.764 -10.234 -25.142 1.00 46.84 341 THR A C 1
ATOM 2688 O O . THR A 1 341 ? 15.087 -9.222 -25.766 1.00 46.84 341 THR A O 1
ATOM 2691 N N . PRO A 1 342 ? 15.413 -10.620 -24.025 1.00 51.53 342 PRO A N 1
ATOM 2692 C CA . PRO A 1 342 ? 15.154 -11.816 -23.219 1.00 51.53 342 PRO A CA 1
ATOM 2693 C C . PRO A 1 342 ? 13.895 -11.667 -22.349 1.00 51.53 342 PRO A C 1
ATOM 2695 O O . PRO A 1 342 ? 13.729 -10.673 -21.647 1.00 51.53 342 PRO A O 1
ATOM 2698 N N . SER A 1 343 ? 13.026 -12.680 -22.380 1.00 54.50 343 SER A N 1
ATOM 2699 C CA . SER A 1 343 ? 11.796 -12.733 -21.585 1.00 54.50 343 SER A CA 1
ATOM 2700 C C . SER A 1 343 ? 12.115 -13.267 -20.190 1.00 54.50 343 SER A C 1
ATOM 2702 O O . SER A 1 343 ? 11.958 -14.458 -19.908 1.00 54.50 343 SER A O 1
ATOM 2704 N N . THR A 1 344 ? 12.632 -12.416 -19.314 1.00 55.81 344 THR A N 1
ATOM 2705 C CA . THR A 1 344 ? 12.895 -12.809 -17.927 1.00 55.81 344 THR A CA 1
ATOM 2706 C C . THR A 1 344 ? 11.661 -12.511 -17.097 1.00 55.81 344 THR A C 1
ATOM 2708 O O . THR A 1 344 ? 11.587 -11.519 -16.390 1.00 55.81 344 THR A O 1
ATOM 2711 N N . ASN A 1 345 ? 10.625 -13.339 -17.241 1.00 62.72 345 ASN A N 1
ATOM 2712 C CA . ASN A 1 345 ? 9.305 -13.024 -16.684 1.00 62.72 345 ASN A CA 1
ATOM 2713 C C . ASN A 1 345 ? 9.323 -12.864 -15.156 1.00 62.72 345 ASN A C 1
ATOM 2715 O O . ASN A 1 345 ? 8.523 -12.106 -14.630 1.00 62.72 345 ASN A O 1
ATOM 2719 N N . THR A 1 346 ? 10.234 -13.540 -14.442 1.00 65.44 346 THR A N 1
ATOM 2720 C CA . THR A 1 346 ? 10.416 -13.367 -12.991 1.00 65.44 346 THR A CA 1
ATOM 2721 C C . THR A 1 346 ? 11.556 -12.397 -12.709 1.00 65.44 346 THR A C 1
ATOM 2723 O O . THR A 1 346 ? 12.711 -12.673 -13.040 1.00 65.44 346 THR A O 1
ATOM 2726 N N . LYS A 1 347 ? 11.224 -11.277 -12.066 1.00 77.88 347 LYS A N 1
ATOM 2727 C CA . LYS A 1 347 ? 12.165 -10.221 -11.676 1.00 77.88 347 LYS A CA 1
ATOM 2728 C C . LYS A 1 347 ? 11.927 -9.884 -10.208 1.00 77.88 347 LYS A C 1
ATOM 2730 O O . LYS A 1 347 ? 10.786 -9.899 -9.738 1.00 77.88 347 LYS A O 1
ATOM 2735 N N . SER A 1 348 ? 13.000 -9.592 -9.483 1.00 87.12 348 SER A N 1
ATOM 2736 C CA . SER A 1 348 ? 12.920 -9.127 -8.099 1.00 87.12 348 SER A CA 1
ATOM 2737 C C . SER A 1 348 ? 13.778 -7.888 -7.921 1.00 87.12 348 SER A C 1
ATOM 2739 O O . SER A 1 348 ? 14.916 -7.859 -8.393 1.00 87.12 348 SER A O 1
ATOM 2741 N N . ILE A 1 349 ? 13.244 -6.874 -7.241 1.00 90.69 349 ILE A N 1
ATOM 2742 C CA . ILE A 1 349 ? 14.063 -5.786 -6.702 1.00 90.69 349 ILE A CA 1
ATOM 2743 C C . ILE A 1 349 ? 14.070 -5.832 -5.179 1.00 90.69 349 ILE A C 1
ATOM 2745 O O . ILE A 1 349 ? 13.061 -6.136 -4.555 1.00 90.69 349 ILE A O 1
ATOM 2749 N N . SER A 1 350 ? 15.193 -5.494 -4.568 1.00 92.06 350 SER A N 1
ATOM 2750 C CA . SER A 1 350 ? 15.311 -5.311 -3.120 1.00 92.06 350 SER A CA 1
ATOM 2751 C C . SER A 1 350 ? 16.204 -4.116 -2.805 1.00 92.06 350 SER A C 1
ATOM 2753 O O . SER A 1 350 ? 16.845 -3.570 -3.701 1.00 92.06 350 SER A O 1
ATOM 2755 N N . GLY A 1 351 ? 16.257 -3.688 -1.545 1.00 92.12 351 GLY A N 1
ATOM 2756 C CA . GLY A 1 351 ? 17.125 -2.599 -1.094 1.00 92.12 351 GLY A CA 1
ATOM 2757 C C . GLY A 1 351 ? 16.352 -1.475 -0.413 1.00 92.12 351 GLY A C 1
ATOM 2758 O O . GLY A 1 351 ? 15.504 -1.757 0.423 1.00 92.12 351 GLY A O 1
ATOM 2759 N N . SER A 1 352 ? 16.644 -0.211 -0.723 1.00 93.38 352 SER A N 1
ATOM 2760 C CA . SER A 1 352 ? 16.005 0.947 -0.089 1.00 93.38 352 SER A CA 1
ATOM 2761 C C . SER A 1 352 ? 15.306 1.864 -1.088 1.00 93.38 352 SER A C 1
ATOM 2763 O O . SER A 1 352 ? 15.840 2.155 -2.162 1.00 93.38 352 SER A O 1
ATOM 2765 N N . ILE A 1 353 ? 14.146 2.390 -0.693 1.00 93.75 353 ILE A N 1
ATOM 2766 C CA . ILE A 1 353 ? 13.390 3.400 -1.434 1.00 93.75 353 ILE A CA 1
ATOM 2767 C C . ILE A 1 353 ? 13.263 4.645 -0.562 1.00 93.75 353 ILE A C 1
ATOM 2769 O O . ILE A 1 353 ? 12.668 4.582 0.506 1.00 93.75 353 ILE A O 1
ATOM 2773 N N . TYR A 1 354 ? 13.787 5.772 -1.041 1.00 94.31 354 TYR A N 1
ATOM 2774 C CA . TYR A 1 354 ? 13.578 7.077 -0.426 1.00 94.31 354 TYR A CA 1
ATOM 2775 C C . TYR A 1 354 ? 13.000 8.042 -1.456 1.00 94.31 354 TYR A C 1
ATOM 2777 O O . TYR A 1 354 ? 13.600 8.222 -2.520 1.00 94.31 354 TYR A O 1
ATOM 2785 N N . LEU A 1 355 ? 11.875 8.669 -1.118 1.00 93.06 355 LEU A N 1
ATOM 2786 C CA . LEU A 1 355 ? 11.211 9.717 -1.891 1.00 93.06 355 LEU A CA 1
ATOM 2787 C C . LEU A 1 355 ? 10.873 10.889 -0.973 1.00 93.06 355 LEU A C 1
ATOM 2789 O O . LEU A 1 355 ? 10.378 10.691 0.134 1.00 93.06 355 LEU A O 1
ATOM 2793 N N . SER A 1 356 ? 11.083 12.111 -1.448 1.00 92.19 356 SER A N 1
ATOM 2794 C CA . SER A 1 356 ? 10.703 13.331 -0.745 1.00 92.19 356 SER A CA 1
ATOM 2795 C C . SER A 1 356 ? 10.216 14.399 -1.719 1.00 92.19 356 SER A C 1
ATOM 2797 O O . SER A 1 356 ? 10.806 14.621 -2.780 1.00 92.19 356 SER A O 1
ATOM 2799 N N . GLY A 1 357 ? 9.125 15.065 -1.356 1.00 89.31 357 GLY A N 1
ATOM 2800 C CA . GLY A 1 357 ? 8.505 16.126 -2.140 1.00 89.31 357 GLY A CA 1
ATOM 2801 C C . GLY A 1 357 ? 6.987 16.147 -1.965 1.00 89.31 357 GLY A C 1
ATOM 2802 O O . GLY A 1 357 ? 6.454 15.502 -1.065 1.00 89.31 357 GLY A O 1
ATOM 2803 N N . PRO A 1 358 ? 6.247 16.907 -2.781 1.00 84.19 358 PRO A N 1
ATOM 2804 C CA . PRO A 1 358 ? 4.793 16.887 -2.714 1.00 84.19 358 PRO A CA 1
ATOM 2805 C C . PRO A 1 358 ? 4.238 15.581 -3.293 1.00 84.19 358 PRO A C 1
ATOM 2807 O O . PRO A 1 358 ? 4.708 15.102 -4.322 1.00 84.19 358 PRO A O 1
ATOM 2810 N N . ASN A 1 359 ? 3.181 15.058 -2.670 1.00 80.69 359 ASN A N 1
ATOM 2811 C CA . ASN A 1 359 ? 2.387 13.938 -3.182 1.00 80.69 359 ASN A CA 1
ATOM 2812 C C . ASN A 1 359 ? 3.200 12.676 -3.551 1.00 80.69 359 ASN A C 1
ATOM 2814 O O . ASN A 1 359 ? 2.906 12.043 -4.563 1.00 80.69 359 ASN A O 1
ATOM 2818 N N . VAL A 1 360 ? 4.169 12.260 -2.724 1.00 84.69 360 VAL A N 1
ATOM 2819 C CA . VAL A 1 360 ? 5.021 11.069 -2.973 1.00 84.69 360 VAL A CA 1
ATOM 2820 C C . VAL A 1 360 ? 4.246 9.744 -3.064 1.00 84.69 360 VAL A C 1
ATOM 2822 O O . VAL A 1 360 ? 4.829 8.723 -3.407 1.00 84.69 360 VAL A O 1
ATOM 2825 N N . LEU A 1 361 ? 2.948 9.736 -2.732 1.00 76.12 361 LEU A N 1
ATOM 2826 C CA . LEU A 1 361 ? 2.047 8.589 -2.919 1.00 76.12 361 LEU A CA 1
ATOM 2827 C C . LEU A 1 361 ? 1.063 8.772 -4.087 1.00 76.12 361 LEU A C 1
ATOM 2829 O O . LEU A 1 361 ? 0.480 7.801 -4.550 1.00 76.12 361 LEU A O 1
ATOM 2833 N N . ASN A 1 362 ? 0.842 10.003 -4.553 1.00 68.62 362 ASN A N 1
ATOM 2834 C CA . ASN A 1 362 ? -0.160 10.358 -5.561 1.00 68.62 362 ASN A CA 1
ATOM 2835 C C . ASN A 1 362 ? 0.489 11.222 -6.637 1.00 68.62 362 ASN A C 1
ATOM 2837 O O . ASN A 1 362 ? 0.279 12.433 -6.707 1.00 68.62 362 ASN A O 1
ATOM 2841 N N . PHE A 1 363 ? 1.317 10.594 -7.456 1.00 63.56 363 PHE A N 1
ATOM 2842 C CA . PHE A 1 363 ? 1.990 11.268 -8.549 1.00 63.56 363 PHE A CA 1
ATOM 2843 C C . PHE A 1 363 ? 0.936 11.694 -9.572 1.00 63.56 363 PHE A C 1
ATOM 2845 O O . PHE A 1 363 ? 0.289 10.865 -10.208 1.00 63.56 363 PHE A O 1
ATOM 2852 N N . LEU A 1 364 ? 0.691 12.998 -9.642 1.00 53.50 364 LEU A N 1
ATOM 2853 C CA . LEU A 1 364 ? -0.144 13.628 -10.652 1.00 53.50 364 LEU A CA 1
ATOM 2854 C C . LEU A 1 364 ? 0.810 14.211 -11.693 1.00 53.50 364 LEU A C 1
ATOM 2856 O O . LEU A 1 364 ? 1.658 15.032 -11.328 1.00 53.50 364 LEU A O 1
ATOM 2860 N N . GLU A 1 365 ? 0.659 13.870 -12.979 1.00 47.56 365 GLU A N 1
ATOM 2861 C CA . GLU A 1 365 ? 1.267 14.659 -14.058 1.00 47.56 365 GLU A CA 1
ATOM 2862 C C . GLU A 1 365 ? 0.548 16.007 -14.053 1.00 47.56 365 GLU A C 1
ATOM 2864 O O . GLU A 1 365 ? -0.450 16.212 -14.744 1.00 47.56 365 GLU A O 1
ATOM 2869 N N . LYS A 1 366 ? 1.018 16.925 -13.206 1.00 40.72 366 LYS A N 1
ATOM 2870 C CA . LYS A 1 366 ? 0.960 18.380 -13.380 1.00 40.72 366 LYS A CA 1
ATOM 2871 C C . LYS A 1 366 ? 1.525 19.091 -12.158 1.00 40.72 366 LYS A C 1
ATOM 2873 O O . LYS A 1 366 ? 0.835 19.785 -11.421 1.00 40.72 366 LYS A O 1
ATOM 2878 N N . ALA A 1 367 ? 2.840 19.033 -12.056 1.00 45.03 367 ALA A N 1
ATOM 2879 C CA . ALA A 1 367 ? 3.615 20.259 -11.977 1.00 45.03 367 ALA A CA 1
ATOM 2880 C C . ALA A 1 367 ? 4.941 19.981 -12.675 1.00 45.03 367 ALA A C 1
ATOM 2882 O O . ALA A 1 367 ? 5.866 19.457 -12.067 1.00 45.03 367 ALA A O 1
ATOM 2883 N N . SER A 1 368 ? 5.037 20.327 -13.958 1.00 45.78 368 SER A N 1
ATOM 2884 C CA . SER A 1 368 ? 6.205 20.147 -14.836 1.00 45.78 368 SER A CA 1
ATOM 2885 C C . SER A 1 368 ? 7.452 20.956 -14.405 1.00 45.78 368 SER A C 1
ATOM 2887 O O . SER A 1 368 ? 8.281 21.330 -15.227 1.00 45.78 368 SER A O 1
ATOM 2889 N N . ALA A 1 369 ? 7.576 21.255 -13.110 1.00 48.97 369 ALA A N 1
ATOM 2890 C CA . ALA A 1 369 ? 8.659 21.986 -12.470 1.00 48.97 369 ALA A CA 1
ATOM 2891 C C . ALA A 1 369 ? 9.067 21.416 -11.093 1.00 48.97 369 ALA A C 1
ATOM 2893 O O . ALA A 1 369 ? 10.058 21.886 -10.534 1.00 48.97 369 ALA A O 1
ATOM 2894 N N . VAL A 1 370 ? 8.355 20.429 -10.527 1.00 56.12 370 VAL A N 1
ATOM 2895 C CA . VAL A 1 370 ? 8.726 19.847 -9.226 1.00 56.12 370 VAL A CA 1
ATOM 2896 C C . VAL A 1 370 ? 9.418 18.508 -9.446 1.00 56.12 370 VAL A C 1
ATOM 2898 O O . VAL A 1 370 ? 8.771 17.493 -9.668 1.00 56.12 370 VAL A O 1
ATOM 2901 N N . SER A 1 371 ? 10.750 18.513 -9.401 1.00 68.25 371 SER A N 1
ATOM 2902 C CA . SER A 1 371 ? 11.517 17.268 -9.299 1.00 68.25 371 SER A CA 1
ATOM 2903 C C . SER A 1 371 ? 11.382 16.734 -7.876 1.00 68.25 371 SER A C 1
ATOM 2905 O O . SER A 1 371 ? 11.662 17.478 -6.933 1.00 68.25 371 SER A O 1
ATOM 2907 N N . LEU A 1 372 ? 10.977 15.475 -7.721 1.00 81.12 372 LEU A N 1
ATOM 2908 C CA . LEU A 1 372 ? 11.097 14.789 -6.439 1.00 81.12 372 LEU A CA 1
ATOM 2909 C C . LEU A 1 372 ? 12.568 14.618 -6.081 1.00 81.12 372 LEU A C 1
ATOM 2911 O O . LEU A 1 372 ? 13.409 14.397 -6.955 1.00 81.12 372 LEU A O 1
ATOM 2915 N N . ASN A 1 373 ? 12.848 14.688 -4.785 1.00 91.25 373 ASN A N 1
ATOM 2916 C CA . ASN A 1 373 ? 14.121 14.244 -4.265 1.00 91.25 373 ASN A CA 1
ATOM 2917 C C . ASN A 1 373 ? 14.047 12.738 -4.036 1.00 91.25 373 ASN A C 1
ATOM 2919 O O . ASN A 1 373 ? 13.151 12.265 -3.335 1.00 91.25 373 ASN A O 1
ATOM 2923 N N . TYR A 1 374 ? 14.989 11.986 -4.589 1.00 92.75 374 TYR A N 1
ATOM 2924 C CA . TYR A 1 374 ? 15.028 10.541 -4.408 1.00 92.75 374 TYR A CA 1
ATOM 2925 C C . TYR A 1 374 ? 16.437 10.016 -4.169 1.00 92.75 374 TYR A C 1
ATOM 2927 O O . TYR A 1 374 ? 17.429 10.575 -4.645 1.00 92.75 374 TYR A O 1
ATOM 2935 N N . LYS A 1 375 ? 16.512 8.911 -3.424 1.00 95.06 375 LYS A N 1
ATOM 2936 C CA . LYS A 1 375 ? 17.740 8.144 -3.206 1.00 95.06 375 LYS A CA 1
ATOM 2937 C C . LYS A 1 375 ? 17.405 6.678 -2.984 1.00 95.06 375 LYS A C 1
ATOM 2939 O O . LYS A 1 375 ? 17.106 6.243 -1.875 1.00 95.06 375 LYS A O 1
ATOM 2944 N N . HIS A 1 376 ? 17.494 5.902 -4.046 1.00 93.56 376 HIS A N 1
ATOM 2945 C CA . HIS A 1 376 ? 17.269 4.469 -3.995 1.00 93.56 376 HIS A CA 1
ATOM 2946 C C . HIS A 1 376 ? 18.603 3.743 -3.976 1.00 93.56 376 HIS A C 1
ATOM 2948 O O . HIS A 1 376 ? 19.518 4.118 -4.703 1.00 93.56 376 HIS A O 1
ATOM 2954 N N . ASN A 1 377 ? 18.713 2.692 -3.174 1.00 94.56 377 ASN A N 1
ATOM 2955 C CA . ASN A 1 377 ? 19.794 1.723 -3.290 1.00 94.56 377 ASN A CA 1
ATOM 2956 C C . ASN A 1 377 ? 19.139 0.391 -3.613 1.00 94.56 377 ASN A C 1
ATOM 2958 O O . ASN A 1 377 ? 18.593 -0.242 -2.718 1.00 94.56 377 ASN A O 1
ATOM 2962 N N . LEU A 1 378 ? 19.112 0.021 -4.889 1.00 94.44 378 LEU A N 1
ATOM 2963 C CA . LEU A 1 378 ? 18.312 -1.098 -5.374 1.00 94.44 378 LEU A CA 1
ATOM 2964 C C . LEU A 1 378 ? 19.212 -2.204 -5.899 1.00 94.44 378 LEU A C 1
ATOM 2966 O O . LEU A 1 378 ? 20.214 -1.954 -6.567 1.00 94.44 378 LEU A O 1
ATOM 2970 N N . THR A 1 379 ? 18.811 -3.433 -5.618 1.00 92.75 379 THR A N 1
ATOM 2971 C CA . THR A 1 379 ? 19.393 -4.659 -6.141 1.00 92.75 379 THR A CA 1
ATOM 2972 C C . THR A 1 379 ? 18.369 -5.328 -7.038 1.00 92.75 379 THR A C 1
ATOM 2974 O O . THR A 1 379 ? 17.324 -5.752 -6.560 1.00 92.75 379 THR A O 1
ATOM 2977 N N . LEU A 1 380 ? 18.668 -5.418 -8.329 1.00 89.94 380 LEU A N 1
ATOM 2978 C CA . LEU A 1 380 ? 17.860 -6.107 -9.328 1.00 89.94 380 LEU A CA 1
ATOM 2979 C C . LEU A 1 380 ? 18.378 -7.536 -9.500 1.00 89.94 380 LEU A C 1
ATOM 2981 O O . LEU A 1 380 ? 19.553 -7.728 -9.822 1.00 89.94 380 LEU A O 1
ATOM 2985 N N . GLN A 1 381 ? 17.503 -8.522 -9.313 1.00 88.31 381 GLN A N 1
ATOM 2986 C CA . GLN A 1 381 ? 17.782 -9.935 -9.562 1.00 88.31 381 GLN A CA 1
ATOM 2987 C C . GLN A 1 381 ? 17.038 -10.432 -10.802 1.00 88.31 381 GLN A C 1
ATOM 2989 O O . GLN A 1 381 ? 15.807 -10.384 -10.858 1.00 88.31 381 GLN A O 1
ATOM 2994 N N . ILE A 1 382 ? 17.798 -10.923 -11.784 1.00 79.19 382 ILE A N 1
ATOM 2995 C CA . ILE A 1 382 ? 17.307 -11.468 -13.058 1.00 79.19 382 ILE A CA 1
ATOM 2996 C C . ILE A 1 382 ? 18.196 -12.652 -13.448 1.00 79.19 382 ILE A C 1
ATOM 2998 O O . ILE A 1 382 ? 19.416 -12.509 -13.476 1.00 79.19 382 ILE A O 1
ATOM 3002 N N . ASP A 1 383 ? 17.611 -13.810 -13.768 1.00 74.75 383 ASP A N 1
ATOM 3003 C CA . ASP A 1 383 ? 18.326 -15.005 -14.256 1.00 74.75 383 ASP A CA 1
ATOM 3004 C C . ASP A 1 383 ? 19.565 -15.387 -13.420 1.00 74.75 383 ASP A C 1
ATOM 3006 O O . ASP A 1 383 ? 20.651 -15.639 -13.949 1.00 74.75 383 ASP A O 1
ATOM 3010 N N . ASN A 1 384 ? 19.421 -15.396 -12.090 1.00 73.50 384 ASN A N 1
ATOM 3011 C CA . ASN A 1 384 ? 20.497 -15.652 -11.117 1.00 73.50 384 ASN A CA 1
ATOM 3012 C C . ASN A 1 384 ? 21.662 -14.643 -11.142 1.00 73.50 384 ASN A C 1
ATOM 3014 O O . ASN A 1 384 ? 22.701 -14.883 -10.524 1.00 73.50 384 ASN A O 1
ATOM 3018 N N . LYS A 1 385 ? 21.508 -13.506 -11.824 1.00 79.38 385 LYS A N 1
ATOM 3019 C CA . LYS A 1 385 ? 22.417 -12.360 -11.742 1.00 79.38 385 LYS A CA 1
ATOM 3020 C C . LYS A 1 385 ? 21.823 -11.298 -10.833 1.00 79.38 385 LYS A C 1
ATOM 3022 O O . LYS A 1 385 ? 20.609 -11.119 -10.792 1.00 79.38 385 LYS A O 1
ATOM 3027 N N . SER A 1 386 ? 22.696 -10.588 -10.129 1.00 87.56 386 SER A N 1
ATOM 3028 C CA . SER A 1 386 ? 22.328 -9.519 -9.207 1.00 87.56 386 SER A CA 1
ATOM 3029 C C . SER A 1 386 ? 23.114 -8.261 -9.551 1.00 87.56 386 SER A C 1
ATOM 3031 O O . SER A 1 386 ? 24.342 -8.304 -9.602 1.00 87.56 386 SER A O 1
ATOM 3033 N N . ILE A 1 387 ? 22.415 -7.150 -9.770 1.00 90.00 387 ILE A N 1
ATOM 3034 C CA . ILE A 1 387 ? 23.015 -5.840 -10.041 1.00 90.00 387 ILE A CA 1
ATOM 3035 C C . ILE A 1 387 ? 22.524 -4.870 -8.975 1.00 90.00 387 ILE A C 1
ATOM 3037 O O . ILE A 1 387 ? 21.324 -4.640 -8.862 1.00 90.00 387 ILE A O 1
ATOM 3041 N N . THR A 1 388 ? 23.447 -4.292 -8.207 1.00 92.69 388 THR A N 1
ATOM 3042 C CA . THR A 1 388 ? 23.134 -3.279 -7.190 1.00 92.69 388 THR A CA 1
ATOM 3043 C C . THR A 1 388 ? 23.612 -1.910 -7.648 1.00 92.69 388 THR A C 1
ATOM 3045 O O . THR A 1 388 ? 24.765 -1.769 -8.074 1.00 92.69 388 THR A O 1
ATOM 3048 N N . ARG A 1 389 ? 22.749 -0.895 -7.559 1.00 93.19 389 ARG A N 1
ATOM 3049 C CA . ARG A 1 389 ? 23.079 0.495 -7.898 1.00 93.19 389 ARG A CA 1
ATOM 3050 C C . ARG A 1 389 ? 22.358 1.478 -6.982 1.00 93.19 389 ARG A C 1
ATOM 3052 O O . ARG A 1 389 ? 21.265 1.212 -6.483 1.00 93.19 389 ARG A O 1
ATOM 3059 N N . THR A 1 390 ? 22.980 2.643 -6.818 1.00 94.00 390 THR A N 1
ATOM 3060 C CA . THR A 1 390 ? 22.359 3.797 -6.168 1.00 94.00 390 THR A CA 1
ATOM 3061 C C . THR A 1 390 ? 21.824 4.741 -7.237 1.00 94.00 390 THR A C 1
ATOM 3063 O O . THR A 1 390 ? 22.598 5.217 -8.062 1.00 94.00 390 THR A O 1
ATOM 3066 N N . LEU A 1 391 ? 20.527 5.036 -7.195 1.00 91.81 391 LEU A N 1
ATOM 3067 C CA . LEU A 1 391 ? 19.866 6.029 -8.041 1.00 91.81 391 LEU A CA 1
ATOM 3068 C C . LEU A 1 391 ? 19.560 7.247 -7.178 1.00 91.81 391 LEU A C 1
ATOM 3070 O O . LEU A 1 391 ? 18.918 7.109 -6.139 1.00 91.81 391 LEU A O 1
ATOM 3074 N N . THR A 1 392 ? 20.025 8.432 -7.567 1.00 92.56 392 THR A N 1
ATOM 3075 C CA . THR A 1 392 ? 19.866 9.627 -6.733 1.00 92.56 392 THR A CA 1
ATOM 3076 C C . THR A 1 392 ? 19.553 10.866 -7.557 1.00 92.56 392 THR A C 1
ATOM 3078 O O . THR A 1 392 ? 20.159 11.115 -8.593 1.00 92.56 392 THR A O 1
ATOM 3081 N N . ASN A 1 393 ? 18.644 11.673 -7.029 1.00 88.62 393 ASN A N 1
ATOM 3082 C CA . ASN A 1 393 ? 18.388 13.048 -7.426 1.00 88.62 393 ASN A CA 1
ATOM 3083 C C . ASN A 1 393 ? 18.039 13.777 -6.136 1.00 88.62 393 ASN A C 1
ATOM 3085 O O . ASN A 1 393 ? 16.883 13.842 -5.750 1.00 88.62 393 ASN A O 1
ATOM 3089 N N . ILE A 1 394 ? 19.057 14.197 -5.392 1.00 81.88 394 ILE A N 1
ATOM 3090 C CA . ILE A 1 394 ? 18.879 15.053 -4.221 1.00 81.88 394 ILE A CA 1
ATOM 3091 C C . ILE A 1 394 ? 19.489 16.386 -4.624 1.00 81.88 394 ILE A C 1
ATOM 3093 O O . ILE A 1 394 ? 20.684 16.434 -4.926 1.00 81.88 394 ILE A O 1
ATOM 3097 N N . LYS A 1 395 ? 18.651 17.419 -4.707 1.00 64.25 395 LYS A N 1
ATOM 3098 C CA . LYS A 1 395 ? 19.094 18.780 -5.022 1.00 64.25 395 LYS A CA 1
ATOM 3099 C C . LYS A 1 395 ? 19.709 19.482 -3.822 1.00 64.25 395 LYS A C 1
ATOM 3101 O O . LYS A 1 395 ? 19.230 19.245 -2.690 1.00 64.25 395 LYS A O 1
#

pLDDT: mean 74.71, std 20.7, range [25.31, 97.0]